Protein 4EGW (pdb70)

Sequence (500 aa):
MITVIAIAKDGSIVEPKLDEISFEDYRLIWIDCYDPKDEELYKLSKKIGISVSDLQIGLDEQEIPRVEEDEDFYLIIYKAPLFEEDITTTSLGIYIKNNLLLTIHSDKIKAIGRLHKLISTKKPRIVFERGIGFLLYHILNEITRSYSRILMNLEDELEELEDKLLAGYYDREVMEKILGLRKTLVYFHKSLIANRDVLVLLKRKYLPITTKEDRENFEDLYYDTLQLIDMSATYREVLTSMMDITLSLENMITVIAIAKDGSIVEPKLDEISFEDYRLIWIDCYDPKDEELYKLSKKIGISVSDLQIGLDEQEIPRVEEDEDFYLIIYKAPLFEEDITTTSLGIYIKNNLLLTIHSDKIKAIGRLHKLISTKKPRIVFERGIGFLLYHILNEITRSYSRILMNLEDELEELEDKLLAGYDREVMEKILGLRKTLVYFHKSLIANRDVLVLLKRKYLPITTKEDRENFEDLYYDTLQQLIDMSATYREVLTSMMMDITLSLEN

Structure (mmCIF, N/CA/C/O backbone):
data_4EGW
#
_entry.id   4EGW
#
_cell.length_a   68.290
_cell.length_b   68.290
_cell.length_c   241.940
_cell.angle_alpha   90.00
_cell.angle_beta   90.00
_cell.angle_gamma   120.00
#
_symmetry.space_group_name_H-M   'P 61'
#
loop_
_entity.id
_entity.type
_entity.pdbx_description
1 polymer 'Magnesium transport protein CorA'
2 non-polymer HEXANE-1,6-DIOL
3 non-polymer 1,4-BUTANEDIOL
4 non-polymer S-1,2-PROPANEDIOL
5 non-polymer 'MAGNESIUM ION'
6 water water
#
loop_
_atom_site.group_PDB
_atom_site.id
_atom_site.type_symbol
_atom_site.label_atom_id
_atom_site.label_alt_id
_atom_site.label_comp_id
_atom_site.label_asym_id
_atom_site.label_entity_id
_atom_site.label_seq_id
_atom_site.pdbx_PDB_ins_code
_atom_site.Cartn_x
_atom_site.Cartn_y
_atom_site.Cartn_z
_atom_site.occupancy
_atom_site.B_iso_or_equiv
_atom_site.auth_seq_id
_atom_site.auth_comp_id
_atom_site.auth_asym_id
_atom_site.auth_atom_id
_atom_site.pdbx_PDB_model_num
ATOM 1 N N . MET A 1 23 ? 1.328 -28.188 -6.129 1.00 74.61 1 MET A N 1
ATOM 2 C CA . MET A 1 23 ? 2.645 -28.179 -5.482 1.00 76.24 1 MET A CA 1
ATOM 3 C C . MET A 1 23 ? 3.377 -29.517 -5.584 1.00 79.01 1 MET A C 1
ATOM 4 O O . MET A 1 23 ? 3.625 -30.195 -4.590 1.00 70.38 1 MET A O 1
ATOM 9 N N . ILE A 1 24 ? 3.754 -29.867 -6.802 1.00 90.15 2 ILE A N 1
ATOM 10 C CA . ILE A 1 24 ? 4.447 -31.113 -7.079 1.00 87.35 2 ILE A CA 1
ATOM 11 C C . ILE A 1 24 ? 5.828 -31.083 -6.401 1.00 78.26 2 ILE A C 1
ATOM 12 O O . ILE A 1 24 ? 6.306 -30.022 -5.992 1.00 76.35 2 ILE A O 1
ATOM 17 N N . THR A 1 25 ? 6.426 -32.252 -6.201 1.00 65.80 3 THR A N 1
ATOM 18 C CA . THR A 1 25 ? 7.867 -32.323 -6.016 1.00 53.53 3 THR A CA 1
ATOM 19 C C . THR A 1 25 ? 8.418 -32.918 -7.312 1.00 46.44 3 THR A C 1
ATOM 20 O O . THR A 1 25 ? 8.170 -34.077 -7.622 1.00 45.83 3 THR A O 1
ATOM 24 N N . VAL A 1 26 ? 9.128 -32.111 -8.093 1.00 45.76 4 VAL A N 1
ATOM 25 C CA . VAL A 1 26 ? 9.428 -32.476 -9.482 1.00 47.15 4 VAL A CA 1
ATOM 26 C C . VAL A 1 26 ? 10.181 -33.819 -9.634 1.00 50.71 4 VAL A C 1
ATOM 27 O O . VAL A 1 26 ? 9.972 -34.554 -10.597 1.00 54.57 4 VAL A O 1
ATOM 31 N N . ILE A 1 27 ? 11.065 -34.126 -8.693 1.00 54.04 5 ILE A N 1
ATOM 32 C CA . ILE A 1 27 ? 11.714 -35.441 -8.623 1.00 58.48 5 ILE A CA 1
ATOM 33 C C . ILE A 1 27 ? 12.166 -36.049 -9.952 1.00 60.58 5 ILE A C 1
ATOM 34 O O . ILE A 1 27 ? 11.592 -37.030 -10.423 1.00 68.38 5 ILE A O 1
ATOM 39 N N . ALA A 1 28 ? 13.199 -35.468 -10.549 1.00 58.55 6 ALA A N 1
ATOM 40 C CA . ALA A 1 28 ? 13.719 -35.966 -11.813 1.00 55.65 6 ALA A CA 1
ATOM 41 C C . ALA A 1 28 ? 15.031 -36.693 -11.587 1.00 55.93 6 ALA A C 1
ATOM 42 O O . ALA A 1 28 ? 16.036 -36.072 -11.267 1.00 62.12 6 ALA A O 1
ATOM 44 N N . ILE A 1 29 ? 15.033 -38.008 -11.768 1.00 56.83 7 ILE A N 1
ATOM 45 C CA . ILE A 1 29 ? 16.273 -38.756 -11.656 1.00 58.65 7 ILE A CA 1
ATOM 46 C C . ILE A 1 29 ? 16.898 -38.890 -13.034 1.00 60.20 7 ILE A C 1
ATOM 47 O O . ILE A 1 29 ? 16.348 -39.549 -13.918 1.00 54.99 7 ILE A O 1
ATOM 52 N N . ALA A 1 30 ? 18.040 -38.239 -13.219 1.00 61.16 8 ALA A N 1
ATOM 53 C CA . ALA A 1 30 ? 18.828 -38.439 -14.418 1.00 61.20 8 ALA A CA 1
ATOM 54 C C . ALA A 1 30 ? 19.974 -39.381 -14.068 1.00 61.02 8 ALA A C 1
ATOM 55 O O . ALA A 1 30 ? 20.617 -39.231 -13.032 1.00 59.42 8 ALA A O 1
ATOM 57 N N . LYS A 1 31 ? 20.209 -40.360 -14.935 1.00 62.11 9 LYS A N 1
ATOM 58 C CA . LYS A 1 31 ? 21.186 -41.417 -14.692 1.00 64.95 9 LYS A CA 1
ATOM 59 C C . LYS A 1 31 ? 22.148 -41.542 -15.860 1.00 68.69 9 LYS A C 1
ATOM 60 O O . LYS A 1 31 ? 21.755 -41.968 -16.943 1.00 75.14 9 LYS A O 1
ATOM 66 N N . ASP A 1 32 ? 23.414 -41.211 -15.642 1.00 63.20 10 ASP A N 1
ATOM 67 C CA . ASP A 1 32 ? 24.387 -41.201 -16.734 1.00 65.24 10 ASP A CA 1
ATOM 68 C C . ASP A 1 32 ? 25.636 -41.983 -16.362 1.00 63.17 10 ASP A C 1
ATOM 69 O O . ASP A 1 32 ? 26.140 -41.844 -15.253 1.00 66.69 10 ASP A O 1
ATOM 74 N N . GLY A 1 33 ? 26.156 -42.783 -17.288 1.00 61.11 11 GLY A N 1
ATOM 75 C CA . GLY A 1 33 ? 27.383 -43.515 -17.023 1.00 55.81 11 GLY A CA 1
ATOM 76 C C . GLY A 1 33 ? 28.160 -43.794 -18.283 1.00 57.08 11 GLY A C 1
ATOM 77 O O . GLY A 1 33 ? 27.583 -43.840 -19.367 1.00 58.06 11 GLY A O 1
ATOM 78 N N . SER A 1 34 ? 29.471 -43.983 -18.144 1.00 64.21 12 SER A N 1
ATOM 79 C CA . SER A 1 34 ? 30.336 -44.275 -19.292 1.00 73.31 12 SER A CA 1
ATOM 80 C C . SER A 1 34 ? 30.358 -45.781 -19.572 1.00 79.43 12 SER A C 1
ATOM 81 O O . SER A 1 34 ? 30.718 -46.574 -18.702 1.00 79.25 12 SER A O 1
ATOM 84 N N . ILE A 1 35 ? 30.000 -46.167 -20.794 1.00 83.95 13 ILE A N 1
ATOM 85 C CA . ILE A 1 35 ? 29.871 -45.213 -21.883 1.00 84.66 13 ILE A CA 1
ATOM 86 C C . ILE A 1 35 ? 28.410 -44.824 -22.138 1.00 84.11 13 ILE A C 1
ATOM 87 O O . ILE A 1 35 ? 27.626 -45.596 -22.678 1.00 85.26 13 ILE A O 1
ATOM 92 N N . VAL A 1 36 ? 28.068 -43.605 -21.735 1.00 83.89 14 VAL A N 1
ATOM 93 C CA . VAL A 1 36 ? 26.861 -42.891 -22.170 1.00 76.48 14 VAL A CA 1
ATOM 94 C C . VAL A 1 36 ? 25.498 -43.618 -22.323 1.00 112.94 14 VAL A C 1
ATOM 95 O O . VAL A 1 36 ? 25.060 -43.814 -23.453 1.00 111.91 14 VAL A O 1
ATOM 99 N N . GLU A 1 37 ? 24.849 -44.029 -21.223 1.00 113.72 15 GLU A N 1
ATOM 100 C CA . GLU A 1 37 ? 23.377 -44.234 -21.232 1.00 113.90 15 GLU A CA 1
ATOM 101 C C . GLU A 1 37 ? 22.665 -44.369 -19.840 1.00 90.46 15 GLU A C 1
ATOM 102 O O . GLU A 1 37 ? 23.323 -44.432 -18.804 1.00 89.50 15 GLU A O 1
ATOM 108 N N . PRO A 1 38 ? 21.312 -44.430 -19.848 1.00 92.42 16 PRO A N 1
ATOM 109 C CA . PRO A 1 38 ? 20.205 -44.507 -18.869 1.00 88.65 16 PRO A CA 1
ATOM 110 C C . PRO A 1 38 ? 19.927 -45.783 -18.054 1.00 87.60 16 PRO A C 1
ATOM 111 O O . PRO A 1 38 ? 20.758 -46.685 -17.930 1.00 85.67 16 PRO A O 1
ATOM 115 N N . LYS A 1 39 ? 18.716 -45.777 -17.481 1.00 90.36 17 LYS A N 1
ATOM 116 C CA . LYS A 1 39 ? 18.115 -46.805 -16.597 1.00 92.89 17 LYS A CA 1
ATOM 117 C C . LYS A 1 39 ? 18.680 -47.126 -15.221 1.00 95.06 17 LYS A C 1
ATOM 118 O O . LYS A 1 39 ? 19.277 -48.182 -15.011 1.00 98.63 17 LYS A O 1
ATOM 124 N N . LEU A 1 40 ? 18.472 -46.210 -14.280 1.00 92.80 18 LEU A N 1
ATOM 125 C CA . LEU A 1 40 ? 18.709 -46.540 -12.885 1.00 93.70 18 LEU A CA 1
ATOM 126 C C . LEU A 1 40 ? 17.605 -47.472 -12.373 1.00 102.12 18 LEU A C 1
ATOM 127 O O . LEU A 1 40 ? 16.615 -47.739 -13.051 1.00 108.98 18 LEU A O 1
ATOM 132 N N . ASP A 1 41 ? 17.815 -47.936 -11.151 1.00 101.39 19 ASP A N 1
ATOM 133 C CA . ASP A 1 41 ? 17.029 -48.939 -10.430 1.00 102.64 19 ASP A CA 1
ATOM 134 C C . ASP A 1 41 ? 16.910 -50.275 -11.162 1.00 102.34 19 ASP A C 1
ATOM 135 O O . ASP A 1 41 ? 16.133 -51.138 -10.760 1.00 103.02 19 ASP A O 1
ATOM 140 N N . GLU A 1 42 ? 17.707 -50.467 -12.210 1.00 103.75 20 GLU A N 1
ATOM 141 C CA . GLU A 1 42 ? 18.515 -51.653 -12.423 1.00 109.09 20 GLU A CA 1
ATOM 142 C C . GLU A 1 42 ? 19.795 -51.120 -13.049 1.00 103.28 20 GLU A C 1
ATOM 143 O O . GLU A 1 42 ? 19.767 -50.639 -14.184 1.00 98.10 20 GLU A O 1
ATOM 149 N N . ILE A 1 43 ? 20.917 -51.220 -12.354 1.00 101.46 21 ILE A N 1
ATOM 150 C CA . ILE A 1 43 ? 22.205 -51.011 -12.999 1.00 96.18 21 ILE A CA 1
ATOM 151 C C . ILE A 1 43 ? 23.281 -51.747 -12.235 1.00 90.41 21 ILE A C 1
ATOM 152 O O . ILE A 1 43 ? 23.249 -51.811 -11.006 1.00 87.57 21 ILE A O 1
ATOM 157 N N . SER A 1 44 ? 24.267 -52.245 -12.963 1.00 87.11 22 SER A N 1
ATOM 158 C CA . SER A 1 44 ? 25.367 -52.952 -12.347 1.00 86.75 22 SER A CA 1
ATOM 159 C C . SER A 1 44 ? 26.587 -52.058 -12.382 1.00 82.68 22 SER A C 1
ATOM 160 O O . SER A 1 44 ? 27.097 -51.741 -13.450 1.00 77.19 22 SER A O 1
ATOM 163 N N . PHE A 1 45 ? 27.089 -51.681 -11.216 1.00 87.42 23 PHE A N 1
ATOM 164 C CA . PHE A 1 45 ? 28.226 -50.796 -11.203 1.00 88.87 23 PHE A CA 1
ATOM 165 C C . PHE A 1 45 ? 29.369 -51.634 -11.719 1.00 93.67 23 PHE A C 1
ATOM 166 O O . PHE A 1 45 ? 29.202 -52.815 -12.022 1.00 97.67 23 PHE A O 1
ATOM 174 N N . GLU A 1 46 ? 30.525 -51.004 -11.850 1.00 95.24 24 GLU A N 1
ATOM 175 C CA . GLU A 1 46 ? 31.716 -51.649 -12.376 1.00 99.52 24 GLU A CA 1
ATOM 176 C C . GLU A 1 46 ? 31.404 -52.223 -13.745 1.00 95.19 24 GLU A C 1
ATOM 177 O O . GLU A 1 46 ? 32.120 -53.096 -14.230 1.00 97.67 24 GLU A O 1
ATOM 183 N N . ASP A 1 47 ? 30.344 -51.729 -14.375 1.00 90.40 25 ASP A N 1
ATOM 184 C CA . ASP A 1 47 ? 30.134 -51.970 -15.793 1.00 92.15 25 ASP A CA 1
ATOM 185 C C . ASP A 1 47 ? 30.629 -50.719 -16.493 1.00 93.00 25 ASP A C 1
ATOM 186 O O . ASP A 1 47 ? 30.693 -50.654 -17.726 1.00 97.68 25 ASP A O 1
ATOM 191 N N . TYR A 1 48 ? 31.023 -49.740 -15.682 1.00 85.02 26 TYR A N 1
ATOM 192 C CA . TYR A 1 48 ? 31.370 -48.423 -16.195 1.00 83.14 26 TYR A CA 1
ATOM 193 C C . TYR A 1 48 ? 32.481 -47.730 -15.411 1.00 80.91 26 TYR A C 1
ATOM 194 O O . TYR A 1 48 ? 32.645 -47.939 -14.202 1.00 73.45 26 TYR A O 1
ATOM 203 N N . ARG A 1 49 ? 33.235 -46.893 -16.121 1.00 86.14 27 ARG A N 1
ATOM 204 C CA . ARG A 1 49 ? 34.232 -46.034 -15.501 1.00 89.34 27 ARG A CA 1
ATOM 205 C C . ARG A 1 49 ? 33.556 -45.265 -14.374 1.00 84.15 27 ARG A C 1
ATOM 206 O O . ARG A 1 49 ? 33.898 -45.427 -13.203 1.00 84.52 27 ARG A O 1
ATOM 214 N N . LEU A 1 50 ? 32.595 -44.421 -14.742 1.00 77.31 28 LEU A N 1
ATOM 215 C CA . LEU A 1 50 ? 31.831 -43.667 -13.761 1.00 74.43 28 LEU A CA 1
ATOM 216 C C . LEU A 1 50 ? 30.345 -43.661 -14.090 1.00 65.35 28 LEU A C 1
ATOM 217 O O . LEU A 1 50 ? 29.934 -44.110 -15.156 1.00 61.44 28 LEU A O 1
ATOM 222 N N . ILE A 1 51 ? 29.555 -43.094 -13.184 1.00 62.51 29 ILE A N 1
ATOM 223 C CA . ILE A 1 51 ? 28.129 -42.886 -13.400 1.00 57.29 29 ILE A CA 1
ATOM 224 C C . ILE A 1 51 ? 27.765 -41.558 -12.767 1.00 55.67 29 ILE A C 1
ATOM 225 O O . ILE A 1 51 ? 28.187 -41.254 -11.651 1.00 55.04 29 ILE A O 1
ATOM 230 N N . TRP A 1 52 ? 26.990 -40.757 -13.484 1.00 63.18 30 TRP A N 1
ATOM 231 C CA . TRP A 1 52 ? 26.525 -39.496 -12.934 1.00 70.45 30 TRP A CA 1
ATOM 232 C C . TRP A 1 52 ? 25.029 -39.571 -12.688 1.00 73.52 30 TRP A C 1
ATOM 233 O O . TRP A 1 52 ? 24.238 -39.625 -13.631 1.00 78.17 30 TRP A O 1
ATOM 244 N N . ILE A 1 53 ? 24.648 -39.583 -11.416 1.00 70.50 31 ILE A N 1
ATOM 245 C CA . ILE A 1 53 ? 23.243 -39.507 -11.051 1.00 68.48 31 ILE A CA 1
ATOM 246 C C . ILE A 1 53 ? 22.932 -38.105 -10.551 1.00 66.36 31 ILE A C 1
ATOM 247 O O . ILE A 1 53 ? 23.523 -37.629 -9.582 1.00 61.40 31 ILE A O 1
ATOM 252 N N . ASP A 1 54 ? 22.024 -37.429 -11.240 1.00 70.20 32 ASP A N 1
ATOM 253 C CA . ASP A 1 54 ? 21.538 -36.146 -10.766 1.00 68.00 32 ASP A CA 1
ATOM 254 C C . ASP A 1 54 ? 20.131 -36.338 -10.255 1.00 61.45 32 ASP A C 1
ATOM 255 O O . ASP A 1 54 ? 19.249 -36.814 -10.972 1.00 62.33 32 ASP A O 1
ATOM 260 N N . CYS A 1 55 ? 19.928 -35.986 -8.998 1.00 59.38 33 CYS A N 1
ATOM 261 C CA . CYS A 1 55 ? 18.620 -36.141 -8.403 1.00 57.42 33 CYS A CA 1
ATOM 262 C C . CYS A 1 55 ? 18.022 -34.783 -8.071 1.00 52.63 33 CYS A C 1
ATOM 263 O O . CYS A 1 55 ? 18.450 -34.106 -7.128 1.00 39.15 33 CYS A O 1
ATOM 266 N N . TYR A 1 56 ? 17.003 -34.402 -8.832 1.00 53.11 34 TYR A N 1
ATOM 267 C CA . TYR A 1 56 ? 16.399 -33.098 -8.651 1.00 50.36 34 TYR A CA 1
ATOM 268 C C . TYR A 1 56 ? 15.096 -33.207 -7.869 1.00 48.95 34 TYR A C 1
ATOM 269 O O . TYR A 1 56 ? 14.103 -33.717 -8.385 1.00 48.26 34 TYR A O 1
ATOM 278 N N . ASP A 1 57 ? 15.111 -32.728 -6.626 1.00 47.45 35 ASP A N 1
ATOM 279 C CA . ASP A 1 57 ? 13.885 -32.498 -5.863 1.00 52.80 35 ASP A CA 1
ATOM 280 C C . ASP A 1 57 ? 13.006 -33.743 -5.720 1.00 61.56 35 ASP A C 1
ATOM 281 O O . ASP A 1 57 ? 11.828 -33.713 -6.078 1.00 64.83 35 ASP A O 1
ATOM 286 N N . PRO A 1 58 ? 13.573 -34.839 -5.193 1.00 66.91 36 PRO A N 1
ATOM 287 C CA . PRO A 1 58 ? 12.929 -36.161 -5.154 1.00 68.51 36 PRO A CA 1
ATOM 288 C C . PRO A 1 58 ? 11.793 -36.341 -4.143 1.00 67.96 36 PRO A C 1
ATOM 289 O O . PRO A 1 58 ? 11.927 -35.884 -3.013 1.00 71.37 36 PRO A O 1
ATOM 293 N N . LYS A 1 59 ? 10.720 -37.037 -4.527 1.00 64.25 37 LYS A N 1
ATOM 294 C CA . LYS A 1 59 ? 9.715 -37.471 -3.555 1.00 56.15 37 LYS A CA 1
ATOM 295 C C . LYS A 1 59 ? 10.336 -38.637 -2.797 1.00 54.50 37 LYS A C 1
ATOM 296 O O . LYS A 1 59 ? 10.943 -39.520 -3.400 1.00 59.30 37 LYS A O 1
ATOM 302 N N . ASP A 1 60 ? 10.221 -38.634 -1.477 1.00 53.65 38 ASP A N 1
ATOM 303 C CA . ASP A 1 60 ? 11.130 -39.456 -0.690 1.00 52.07 38 ASP A CA 1
ATOM 304 C C . ASP A 1 60 ? 10.915 -40.932 -0.946 1.00 51.91 38 ASP A C 1
ATOM 305 O O . ASP A 1 60 ? 11.684 -41.775 -0.487 1.00 48.17 38 ASP A O 1
ATOM 310 N N . GLU A 1 61 ? 9.860 -41.233 -1.690 1.00 63.84 39 GLU A N 1
ATOM 311 C CA . GLU A 1 61 ? 9.705 -42.557 -2.269 1.00 72.49 39 GLU A CA 1
ATOM 312 C C . GLU A 1 61 ? 10.921 -42.803 -3.174 1.00 67.63 39 GLU A C 1
ATOM 313 O O . GLU A 1 61 ? 11.654 -43.783 -3.001 1.00 55.62 39 GLU A O 1
ATOM 319 N N . GLU A 1 62 ? 11.125 -41.879 -4.118 1.00 73.03 40 GLU A N 1
ATOM 320 C CA . GLU A 1 62 ? 12.215 -41.929 -5.093 1.00 73.60 40 GLU A CA 1
ATOM 321 C C . GLU A 1 62 ? 13.586 -41.771 -4.442 1.00 71.62 40 GLU A C 1
ATOM 322 O O . GLU A 1 62 ? 14.587 -42.304 -4.930 1.00 72.64 40 GLU A O 1
ATOM 328 N N . LEU A 1 63 ? 13.634 -41.031 -3.342 1.00 66.05 41 LEU A N 1
ATOM 329 C CA . LEU A 1 63 ? 14.888 -40.815 -2.637 1.00 60.02 41 LEU A CA 1
ATOM 330 C C . LEU A 1 63 ? 15.342 -42.075 -1.887 1.00 64.78 41 LEU A C 1
ATOM 331 O O . LEU A 1 63 ? 16.484 -42.509 -2.024 1.00 67.46 41 LEU A O 1
ATOM 336 N N . TYR A 1 64 ? 14.445 -42.670 -1.108 1.00 66.51 42 TYR A N 1
ATOM 337 C CA . TYR A 1 64 ? 14.781 -43.879 -0.362 1.00 66.99 42 TYR A CA 1
ATOM 338 C C . TYR A 1 64 ? 15.326 -44.967 -1.280 1.00 56.18 42 TYR A C 1
ATOM 339 O O . TYR A 1 64 ? 16.304 -45.648 -0.952 1.00 48.15 42 TYR A O 1
ATOM 348 N N . LYS A 1 65 ? 14.676 -45.129 -2.427 1.00 56.11 43 LYS A N 1
ATOM 349 C CA . LYS A 1 65 ? 15.135 -46.050 -3.463 1.00 63.55 43 LYS A CA 1
ATOM 350 C C . LYS A 1 65 ? 16.590 -45.742 -3.811 1.00 65.44 43 LYS A C 1
ATOM 351 O O . LYS A 1 65 ? 17.413 -46.644 -3.999 1.00 66.41 43 LYS A O 1
ATOM 357 N N . LEU A 1 66 ? 16.895 -44.450 -3.879 1.00 64.16 44 LEU A N 1
ATOM 358 C CA . LEU A 1 66 ? 18.209 -43.981 -4.288 1.00 56.28 44 LEU A CA 1
ATOM 359 C C . LEU A 1 66 ? 19.280 -44.323 -3.260 1.00 52.08 44 LEU A C 1
ATOM 360 O O . LEU A 1 66 ? 20.349 -44.842 -3.605 1.00 47.49 44 LEU A O 1
ATOM 365 N N . SER A 1 67 ? 18.995 -44.015 -1.998 1.00 46.44 45 SER A N 1
ATOM 366 C CA . SER A 1 67 ? 19.906 -44.376 -0.926 1.00 48.06 45 SER A CA 1
ATOM 367 C C . SER A 1 67 ? 20.158 -45.863 -1.005 1.00 54.72 45 SER A C 1
ATOM 368 O O . SER A 1 67 ? 21.299 -46.310 -0.980 1.00 56.44 45 SER A O 1
ATOM 371 N N . LYS A 1 68 ? 19.069 -46.620 -1.117 1.00 61.54 46 LYS A N 1
ATOM 372 C CA . LYS A 1 68 ? 19.135 -48.068 -1.126 1.00 64.24 46 LYS A CA 1
ATOM 373 C C . LYS A 1 68 ? 20.142 -48.489 -2.165 1.00 57.08 46 LYS A C 1
ATOM 374 O O . LYS A 1 68 ? 21.117 -49.165 -1.857 1.00 60.57 46 LYS A O 1
ATOM 380 N N . LYS A 1 69 ? 19.920 -48.041 -3.392 1.00 52.74 47 LYS A N 1
ATOM 381 C CA . LYS A 1 69 ? 20.764 -48.424 -4.515 1.00 56.14 47 LYS A CA 1
ATOM 382 C C . LYS A 1 69 ? 22.214 -47.978 -4.341 1.00 58.37 47 LYS A C 1
ATOM 383 O O . LYS A 1 69 ? 23.142 -48.737 -4.625 1.00 58.91 47 LYS A O 1
ATOM 389 N N . ILE A 1 70 ? 22.408 -46.739 -3.898 1.00 56.48 48 ILE A N 1
ATOM 390 C CA . ILE A 1 70 ? 23.752 -46.211 -3.697 1.00 51.93 48 ILE A CA 1
ATOM 391 C C . ILE A 1 70 ? 24.279 -46.422 -2.288 1.00 48.48 48 ILE A C 1
ATOM 392 O O . ILE A 1 70 ? 25.442 -46.164 -2.012 1.00 58.61 48 ILE A O 1
ATOM 397 N N . GLY A 1 71 ? 23.424 -46.877 -1.392 1.00 46.55 49 GLY A N 1
ATOM 398 C CA . GLY A 1 71 ? 23.885 -47.276 -0.080 1.00 61.17 49 GLY A CA 1
ATOM 399 C C . GLY A 1 71 ? 24.492 -46.140 0.711 1.00 69.01 49 GLY A C 1
ATOM 400 O O . GLY A 1 71 ? 25.465 -46.321 1.448 1.00 74.69 49 GLY A O 1
ATOM 401 N N . ILE A 1 72 ? 23.921 -44.956 0.550 1.00 68.65 50 ILE A N 1
ATOM 402 C CA . ILE A 1 72 ? 24.237 -43.851 1.436 1.00 66.45 50 ILE A CA 1
ATOM 403 C C . ILE A 1 72 ? 23.056 -43.686 2.393 1.00 65.96 50 ILE A C 1
ATOM 404 O O . ILE A 1 72 ? 21.902 -43.806 1.978 1.00 60.52 50 ILE A O 1
ATOM 409 N N . SER A 1 73 ? 23.337 -43.444 3.672 1.00 69.38 51 SER A N 1
ATOM 410 C CA . SER A 1 73 ? 22.268 -43.335 4.663 1.00 75.79 51 SER A CA 1
ATOM 411 C C . SER A 1 73 ? 21.253 -42.274 4.237 1.00 82.57 51 SER A C 1
ATOM 412 O O . SER A 1 73 ? 21.616 -41.126 3.969 1.00 85.78 51 SER A O 1
ATOM 415 N N . VAL A 1 74 ? 19.978 -42.657 4.205 1.00 83.16 52 VAL A N 1
ATOM 416 C CA . VAL A 1 74 ? 18.919 -41.790 3.686 1.00 77.74 52 VAL A CA 1
ATOM 417 C C . VAL A 1 74 ? 19.005 -40.402 4.316 1.00 70.93 52 VAL A C 1
ATOM 418 O O . VAL A 1 74 ? 18.649 -39.401 3.694 1.00 64.13 52 VAL A O 1
ATOM 422 N N . SER A 1 75 ? 19.471 -40.363 5.562 1.00 72.00 53 SER A N 1
ATOM 423 C CA . SER A 1 75 ? 19.798 -39.115 6.248 1.00 68.72 53 SER A CA 1
ATOM 424 C C . SER A 1 75 ? 20.911 -38.353 5.531 1.00 67.63 53 SER A C 1
ATOM 425 O O . SER A 1 75 ? 20.764 -37.165 5.230 1.00 65.55 53 SER A O 1
ATOM 428 N N . ASP A 1 76 ? 22.021 -39.038 5.255 1.00 70.10 54 ASP A N 1
ATOM 429 C CA . ASP A 1 76 ? 23.187 -38.400 4.638 1.00 66.20 54 ASP A CA 1
ATOM 430 C C . ASP A 1 76 ? 22.878 -37.757 3.289 1.00 58.48 54 ASP A C 1
ATOM 431 O O . ASP A 1 76 ? 23.561 -36.830 2.875 1.00 62.03 54 ASP A O 1
ATOM 436 N N . LEU A 1 77 ? 21.873 -38.265 2.589 1.00 54.31 55 LEU A N 1
ATOM 437 C CA . LEU A 1 77 ? 21.511 -37.696 1.292 1.00 53.51 55 LEU A CA 1
ATOM 438 C C . LEU A 1 77 ? 20.683 -36.428 1.484 1.00 49.74 55 LEU A C 1
ATOM 439 O O . LEU A 1 77 ? 20.656 -35.527 0.626 1.00 41.69 55 LEU A O 1
ATOM 444 N N . GLN A 1 78 ? 20.012 -36.368 2.628 1.00 49.67 56 GLN A N 1
ATOM 445 C CA . GLN A 1 78 ? 19.176 -35.229 2.964 1.00 50.19 56 GLN A CA 1
ATOM 446 C C . GLN A 1 78 ? 20.010 -33.958 3.153 1.00 59.43 56 GLN A C 1
ATOM 447 O O . GLN A 1 78 ? 19.502 -32.839 3.020 1.00 58.61 56 GLN A O 1
ATOM 453 N N . ILE A 1 79 ? 21.295 -34.132 3.447 1.00 64.47 57 ILE A N 1
ATOM 454 C CA . ILE A 1 79 ? 22.209 -33.004 3.434 1.00 64.48 57 ILE A CA 1
ATOM 455 C C . ILE A 1 79 ? 22.073 -32.332 2.076 1.00 60.64 57 ILE A C 1
ATOM 456 O O . ILE A 1 79 ? 21.851 -31.124 1.993 1.00 62.69 57 ILE A O 1
ATOM 461 N N . GLY A 1 80 ? 22.190 -33.133 1.019 1.00 55.52 58 GLY A N 1
ATOM 462 C CA . GLY A 1 80 ? 22.186 -32.631 -0.345 1.00 54.69 58 GLY A CA 1
ATOM 463 C C . GLY A 1 80 ? 20.975 -31.801 -0.735 1.00 55.47 58 GLY A C 1
ATOM 464 O O . GLY A 1 80 ? 21.089 -30.829 -1.474 1.00 54.59 58 GLY A O 1
ATOM 465 N N . LEU A 1 81 ? 19.809 -32.177 -0.228 1.00 60.34 59 LEU A N 1
ATOM 466 C CA . LEU A 1 81 ? 18.567 -31.505 -0.594 1.00 56.64 59 LEU A CA 1
ATOM 467 C C . LEU A 1 81 ? 18.291 -30.269 0.247 1.00 59.90 59 LEU A C 1
ATOM 468 O O . LEU A 1 81 ? 17.235 -29.652 0.107 1.00 60.65 59 LEU A O 1
ATOM 473 N N . ASP A 1 82 ? 19.210 -29.925 1.145 1.00 61.07 60 ASP A N 1
ATOM 474 C CA . ASP A 1 82 ? 19.053 -28.703 1.928 1.00 58.38 60 ASP A CA 1
ATOM 475 C C . ASP A 1 82 ? 19.729 -27.584 1.153 1.00 54.75 60 ASP A C 1
ATOM 476 O O . ASP A 1 82 ? 20.937 -27.606 0.926 1.00 58.04 60 ASP A O 1
ATOM 481 N N . GLU A 1 83 ? 18.931 -26.620 0.716 1.00 54.94 61 GLU A N 1
ATOM 482 C CA . GLU A 1 83 ? 19.438 -25.571 -0.148 1.00 58.99 61 GLU A CA 1
ATOM 483 C C . GLU A 1 83 ? 19.946 -24.386 0.662 1.00 59.52 61 GLU A C 1
ATOM 484 O O . GLU A 1 83 ? 20.476 -23.425 0.100 1.00 62.28 61 GLU A O 1
ATOM 490 N N . GLN A 1 84 ? 19.784 -24.460 1.983 1.00 53.66 62 GLN A N 1
ATOM 491 C CA . GLN A 1 84 ? 20.399 -23.480 2.871 1.00 50.13 62 GLN A CA 1
ATOM 492 C C . GLN A 1 84 ? 21.826 -23.884 3.253 1.00 42.24 62 GLN A C 1
ATOM 493 O O . GLN A 1 84 ? 22.591 -23.059 3.746 1.00 37.94 62 GLN A O 1
ATOM 499 N N . GLU A 1 85 ? 22.190 -25.139 2.982 1.00 41.32 63 GLU A N 1
ATOM 500 C CA . GLU A 1 85 ? 23.494 -25.680 3.376 1.00 40.13 63 GLU A CA 1
ATOM 501 C C . GLU A 1 85 ? 24.666 -24.827 2.909 1.00 52.37 63 GLU A C 1
ATOM 502 O O . GLU A 1 85 ? 24.729 -24.420 1.749 1.00 59.79 63 GLU A O 1
ATOM 508 N N . ILE A 1 86 ? 25.606 -24.576 3.813 1.00 57.21 64 ILE A N 1
ATOM 509 C CA . ILE A 1 86 ? 26.815 -23.851 3.458 1.00 56.95 64 ILE A CA 1
ATOM 510 C C . ILE A 1 86 ? 27.738 -24.747 2.660 1.00 54.86 64 ILE A C 1
ATOM 511 O O . ILE A 1 86 ? 28.069 -25.844 3.103 1.00 52.13 64 ILE A O 1
ATOM 516 N N . PRO A 1 87 ? 28.158 -24.285 1.474 1.00 61.68 65 PRO A N 1
ATOM 517 C CA . PRO A 1 87 ? 29.102 -25.110 0.724 1.00 62.93 65 PRO A CA 1
ATOM 518 C C . PRO A 1 87 ? 30.255 -25.505 1.619 1.00 59.43 65 PRO A C 1
ATOM 519 O O . PRO A 1 87 ? 30.657 -24.737 2.493 1.00 56.64 65 PRO A O 1
ATOM 523 N N . ARG A 1 88 ? 30.735 -26.726 1.432 1.00 53.63 66 ARG A N 1
ATOM 524 C CA . ARG A 1 88 ? 31.911 -27.187 2.128 1.00 50.52 66 ARG A CA 1
ATOM 525 C C . ARG A 1 88 ? 32.316 -28.508 1.520 1.00 50.70 66 ARG A C 1
ATOM 526 O O . ARG A 1 88 ? 31.648 -29.027 0.633 1.00 50.53 66 ARG A O 1
ATOM 534 N N . VAL A 1 89 ? 33.400 -29.067 2.028 1.00 52.28 67 VAL A N 1
ATOM 535 C CA . VAL A 1 89 ? 33.751 -30.430 1.710 1.00 51.66 67 VAL A CA 1
ATOM 536 C C . VAL A 1 89 ? 33.762 -31.196 3.019 1.00 64.54 67 VAL A C 1
ATOM 537 O O . VAL A 1 89 ? 34.401 -30.776 3.988 1.00 70.96 67 VAL A O 1
ATOM 541 N N . GLU A 1 90 ? 33.036 -32.307 3.054 1.00 66.45 68 GLU A N 1
ATOM 542 C CA . GLU A 1 90 ? 33.013 -33.156 4.235 1.00 73.37 68 GLU A CA 1
ATOM 543 C C . GLU A 1 90 ? 33.623 -34.511 3.903 1.00 80.38 68 GLU A C 1
ATOM 544 O O . GLU A 1 90 ? 33.516 -34.984 2.770 1.00 76.83 68 GLU A O 1
ATOM 550 N N . GLU A 1 91 ? 34.275 -35.133 4.882 1.00 89.40 69 GLU A N 1
ATOM 551 C CA . GLU A 1 91 ? 34.981 -36.378 4.609 1.00 93.14 69 GLU A CA 1
ATOM 552 C C . GLU A 1 91 ? 34.159 -37.641 4.828 1.00 95.72 69 GLU A C 1
ATOM 553 O O . GLU A 1 91 ? 33.019 -37.604 5.292 1.00 96.35 69 GLU A O 1
ATOM 559 N N . ASP A 1 92 ? 34.786 -38.767 4.522 1.00 99.53 70 ASP A N 1
ATOM 560 C CA . ASP A 1 92 ? 34.079 -40.022 4.353 1.00 99.08 70 ASP A CA 1
ATOM 561 C C . ASP A 1 92 ? 33.261 -40.456 5.553 1.00 94.18 70 ASP A C 1
ATOM 562 O O . ASP A 1 92 ? 33.775 -40.595 6.662 1.00 97.40 70 ASP A O 1
ATOM 567 N N . GLU A 1 93 ? 31.978 -40.672 5.327 1.00 90.05 71 GLU A N 1
ATOM 568 C CA . GLU A 1 93 ? 31.384 -41.855 5.882 1.00 99.56 71 GLU A CA 1
ATOM 569 C C . GLU A 1 93 ? 31.011 -42.574 4.600 1.00 104.32 71 GLU A C 1
ATOM 570 O O . GLU A 1 93 ? 29.987 -42.266 4.003 1.00 111.07 71 GLU A O 1
ATOM 576 N N . ASP A 1 94 ? 31.806 -43.565 4.205 1.00 101.51 72 ASP A N 1
ATOM 577 C CA . ASP A 1 94 ? 31.560 -44.342 2.982 1.00 95.77 72 ASP A CA 1
ATOM 578 C C . ASP A 1 94 ? 31.411 -43.525 1.663 1.00 75.00 72 ASP A C 1
ATOM 579 O O . ASP A 1 94 ? 30.871 -44.033 0.683 1.00 81.26 72 ASP A O 1
ATOM 584 N N . PHE A 1 95 ? 31.924 -42.298 1.609 1.00 66.56 73 PHE A N 1
ATOM 585 C CA . PHE A 1 95 ? 31.689 -41.430 0.446 1.00 60.14 73 PHE A CA 1
ATOM 586 C C . PHE A 1 95 ? 32.274 -40.034 0.620 1.00 60.00 73 PHE A C 1
ATOM 587 O O . PHE A 1 95 ? 32.702 -39.662 1.715 1.00 61.49 73 PHE A O 1
ATOM 595 N N . TYR A 1 96 ? 32.265 -39.256 -0.463 1.00 60.48 74 TYR A N 1
ATOM 596 C CA . TYR A 1 96 ? 32.654 -37.841 -0.414 1.00 64.00 74 TYR A CA 1
ATOM 597 C C . TYR A 1 96 ? 31.460 -36.918 -0.621 1.00 67.47 74 TYR A C 1
ATOM 598 O O . TYR A 1 96 ? 30.520 -37.258 -1.346 1.00 71.08 74 TYR A O 1
ATOM 607 N N . LEU A 1 97 ? 31.493 -35.755 0.024 1.00 62.74 75 LEU A N 1
ATOM 608 C CA . LEU A 1 97 ? 30.388 -34.806 -0.087 1.00 58.29 75 LEU A CA 1
ATOM 609 C C . LEU A 1 97 ? 30.855 -33.387 -0.334 1.00 54.93 75 LEU A C 1
ATOM 610 O O . LEU A 1 97 ? 31.635 -32.835 0.442 1.00 54.39 75 LEU A O 1
ATOM 615 N N . ILE A 1 98 ? 30.365 -32.800 -1.422 1.00 54.51 76 ILE A N 1
ATOM 616 C CA . ILE A 1 98 ? 30.549 -31.379 -1.667 1.00 48.64 76 ILE A CA 1
ATOM 617 C C . ILE A 1 98 ? 29.201 -30.685 -1.699 1.00 46.18 76 ILE A C 1
ATOM 618 O O . ILE A 1 98 ? 28.297 -31.065 -2.446 1.00 50.37 76 ILE A O 1
ATOM 623 N N . ILE A 1 99 ? 29.073 -29.682 -0.849 1.00 45.48 77 ILE A N 1
ATOM 624 C CA . ILE A 1 99 ? 27.961 -28.762 -0.899 1.00 51.27 77 ILE A CA 1
ATOM 625 C C . ILE A 1 99 ? 28.462 -27.590 -1.723 1.00 52.88 77 ILE A C 1
ATOM 626 O O . ILE A 1 99 ? 29.615 -27.171 -1.590 1.00 56.90 77 ILE A O 1
ATOM 631 N N . TYR A 1 100 ? 27.618 -27.061 -2.591 1.00 45.72 78 TYR A N 1
ATOM 632 C CA . TYR A 1 100 ? 28.060 -25.958 -3.410 1.00 36.88 78 TYR A CA 1
ATOM 633 C C . TYR A 1 100 ? 26.898 -25.031 -3.678 1.00 44.03 78 TYR A C 1
ATOM 634 O O . TYR A 1 100 ? 25.755 -25.476 -3.759 1.00 46.08 78 TYR A O 1
ATOM 643 N N . LYS A 1 101 ? 27.187 -23.737 -3.790 1.00 48.16 79 LYS A N 1
ATOM 644 C CA . LYS A 1 101 ? 26.154 -22.747 -4.078 1.00 44.80 79 LYS A CA 1
ATOM 645 C C . LYS A 1 101 ? 26.106 -22.404 -5.558 1.00 42.80 79 LYS A C 1
ATOM 646 O O . LYS A 1 101 ? 27.079 -21.915 -6.134 1.00 39.90 79 LYS A O 1
ATOM 652 N N . ALA A 1 102 ? 24.951 -22.646 -6.158 1.00 40.88 80 ALA A N 1
ATOM 653 C CA . ALA A 1 102 ? 24.744 -22.351 -7.552 1.00 40.58 80 ALA A CA 1
ATOM 654 C C . ALA A 1 102 ? 23.658 -21.290 -7.670 1.00 41.58 80 ALA A C 1
ATOM 655 O O . ALA A 1 102 ? 22.753 -21.223 -6.834 1.00 40.25 80 ALA A O 1
ATOM 657 N N . PRO A 1 103 ? 23.748 -20.448 -8.706 1.00 37.64 81 PRO A N 1
ATOM 658 C CA . PRO A 1 103 ? 22.721 -19.433 -8.949 1.00 37.79 81 PRO A CA 1
ATOM 659 C C . PRO A 1 103 ? 21.319 -20.057 -9.035 1.00 37.67 81 PRO A C 1
ATOM 660 O O . PRO A 1 103 ? 21.154 -21.171 -9.521 1.00 47.23 81 PRO A O 1
ATOM 664 N N . LEU A 1 104 ? 20.321 -19.332 -8.549 1.00 34.77 82 LEU A N 1
ATOM 665 C CA . LEU A 1 104 ? 18.940 -19.793 -8.540 1.00 32.37 82 LEU A CA 1
ATOM 666 C C . LEU A 1 104 ? 18.108 -18.697 -9.170 1.00 41.94 82 LEU A C 1
ATOM 667 O O . LEU A 1 104 ? 18.246 -17.521 -8.831 1.00 47.81 82 LEU A O 1
ATOM 672 N N . PHE A 1 105 ? 17.237 -19.068 -10.089 1.00 50.86 83 PHE A N 1
ATOM 673 C CA . PHE A 1 105 ? 16.543 -18.064 -10.876 1.00 58.86 83 PHE A CA 1
ATOM 674 C C . PHE A 1 105 ? 15.069 -17.990 -10.503 1.00 59.38 83 PHE A C 1
ATOM 675 O O . PHE A 1 105 ? 14.434 -19.002 -10.204 1.00 51.72 83 PHE A O 1
ATOM 683 N N . GLU A 1 106 ? 14.555 -16.767 -10.482 1.00 66.63 84 GLU A N 1
ATOM 684 C CA . GLU A 1 106 ? 13.183 -16.480 -10.096 1.00 78.68 84 GLU A CA 1
ATOM 685 C C . GLU A 1 106 ? 12.860 -15.139 -10.726 1.00 82.86 84 GLU A C 1
ATOM 686 O O . GLU A 1 106 ? 13.620 -14.648 -11.562 1.00 79.47 84 GLU A O 1
ATOM 692 N N . GLU A 1 107 ? 11.743 -14.538 -10.332 1.00 92.85 85 GLU A N 1
ATOM 693 C CA . GLU A 1 107 ? 11.531 -13.136 -10.650 1.00 102.85 85 GLU A CA 1
ATOM 694 C C . GLU A 1 107 ? 12.820 -12.409 -10.275 1.00 101.14 85 GLU A C 1
ATOM 695 O O . GLU A 1 107 ? 13.328 -11.590 -11.041 1.00 104.19 85 GLU A O 1
ATOM 701 N N . ASP A 1 108 ? 13.352 -12.729 -9.096 1.00 95.57 86 ASP A N 1
ATOM 702 C CA . ASP A 1 108 ? 14.646 -12.207 -8.656 1.00 89.54 86 ASP A CA 1
ATOM 703 C C . ASP A 1 108 ? 15.623 -13.357 -8.414 1.00 80.42 86 ASP A C 1
ATOM 704 O O . ASP A 1 108 ? 15.218 -14.460 -8.057 1.00 79.26 86 ASP A O 1
ATOM 709 N N . ILE A 1 109 ? 16.913 -13.100 -8.605 1.00 70.60 87 ILE A N 1
ATOM 710 C CA . ILE A 1 109 ? 17.913 -14.162 -8.525 1.00 53.72 87 ILE A CA 1
ATOM 711 C C . ILE A 1 109 ? 18.567 -14.266 -7.151 1.00 52.71 87 ILE A C 1
ATOM 712 O O . ILE A 1 109 ? 18.824 -13.258 -6.490 1.00 56.28 87 ILE A O 1
ATOM 717 N N . THR A 1 110 ? 18.833 -15.496 -6.729 1.00 48.78 88 THR A N 1
ATOM 718 C CA . THR A 1 110 ? 19.602 -15.770 -5.514 1.00 46.06 88 THR A CA 1
ATOM 719 C C . THR A 1 110 ? 20.419 -17.037 -5.772 1.00 47.32 88 THR A C 1
ATOM 720 O O . THR A 1 110 ? 20.553 -17.453 -6.919 1.00 55.38 88 THR A O 1
ATOM 724 N N . THR A 1 111 ? 21.000 -17.630 -4.734 1.00 42.44 89 THR A N 1
ATOM 725 C CA . THR A 1 111 ? 21.704 -18.891 -4.910 1.00 36.12 89 THR A CA 1
ATOM 726 C C . THR A 1 111 ? 21.098 -19.970 -4.041 1.00 37.94 89 THR A C 1
ATOM 727 O O . THR A 1 111 ? 20.330 -19.684 -3.126 1.00 43.70 89 THR A O 1
ATOM 731 N N . THR A 1 112 ? 21.439 -21.213 -4.358 1.00 37.38 90 THR A N 1
ATOM 732 C CA . THR A 1 112 ? 20.813 -22.376 -3.764 1.00 39.50 90 THR A CA 1
ATOM 733 C C . THR A 1 112 ? 21.847 -23.498 -3.700 1.00 41.97 90 THR A C 1
ATOM 734 O O . THR A 1 112 ? 22.677 -23.644 -4.595 1.00 35.79 90 THR A O 1
ATOM 738 N N . SER A 1 113 ? 21.797 -24.294 -2.640 1.00 47.27 91 SER A N 1
ATOM 739 C CA . SER A 1 113 ? 22.798 -25.331 -2.436 1.00 41.55 91 SER A CA 1
ATOM 740 C C . SER A 1 113 ? 22.453 -26.663 -3.081 1.00 44.89 91 SER A C 1
ATOM 741 O O . SER A 1 113 ? 21.289 -27.090 -3.144 1.00 41.09 91 SER A O 1
ATOM 744 N N . LEU A 1 114 ? 23.488 -27.316 -3.583 1.00 47.02 92 LEU A N 1
ATOM 745 C CA . LEU A 1 114 ? 23.359 -28.690 -4.010 1.00 40.43 92 LEU A CA 1
ATOM 746 C C . LEU A 1 114 ? 24.427 -29.507 -3.330 1.00 31.08 92 LEU A C 1
ATOM 747 O O . LEU A 1 114 ? 25.537 -29.027 -3.104 1.00 28.52 92 LEU A O 1
ATOM 752 N N . GLY A 1 115 ? 24.058 -30.713 -2.924 1.00 33.45 93 GLY A N 1
ATOM 753 C CA . GLY A 1 115 ? 25.032 -31.684 -2.490 1.00 42.00 93 GLY A CA 1
ATOM 754 C C . GLY A 1 115 ? 25.585 -32.458 -3.667 1.00 47.79 93 GLY A C 1
ATOM 755 O O . GLY A 1 115 ? 24.856 -32.827 -4.597 1.00 46.85 93 GLY A O 1
ATOM 756 N N . ILE A 1 116 ? 26.872 -32.756 -3.596 1.00 46.32 94 ILE A N 1
ATOM 757 C CA . ILE A 1 116 ? 27.497 -33.610 -4.578 1.00 50.43 94 ILE A CA 1
ATOM 758 C C . ILE A 1 116 ? 28.220 -34.711 -3.830 1.00 56.05 94 ILE A C 1
ATOM 759 O O . ILE A 1 116 ? 29.215 -34.454 -3.152 1.00 63.23 94 ILE A O 1
ATOM 764 N N . TYR A 1 117 ? 27.748 -35.942 -3.964 1.00 50.17 95 TYR A N 1
ATOM 765 C CA . TYR A 1 117 ? 28.382 -37.042 -3.254 1.00 46.20 95 TYR A CA 1
ATOM 766 C C . TYR A 1 117 ? 29.235 -37.841 -4.224 1.00 50.54 95 TYR A C 1
ATOM 767 O O . TYR A 1 117 ? 28.832 -38.092 -5.359 1.00 56.76 95 TYR A O 1
ATOM 776 N N . ILE A 1 118 ? 30.416 -38.245 -3.790 1.00 53.13 96 ILE A N 1
ATOM 777 C CA . ILE A 1 118 ? 31.238 -39.099 -4.631 1.00 56.78 96 ILE A CA 1
ATOM 778 C C . ILE A 1 118 ? 31.543 -40.421 -3.967 1.00 60.17 96 ILE A C 1
ATOM 779 O O . ILE A 1 118 ? 32.303 -40.482 -3.006 1.00 67.98 96 ILE A O 1
ATOM 784 N N . LYS A 1 119 ? 30.976 -41.486 -4.510 1.00 61.30 97 LYS A N 1
ATOM 785 C CA . LYS A 1 119 ? 31.185 -42.814 -3.956 1.00 60.61 97 LYS A CA 1
ATOM 786 C C . LYS A 1 119 ? 31.832 -43.694 -5.015 1.00 64.36 97 LYS A C 1
ATOM 787 O O . LYS A 1 119 ? 31.214 -44.021 -6.034 1.00 60.89 97 LYS A O 1
ATOM 793 N N . ASN A 1 120 ? 33.085 -44.068 -4.772 1.00 69.65 98 ASN A N 1
ATOM 794 C CA . ASN A 1 120 ? 33.837 -44.833 -5.752 1.00 66.91 98 ASN A CA 1
ATOM 795 C C . ASN A 1 120 ? 33.759 -44.122 -7.081 1.00 68.67 98 ASN A C 1
ATOM 796 O O . ASN A 1 120 ? 34.226 -42.990 -7.223 1.00 72.23 98 ASN A O 1
ATOM 801 N N . ASN A 1 121 ? 33.163 -44.791 -8.056 1.00 65.50 99 ASN A N 1
ATOM 802 C CA . ASN A 1 121 ? 33.034 -44.214 -9.382 1.00 64.54 99 ASN A CA 1
ATOM 803 C C . ASN A 1 121 ? 31.737 -43.425 -9.589 1.00 59.24 99 ASN A C 1
ATOM 804 O O . ASN A 1 121 ? 31.485 -42.936 -10.696 1.00 61.49 99 ASN A O 1
ATOM 809 N N . LEU A 1 122 ? 30.923 -43.293 -8.537 1.00 44.28 100 LEU A N 1
ATOM 810 C CA . LEU A 1 122 ? 29.653 -42.579 -8.661 1.00 42.39 100 LEU A CA 1
ATOM 811 C C . LEU A 1 122 ? 29.657 -41.125 -8.194 1.00 46.68 100 LEU A C 1
ATOM 812 O O . LEU A 1 122 ? 29.783 -40.849 -7.001 1.00 51.79 100 LEU A O 1
ATOM 817 N N . LEU A 1 123 ? 29.482 -40.203 -9.138 1.00 47.00 101 LEU A N 1
ATOM 818 C CA . LEU A 1 123 ? 29.267 -38.794 -8.820 1.00 39.68 101 LEU A CA 1
ATOM 819 C C . LEU A 1 123 ? 27.762 -38.553 -8.813 1.00 48.18 101 LEU A C 1
ATOM 820 O O . LEU A 1 123 ? 27.121 -38.577 -9.864 1.00 53.37 101 LEU A O 1
ATOM 825 N N . LEU A 1 124 ? 27.203 -38.308 -7.632 1.00 46.51 102 LEU A N 1
ATOM 826 C CA . LEU A 1 124 ? 25.798 -37.972 -7.505 1.00 46.70 102 LEU A CA 1
ATOM 827 C C . LEU A 1 124 ? 25.668 -36.492 -7.194 1.00 45.48 102 LEU A C 1
ATOM 828 O O . LEU A 1 124 ? 26.273 -36.001 -6.243 1.00 44.56 102 LEU A O 1
ATOM 833 N N . THR A 1 125 ? 24.893 -35.789 -8.014 1.00 47.93 103 THR A N 1
ATOM 834 C CA . THR A 1 125 ? 24.565 -34.390 -7.773 1.00 46.87 103 THR A CA 1
ATOM 835 C C . THR A 1 125 ? 23.135 -34.326 -7.320 1.00 50.1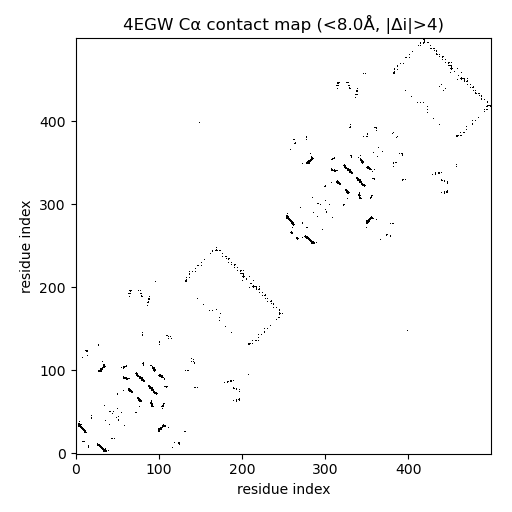9 103 THR A C 1
ATOM 836 O O . THR A 1 125 ? 22.227 -34.682 -8.064 1.00 56.07 103 THR A O 1
ATOM 840 N N . ILE A 1 126 ? 22.927 -33.860 -6.101 1.00 53.12 104 ILE A N 1
ATOM 841 C CA . ILE A 1 126 ? 21.588 -33.819 -5.555 1.00 54.10 104 ILE A CA 1
ATOM 842 C C . ILE A 1 126 ? 21.172 -32.385 -5.210 1.00 57.58 104 ILE A C 1
ATOM 843 O O . ILE A 1 126 ? 21.883 -31.661 -4.496 1.00 53.25 104 ILE A O 1
ATOM 848 N N . HIS A 1 127 ? 20.028 -31.972 -5.748 1.00 55.03 105 HIS A N 1
ATOM 849 C CA . HIS A 1 127 ? 19.539 -30.627 -5.516 1.00 47.18 105 HIS A CA 1
ATOM 850 C C . HIS A 1 127 ? 18.029 -30.568 -5.398 1.00 52.84 105 HIS A C 1
ATOM 851 O O . HIS A 1 127 ? 17.316 -31.247 -6.133 1.00 61.02 105 HIS A O 1
ATOM 858 N N . SER A 1 128 ? 17.552 -29.770 -4.448 1.00 48.03 106 SER A N 1
ATOM 859 C CA . SER A 1 128 ? 16.130 -29.495 -4.302 1.00 55.96 106 SER A CA 1
ATOM 860 C C . SER A 1 128 ? 15.617 -28.422 -5.263 1.00 67.22 106 SER A C 1
ATOM 861 O O . SER A 1 128 ? 14.434 -28.400 -5.608 1.00 77.64 106 SER A O 1
ATOM 864 N N . ASP A 1 129 ? 16.496 -27.514 -5.670 1.00 64.78 107 ASP A N 1
ATOM 865 C CA . ASP A 1 129 ? 16.130 -26.485 -6.641 1.00 63.10 107 ASP A CA 1
ATOM 866 C C . ASP A 1 129 ? 16.782 -26.810 -7.975 1.00 60.09 107 ASP A C 1
ATOM 867 O O . ASP A 1 129 ? 17.854 -27.411 -8.018 1.00 62.51 107 ASP A O 1
ATOM 872 N N . LYS A 1 130 ? 16.139 -26.434 -9.070 1.00 54.14 108 LYS A N 1
ATOM 873 C CA . LYS A 1 130 ? 16.773 -26.631 -10.355 1.00 49.79 108 LYS A CA 1
ATOM 874 C C . LYS A 1 130 ? 18.117 -25.936 -10.291 1.00 56.13 108 LYS A C 1
ATOM 875 O O . LYS A 1 130 ? 18.276 -24.917 -9.616 1.00 61.15 108 LYS A O 1
ATOM 881 N N . ILE A 1 131 ? 19.096 -26.509 -10.972 1.00 58.93 109 ILE A N 1
ATOM 882 C CA . ILE A 1 131 ? 20.396 -25.883 -11.095 1.00 57.34 109 ILE A CA 1
ATOM 883 C C . ILE A 1 131 ? 20.766 -25.785 -12.570 1.00 54.86 109 ILE A C 1
ATOM 884 O O . ILE A 1 131 ? 20.955 -26.789 -13.260 1.00 58.59 109 ILE A O 1
ATOM 889 N N . LYS A 1 132 ? 20.855 -24.555 -13.043 1.00 58.39 110 LYS A N 1
ATOM 890 C CA . LYS A 1 132 ? 20.960 -24.296 -14.460 1.00 58.12 110 LYS A CA 1
ATOM 891 C C . LYS A 1 132 ? 22.084 -25.110 -15.071 1.00 56.74 110 LYS A C 1
ATOM 892 O O . LYS A 1 132 ? 21.999 -25.547 -16.215 1.00 58.37 110 LYS A O 1
ATOM 898 N N . ALA A 1 133 ? 23.140 -25.314 -14.296 1.00 52.15 111 ALA A N 1
ATOM 899 C CA . ALA A 1 133 ? 24.362 -25.878 -14.838 1.00 53.25 111 ALA A CA 1
ATOM 900 C C . ALA A 1 133 ? 24.213 -27.348 -15.175 1.00 56.14 111 ALA A C 1
ATOM 901 O O . ALA A 1 133 ? 24.824 -27.833 -16.127 1.00 62.56 111 ALA A O 1
ATOM 903 N N . ILE A 1 134 ? 23.397 -28.054 -14.398 1.00 55.04 112 ILE A N 1
ATOM 904 C CA . ILE A 1 134 ? 23.294 -29.505 -14.509 1.00 53.98 112 ILE A CA 1
ATOM 905 C C . ILE A 1 134 ? 22.434 -29.890 -15.691 1.00 59.05 112 ILE A C 1
ATOM 906 O O . ILE A 1 134 ? 22.660 -30.917 -16.339 1.00 60.72 112 ILE A O 1
ATOM 911 N N . GLY A 1 135 ? 21.441 -29.060 -15.973 1.00 60.20 113 GLY A N 1
ATOM 912 C CA . GLY A 1 135 ? 20.728 -29.184 -17.222 1.00 61.26 113 GLY A CA 1
ATOM 913 C C . GLY A 1 135 ? 21.748 -29.120 -18.341 1.00 66.70 113 GLY A C 1
ATOM 914 O O . GLY A 1 135 ? 21.800 -30.009 -19.187 1.00 72.33 113 GLY A O 1
ATOM 915 N N . ARG A 1 136 ? 22.584 -28.080 -18.314 1.00 66.37 114 ARG A N 1
ATOM 916 C CA . ARG A 1 136 ? 23.546 -27.806 -19.385 1.00 60.47 114 ARG A CA 1
ATOM 917 C C . ARG A 1 136 ? 24.543 -28.929 -19.644 1.00 63.01 114 ARG A C 1
ATOM 918 O O . ARG A 1 136 ? 25.100 -29.014 -20.735 1.00 72.26 114 ARG A O 1
ATOM 926 N N . LEU A 1 137 ? 24.817 -29.754 -18.639 1.00 63.07 115 LEU A N 1
ATOM 927 C CA . LEU A 1 137 ? 25.537 -31.006 -18.879 1.00 63.30 115 LEU A CA 1
ATOM 928 C C . LEU A 1 137 ? 24.632 -32.125 -19.370 1.00 61.68 115 LEU A C 1
ATOM 929 O O . LEU A 1 137 ? 24.999 -32.864 -20.273 1.00 71.68 115 LEU A O 1
ATOM 934 N N . HIS A 1 138 ? 23.450 -32.251 -18.778 1.00 59.68 116 HIS A N 1
ATOM 935 C CA . HIS A 1 138 ? 22.503 -33.278 -19.212 1.00 61.93 116 HIS A CA 1
ATOM 936 C C . HIS A 1 138 ? 22.117 -33.059 -20.668 1.00 66.22 116 HIS A C 1
ATOM 937 O O . HIS A 1 138 ? 21.905 -34.008 -21.425 1.00 78.98 116 HIS A O 1
ATOM 944 N N . LYS A 1 139 ? 22.029 -31.796 -21.056 1.00 59.03 117 LYS A N 1
ATOM 945 C CA . LYS A 1 139 ? 21.699 -31.436 -22.418 1.00 58.21 117 LYS A CA 1
ATOM 946 C C . LYS A 1 139 ? 22.925 -31.630 -23.300 1.00 74.28 117 LYS A C 1
ATOM 947 O O . LYS A 1 139 ? 22.838 -32.201 -24.385 1.00 85.63 117 LYS A O 1
ATOM 953 N N . LEU A 1 140 ? 24.072 -31.161 -22.824 1.00 78.79 118 LEU A N 1
ATOM 954 C CA . LEU A 1 140 ? 25.323 -31.331 -23.550 1.00 84.90 118 LEU A CA 1
ATOM 955 C C . LEU A 1 140 ? 25.546 -32.805 -23.823 1.00 93.39 118 LEU A C 1
ATOM 956 O O . LEU A 1 140 ? 25.749 -33.210 -24.967 1.00 101.95 118 LEU A O 1
ATOM 961 N N . ILE A 1 141 ? 25.511 -33.599 -22.759 1.00 92.87 119 ILE A N 1
ATOM 962 C CA . ILE A 1 141 ? 25.707 -35.037 -22.860 1.00 100.57 119 ILE A CA 1
ATOM 963 C C . ILE A 1 141 ? 24.791 -35.645 -23.909 1.00 104.71 119 ILE A C 1
ATOM 964 O O . ILE A 1 141 ? 25.222 -36.450 -24.740 1.00 107.22 119 ILE A O 1
ATOM 969 N N . SER A 1 142 ? 23.521 -35.256 -23.864 1.00 103.80 120 SER A N 1
ATOM 970 C CA . SER A 1 142 ? 22.556 -35.732 -24.841 1.00 107.91 120 SER A CA 1
ATOM 971 C C . SER A 1 142 ? 23.106 -35.517 -26.248 1.00 112.92 120 SER A C 1
ATOM 972 O O . SER A 1 142 ? 23.172 -36.454 -27.042 1.00 120.78 120 SER A O 1
ATOM 975 N N . THR A 1 143 ? 23.522 -34.291 -26.551 1.00 109.67 121 THR A N 1
ATOM 976 C CA . THR A 1 143 ? 24.085 -33.992 -27.864 1.00 110.32 121 THR A CA 1
ATOM 977 C C . THR A 1 143 ? 25.533 -34.473 -27.985 1.00 112.31 121 THR A C 1
ATOM 978 O O . THR A 1 143 ? 25.958 -34.894 -29.060 1.00 117.90 121 THR A O 1
ATOM 982 N N . LYS A 1 144 ? 26.283 -34.417 -26.885 1.00 106.94 122 LYS A N 1
ATOM 983 C CA . LYS A 1 144 ? 27.688 -34.823 -26.905 1.00 107.55 122 LYS A CA 1
ATOM 984 C C . LYS A 1 144 ? 27.858 -36.273 -27.324 1.00 112.94 122 LYS A C 1
ATOM 985 O O . LYS A 1 144 ? 27.017 -37.121 -27.025 1.00 108.70 122 LYS A O 1
ATOM 991 N N . LYS A 1 145 ? 28.967 -36.550 -28.004 1.00 125.00 123 LYS A N 1
ATOM 992 C CA . LYS A 1 145 ? 29.225 -37.876 -28.552 1.00 135.32 123 LYS A CA 1
ATOM 993 C C . LYS A 1 145 ? 29.483 -38.904 -27.445 1.00 135.59 123 LYS A C 1
ATOM 994 O O . LYS A 1 145 ? 29.507 -38.555 -26.262 1.00 128.82 123 LYS A O 1
ATOM 1000 N N . PRO A 1 146 ? 29.668 -40.181 -27.830 1.00 141.48 124 PRO A N 1
ATOM 1001 C CA . PRO A 1 146 ? 29.924 -41.251 -26.863 1.00 140.44 124 PRO A CA 1
ATOM 1002 C C . PRO A 1 146 ? 31.404 -41.539 -26.599 1.00 140.95 124 PRO A C 1
ATOM 1003 O O . PRO A 1 146 ? 32.296 -40.877 -27.128 1.00 143.40 124 PRO A O 1
ATOM 1007 N N . ARG A 1 147 ? 31.630 -42.531 -25.745 1.00 138.54 125 ARG A N 1
ATOM 1008 C CA . ARG A 1 147 ? 32.932 -43.175 -25.537 1.00 136.92 125 ARG A CA 1
ATOM 1009 C C . ARG A 1 147 ? 34.171 -42.299 -25.372 1.00 137.36 125 ARG A C 1
ATOM 1010 O O . ARG A 1 147 ? 34.204 -41.376 -24.555 1.00 134.33 125 ARG A O 1
ATOM 1018 N N . ILE A 1 148 ? 35.183 -42.618 -26.169 1.00 140.52 126 ILE A N 1
ATOM 1019 C CA . ILE A 1 148 ? 36.552 -42.191 -25.927 1.00 138.60 126 ILE A CA 1
ATOM 1020 C C . ILE A 1 148 ? 36.807 -40.714 -26.234 1.00 135.06 126 ILE A C 1
ATOM 1021 O O . ILE A 1 148 ? 36.533 -40.242 -27.335 1.00 137.50 126 ILE A O 1
ATOM 1026 N N . VAL A 1 149 ? 37.309 -39.982 -25.241 1.00 131.22 127 VAL A N 1
ATOM 1027 C CA . VAL A 1 149 ? 37.479 -40.518 -23.892 1.00 126.37 127 VAL A CA 1
ATOM 1028 C C . VAL A 1 149 ? 36.907 -39.574 -22.836 1.00 116.74 127 VAL A C 1
ATOM 1029 O O . VAL A 1 149 ? 37.305 -38.413 -22.736 1.00 114.38 127 VAL A O 1
ATOM 1033 N N . PHE A 1 150 ? 35.955 -40.071 -22.060 1.00 112.88 128 PHE A N 1
ATOM 1034 C CA . PHE A 1 150 ? 35.546 -39.373 -20.849 1.00 108.36 128 PHE A CA 1
ATOM 1035 C C . PHE A 1 150 ? 36.373 -39.942 -19.715 1.00 109.64 128 PHE A C 1
ATOM 1036 O O . PHE A 1 150 ? 36.163 -39.627 -18.546 1.00 102.88 128 PHE A O 1
ATOM 1044 N N . GLU A 1 151 ? 37.317 -40.795 -20.096 1.00 119.14 129 GLU A N 1
ATOM 1045 C CA . GLU A 1 151 ? 38.132 -41.564 -19.170 1.00 122.40 129 GLU A CA 1
ATOM 1046 C C . GLU A 1 151 ? 38.908 -40.656 -18.221 1.00 122.40 129 GLU A C 1
ATOM 1047 O O . GLU A 1 151 ? 39.483 -41.126 -17.242 1.00 123.71 129 GLU A O 1
ATOM 1053 N N . ARG A 1 152 ? 38.934 -39.361 -18.526 1.00 120.62 130 ARG A N 1
ATOM 1054 C CA . ARG A 1 152 ? 39.462 -38.355 -17.601 1.00 115.94 130 ARG A CA 1
ATOM 1055 C C . ARG A 1 152 ? 38.557 -38.238 -16.367 1.00 110.19 130 ARG A C 1
ATOM 1056 O O . ARG A 1 152 ? 38.883 -37.557 -15.392 1.00 109.37 130 ARG A O 1
ATOM 1064 N N . GLY A 1 153 ? 37.426 -38.932 -16.419 1.00 107.88 131 GLY A N 1
ATOM 1065 C CA . GLY A 1 153 ? 36.306 -38.693 -15.527 1.00 103.62 131 GLY A CA 1
ATOM 1066 C C . GLY A 1 153 ? 36.482 -38.644 -14.019 1.00 98.30 131 GLY A C 1
ATOM 1067 O O . GLY A 1 153 ? 37.340 -39.295 -13.428 1.00 97.42 131 GLY A O 1
ATOM 1068 N N . ILE A 1 154 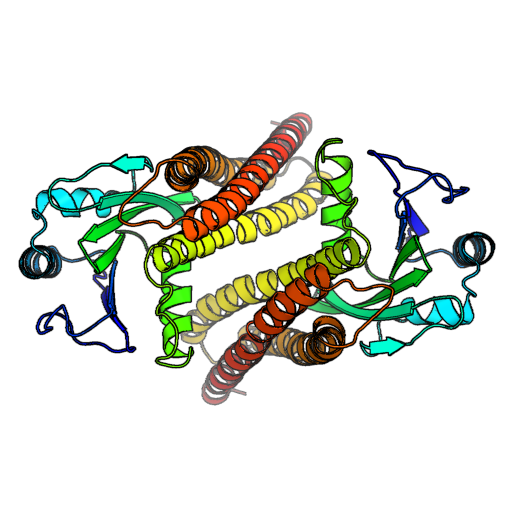? 35.650 -37.797 -13.426 1.00 97.01 132 ILE A N 1
ATOM 1069 C CA . ILE A 1 154 ? 35.363 -37.708 -11.989 1.00 96.33 132 ILE A CA 1
ATOM 1070 C C . ILE A 1 154 ? 36.491 -37.404 -11.018 1.00 97.52 132 ILE A C 1
ATOM 1071 O O . ILE A 1 154 ? 36.361 -37.685 -9.828 1.00 101.50 132 ILE A O 1
ATOM 1076 N N . GLY A 1 155 ? 37.597 -36.841 -11.481 1.00 94.23 133 GLY A N 1
ATOM 1077 C CA . GLY A 1 155 ? 38.142 -35.728 -10.741 1.00 90.84 133 GLY A CA 1
ATOM 1078 C C . GLY A 1 155 ? 37.712 -34.593 -11.634 1.00 88.70 133 GLY A C 1
ATOM 1079 O O . GLY A 1 155 ? 37.603 -33.430 -11.250 1.00 86.90 133 GLY A O 1
ATOM 1080 N N . PHE A 1 156 ? 37.443 -34.992 -12.869 1.00 66.91 134 PHE A N 1
ATOM 1081 C CA . PHE A 1 156 ? 37.141 -34.073 -13.939 1.00 64.98 134 PHE A CA 1
ATOM 1082 C C . PHE A 1 156 ? 35.686 -33.694 -13.938 1.00 66.00 134 PHE A C 1
ATOM 1083 O O . PHE A 1 156 ? 35.333 -32.521 -14.079 1.00 68.41 134 PHE A O 1
ATOM 1091 N N . LEU A 1 157 ? 34.851 -34.714 -13.756 1.00 63.85 135 LEU A N 1
ATOM 1092 C CA . LEU A 1 157 ? 33.409 -34.566 -13.848 1.00 58.19 135 LEU A CA 1
ATOM 1093 C C . LEU A 1 157 ? 32.976 -33.544 -12.820 1.00 53.10 135 LEU A C 1
ATOM 1094 O O . LEU A 1 157 ? 32.142 -32.674 -13.080 1.00 53.42 135 LEU A O 1
ATOM 1099 N N . LEU A 1 158 ? 33.579 -33.649 -11.647 1.00 47.59 136 LEU A N 1
ATOM 1100 C CA . LEU A 1 158 ? 33.277 -32.740 -10.562 1.00 46.83 136 LEU A CA 1
ATOM 1101 C C . LEU A 1 158 ? 33.508 -31.288 -10.953 1.00 50.32 136 LEU A C 1
ATOM 1102 O O . LEU A 1 158 ? 32.605 -30.449 -10.891 1.00 50.02 136 LEU A O 1
ATOM 1107 N N . TYR A 1 159 ? 34.737 -31.009 -11.358 1.00 50.32 137 TYR A N 1
ATOM 1108 C CA . TYR A 1 159 ? 35.124 -29.683 -11.777 1.00 49.42 137 TYR A CA 1
ATOM 1109 C C . TYR A 1 159 ? 34.165 -29.087 -12.798 1.00 46.04 137 TYR A C 1
ATOM 1110 O O . TYR A 1 159 ? 33.818 -27.908 -12.725 1.00 49.00 137 TYR A O 1
ATOM 1119 N N . HIS A 1 160 ? 33.746 -29.892 -13.762 1.00 40.50 138 HIS A N 1
ATOM 1120 C CA . HIS A 1 160 ? 32.898 -29.361 -14.819 1.00 47.61 138 HIS A CA 1
ATOM 1121 C C . HIS A 1 160 ? 31.594 -28.818 -14.298 1.00 50.01 138 HIS A C 1
ATOM 1122 O O . HIS A 1 160 ? 31.207 -27.693 -14.605 1.00 52.15 138 HIS A O 1
ATOM 1129 N N . ILE A 1 161 ? 30.911 -29.626 -13.508 1.00 51.99 139 ILE A N 1
ATOM 1130 C CA . ILE A 1 161 ? 29.722 -29.146 -12.857 1.00 51.99 139 ILE A CA 1
ATOM 1131 C C . ILE A 1 161 ? 30.107 -27.862 -12.132 1.00 43.70 139 ILE A C 1
ATOM 1132 O O . ILE A 1 161 ? 29.501 -26.812 -12.346 1.00 42.73 139 ILE A O 1
ATOM 1137 N N . LEU A 1 162 ? 31.135 -27.940 -11.297 1.00 37.89 140 LEU A N 1
ATOM 1138 C CA . LEU A 1 162 ? 31.567 -26.765 -10.544 1.00 42.84 140 LEU A CA 1
ATOM 1139 C C . LEU A 1 162 ? 31.821 -25.616 -11.507 1.00 46.02 140 LEU A C 1
ATOM 1140 O O . LEU A 1 162 ? 31.437 -24.466 -11.260 1.00 49.86 140 LEU A O 1
ATOM 1145 N N . ASN A 1 163 ? 32.457 -25.942 -12.622 1.00 39.74 141 ASN A N 1
ATOM 1146 C CA . ASN A 1 163 ? 32.718 -24.948 -13.634 1.00 43.90 141 ASN A CA 1
ATOM 1147 C C . ASN A 1 163 ? 31.432 -24.380 -14.201 1.00 52.94 141 ASN A C 1
ATOM 1148 O O . ASN A 1 163 ? 31.235 -23.166 -14.204 1.00 64.80 141 ASN A O 1
ATOM 1153 N N . GLU A 1 164 ? 30.562 -25.252 -14.699 1.00 45.24 142 GLU A N 1
ATOM 1154 C CA . GLU A 1 164 ? 29.307 -24.784 -15.259 1.00 40.60 142 GLU A CA 1
ATOM 1155 C C . GLU A 1 164 ? 28.580 -23.928 -14.257 1.00 42.05 142 GLU A C 1
ATOM 1156 O O . GLU A 1 164 ? 28.010 -22.903 -14.618 1.00 53.76 142 GLU A O 1
ATOM 1162 N N . ILE A 1 165 ? 28.605 -24.324 -12.993 1.00 43.89 143 ILE A N 1
ATOM 1163 C CA . ILE A 1 165 ? 27.966 -23.500 -11.986 1.00 44.55 143 ILE A CA 1
ATOM 1164 C C . ILE A 1 165 ? 28.643 -22.154 -12.039 1.00 46.91 143 ILE A C 1
ATOM 1165 O O . ILE A 1 165 ? 28.011 -21.140 -12.333 1.00 45.67 143 ILE A O 1
ATOM 1170 N N . THR A 1 166 ? 29.954 -22.158 -11.821 1.00 47.50 144 THR A N 1
ATOM 1171 C CA . THR A 1 166 ? 30.706 -20.910 -11.769 1.00 45.40 144 THR A CA 1
ATOM 1172 C C . THR A 1 166 ? 30.378 -20.032 -12.975 1.00 42.19 144 THR A C 1
ATOM 1173 O O . THR A 1 166 ? 30.256 -18.806 -12.859 1.00 44.31 144 THR A O 1
ATOM 1177 N N . ARG A 1 167 ? 30.215 -20.677 -14.124 1.00 37.97 145 ARG A N 1
ATOM 1178 C CA . ARG A 1 167 ? 29.827 -19.999 -15.353 1.00 33.56 145 ARG A CA 1
ATOM 1179 C C . ARG A 1 167 ? 28.411 -19.442 -15.292 1.00 40.65 145 ARG A C 1
ATOM 1180 O O . ARG A 1 167 ? 28.106 -18.434 -15.937 1.00 33.12 145 ARG A O 1
ATOM 1188 N N . SER A 1 168 ? 27.545 -20.102 -14.524 1.00 49.76 146 SER A N 1
ATOM 1189 C CA . SER A 1 168 ? 26.221 -19.551 -14.243 1.00 51.62 146 SER A CA 1
ATOM 1190 C C . SER A 1 168 ? 26.431 -18.180 -13.622 1.00 51.09 146 SER A C 1
ATOM 1191 O O . SER A 1 168 ? 25.919 -17.178 -14.102 1.00 50.68 146 SER A O 1
ATOM 1194 N N . TYR A 1 169 ? 27.210 -18.144 -12.551 1.00 46.90 147 TYR A N 1
ATOM 1195 C CA . TYR A 1 169 ? 27.459 -16.902 -11.846 1.00 43.38 147 TYR A CA 1
ATOM 1196 C C . TYR A 1 169 ? 28.018 -15.842 -12.777 1.00 43.17 147 TYR A C 1
ATOM 1197 O O . TYR A 1 169 ? 27.542 -14.694 -12.795 1.00 36.45 147 TYR A O 1
ATOM 1206 N N . SER A 1 170 ? 29.040 -16.231 -13.535 1.00 43.70 148 SER A N 1
ATOM 1207 C CA . SER A 1 170 ? 29.775 -15.292 -14.379 1.00 38.98 148 SER A CA 1
ATOM 1208 C C . SER A 1 170 ? 28.879 -14.729 -15.461 1.00 42.85 148 SER A C 1
ATOM 1209 O O . SER A 1 170 ? 29.027 -13.583 -15.883 1.00 48.85 148 SER A O 1
ATOM 1212 N N . ARG A 1 171 ? 27.940 -15.544 -15.909 1.00 38.90 149 ARG A N 1
ATOM 1213 C CA . ARG A 1 171 ? 27.005 -15.101 -16.920 1.00 35.55 149 ARG A CA 1
ATOM 1214 C C . ARG A 1 171 ? 26.139 -13.976 -16.370 1.00 42.64 149 ARG A C 1
ATOM 1215 O O . ARG A 1 171 ? 25.900 -12.970 -17.031 1.00 52.72 149 ARG A O 1
ATOM 1223 N N . ILE A 1 172 ? 25.676 -14.155 -15.143 1.00 41.72 150 ILE A N 1
ATOM 1224 C CA . ILE A 1 172 ? 24.707 -13.254 -14.553 1.00 44.57 150 ILE A CA 1
ATOM 1225 C C . ILE A 1 172 ? 25.343 -11.954 -14.071 1.00 43.41 150 ILE A C 1
ATOM 1226 O O . ILE A 1 172 ? 24.731 -10.890 -14.142 1.00 45.78 150 ILE A O 1
ATOM 1231 N N . LEU A 1 173 ? 26.570 -12.035 -13.582 1.00 41.99 151 LEU A N 1
ATOM 1232 C CA . LEU A 1 173 ? 27.301 -10.826 -13.235 1.00 44.16 151 LEU A CA 1
ATOM 1233 C C . LEU A 1 173 ? 27.450 -9.926 -14.462 1.00 50.11 151 LEU A C 1
ATOM 1234 O O . LEU A 1 173 ? 27.050 -8.757 -14.455 1.00 49.13 151 LEU A O 1
ATOM 1239 N N . MET A 1 174 ? 28.022 -10.462 -15.530 1.00 52.72 152 MET A N 1
ATOM 1240 C CA . MET A 1 174 ? 28.239 -9.624 -16.692 1.00 53.99 152 MET A CA 1
ATOM 1241 C C . MET A 1 174 ? 26.879 -9.075 -17.118 1.00 54.94 152 MET A C 1
ATOM 1242 O O . MET A 1 174 ? 26.762 -7.929 -17.547 1.00 60.89 152 MET A O 1
ATOM 1247 N N . ASN A 1 175 ? 25.845 -9.892 -16.946 1.00 52.92 153 ASN A N 1
ATOM 1248 C CA . ASN A 1 175 ? 24.468 -9.471 -17.186 1.00 45.87 153 ASN A CA 1
ATOM 1249 C C . ASN A 1 175 ? 23.998 -8.407 -16.204 1.00 51.33 153 ASN A C 1
ATOM 1250 O O . ASN A 1 175 ? 23.539 -7.336 -16.594 1.00 52.76 153 ASN A O 1
ATOM 1255 N N . LEU A 1 176 ? 24.101 -8.707 -14.919 1.00 54.36 154 LEU A N 1
ATOM 1256 C CA . LEU A 1 176 ? 23.718 -7.733 -13.918 1.00 57.16 154 LEU A CA 1
ATOM 1257 C C . LEU A 1 176 ? 24.423 -6.423 -14.205 1.00 62.18 154 LEU A C 1
ATOM 1258 O O . LEU A 1 176 ? 23.856 -5.352 -13.993 1.00 66.84 154 LEU A O 1
ATOM 1263 N N . GLU A 1 177 ? 25.658 -6.515 -14.698 1.00 61.12 155 GLU A N 1
ATOM 1264 C CA . GLU A 1 177 ? 26.446 -5.332 -15.008 1.00 59.89 155 GLU A CA 1
ATOM 1265 C C . GLU A 1 177 ? 25.710 -4.455 -15.999 1.00 60.69 155 GLU A C 1
ATOM 1266 O O . GLU A 1 177 ? 25.786 -3.232 -15.932 1.00 63.14 155 GLU A O 1
ATOM 1272 N N . ASP A 1 178 ? 24.995 -5.090 -16.921 1.00 64.94 156 ASP A N 1
ATOM 1273 C CA . ASP A 1 178 ? 24.203 -4.364 -17.908 1.00 72.48 156 ASP A CA 1
ATOM 1274 C C . ASP A 1 178 ? 23.174 -3.509 -17.198 1.00 69.18 156 ASP A C 1
ATOM 1275 O O . ASP A 1 178 ? 23.069 -2.308 -17.436 1.00 72.50 156 ASP A O 1
ATOM 1280 N N . GLU A 1 179 ? 22.409 -4.150 -16.322 1.00 65.91 157 GLU A N 1
ATOM 1281 C CA . GLU A 1 179 ? 21.341 -3.481 -15.607 1.00 64.55 157 GLU A CA 1
ATOM 1282 C C . GLU A 1 179 ? 21.886 -2.258 -14.891 1.00 68.88 157 GLU A C 1
ATOM 1283 O O . GLU A 1 179 ? 21.166 -1.281 -14.681 1.00 78.13 157 GLU A O 1
ATOM 1289 N N . LEU A 1 180 ? 23.163 -2.308 -14.530 1.00 62.88 158 LEU A N 1
ATOM 1290 C CA . LEU A 1 180 ? 23.795 -1.182 -13.863 1.00 64.93 158 LEU A CA 1
ATOM 1291 C C . LEU A 1 180 ? 23.941 -0.007 -14.820 1.00 74.17 158 LEU A C 1
ATOM 1292 O O . LEU A 1 180 ? 23.500 1.110 -14.520 1.00 76.76 158 LEU A O 1
ATOM 1297 N N . GLU A 1 181 ? 24.551 -0.263 -15.975 1.00 76.71 159 GLU A N 1
ATOM 1298 C CA . GLU A 1 181 ? 24.678 0.769 -16.994 1.00 86.26 159 GLU A CA 1
ATOM 1299 C C . GLU A 1 181 ? 23.296 1.340 -17.339 1.00 92.74 159 GLU A C 1
ATOM 1300 O O . GLU A 1 181 ? 23.126 2.562 -17.433 1.00 93.19 159 GLU A O 1
ATOM 1306 N N . GLU A 1 182 ? 22.312 0.455 -17.505 1.00 97.53 160 GLU A N 1
ATOM 1307 C CA . GLU A 1 182 ? 20.939 0.873 -17.814 1.00 104.47 160 GLU A CA 1
ATOM 1308 C C . GLU A 1 182 ? 20.325 1.637 -16.647 1.00 100.60 160 GLU A C 1
ATOM 1309 O O . GLU A 1 182 ? 19.417 2.448 -16.833 1.00 102.40 160 GLU A O 1
ATOM 1315 N N . LEU A 1 183 ? 20.830 1.372 -15.446 1.00 96.06 161 LEU A N 1
ATOM 1316 C CA . LEU A 1 183 ? 20.326 2.024 -14.247 1.00 89.09 161 LEU A CA 1
ATOM 1317 C C . LEU A 1 183 ? 20.860 3.445 -14.117 1.00 87.39 161 LEU A C 1
ATOM 1318 O O . LEU A 1 183 ? 20.158 4.328 -13.636 1.00 91.00 161 LEU A O 1
ATOM 1323 N N . GLU A 1 184 ? 22.095 3.663 -14.559 1.00 87.08 162 GLU A N 1
ATOM 1324 C CA . GLU A 1 184 ? 22.707 4.991 -14.492 1.00 90.59 162 GLU A CA 1
ATOM 1325 C C . GLU A 1 184 ? 21.864 6.076 -15.171 1.00 97.55 162 GLU A C 1
ATOM 1326 O O . GLU A 1 184 ? 21.792 7.216 -14.692 1.00 99.97 162 GLU A O 1
ATOM 1332 N N . ASP A 1 185 ? 21.221 5.719 -16.279 1.00 96.37 163 ASP A N 1
ATOM 1333 C CA . ASP A 1 185 ? 20.351 6.656 -16.978 1.00 97.63 163 ASP A CA 1
ATOM 1334 C C . ASP A 1 185 ? 19.072 6.918 -16.193 1.00 100.63 163 ASP A C 1
ATOM 1335 O O . ASP A 1 185 ? 18.661 8.068 -16.029 1.00 101.33 163 ASP A O 1
ATOM 1340 N N . LYS A 1 186 ? 18.468 5.855 -15.670 1.00 100.16 164 LYS A N 1
ATOM 1341 C CA . LYS A 1 186 ? 17.160 5.959 -15.030 1.00 103.58 164 LYS A CA 1
ATOM 1342 C C . LYS A 1 186 ? 17.210 7.031 -13.930 1.00 102.60 164 LYS A C 1
ATOM 1343 O O . LYS A 1 186 ? 16.178 7.550 -13.489 1.00 105.06 164 LYS A O 1
ATOM 1349 N N . LEU A 1 187 ? 18.423 7.365 -13.504 1.00 95.12 165 LEU A N 1
ATOM 1350 C CA . LEU A 1 187 ? 18.622 8.392 -12.492 1.00 90.98 165 LEU A CA 1
ATOM 1351 C C . LEU A 1 187 ? 18.625 9.803 -13.096 1.00 94.40 165 LEU A C 1
ATOM 1352 O O . LEU A 1 187 ? 18.503 10.802 -12.376 1.00 89.54 165 LEU A O 1
ATOM 1357 N N . LEU A 1 188 ? 18.752 9.879 -14.419 1.00 96.50 166 LEU A N 1
ATOM 1358 C CA . LEU A 1 188 ? 18.542 11.141 -15.122 1.00 92.77 166 LEU A CA 1
ATOM 1359 C C . LEU A 1 188 ? 17.073 11.489 -14.951 1.00 93.38 166 LEU A C 1
ATOM 1360 O O . LEU A 1 188 ? 16.700 12.659 -14.874 1.00 94.85 166 LEU A O 1
ATOM 1365 N N . ALA A 1 189 ? 16.247 10.444 -14.905 1.00 91.27 167 ALA A N 1
ATOM 1366 C CA . ALA A 1 189 ? 14.830 10.562 -14.586 1.00 91.77 167 ALA A CA 1
ATOM 1367 C C . ALA A 1 189 ? 14.648 10.831 -13.095 1.00 94.31 167 ALA A C 1
ATOM 1368 O O . ALA A 1 189 ? 13.527 11.025 -12.617 1.00 94.28 167 ALA A O 1
ATOM 1370 N N . GLY A 1 190 ? 15.758 10.800 -12.361 1.00 95.88 168 GLY A N 1
ATOM 1371 C CA . GLY A 1 190 ? 15.763 11.145 -10.949 1.00 96.30 168 GLY A CA 1
ATOM 1372 C C . GLY A 1 190 ? 15.080 10.108 -10.082 1.00 95.24 168 GLY A C 1
ATOM 1373 O O . GLY A 1 190 ? 14.988 8.933 -10.460 1.00 97.48 168 GLY A O 1
ATOM 1374 N N . TYR A 1 191 ? 14.613 10.539 -8.911 1.00 88.16 169 TYR A N 1
ATOM 1375 C CA A TYR A 1 191 ? 14.191 9.647 -7.846 0.50 84.39 169 TYR A CA 1
ATOM 1376 C CA B TYR A 1 191 ? 13.677 9.785 -8.086 0.50 85.13 169 TYR A CA 1
ATOM 1377 C C . TYR A 1 191 ? 13.676 8.244 -8.246 1.00 87.92 169 TYR A C 1
ATOM 1378 O O . TYR A 1 191 ? 14.538 7.395 -7.991 1.00 87.15 169 TYR A O 1
ATOM 1395 N N . ASP A 1 192 ? 12.507 7.929 -8.786 1.00 89.79 170 ASP A N 1
ATOM 1396 C CA . ASP A 1 192 ? 12.227 6.575 -9.203 1.00 84.68 170 ASP A CA 1
ATOM 1397 C C . ASP A 1 192 ? 12.356 5.585 -8.060 1.00 85.02 170 ASP A C 1
ATOM 1398 O O . ASP A 1 192 ? 13.331 4.839 -7.974 1.00 80.17 170 ASP A O 1
ATOM 1403 N N . ARG A 1 193 ? 11.381 5.622 -7.158 1.00 93.41 171 ARG A N 1
ATOM 1404 C CA . ARG A 1 193 ? 11.291 4.644 -6.087 1.00 98.28 171 ARG A CA 1
ATOM 1405 C C . ARG A 1 193 ? 11.411 3.280 -6.746 1.00 97.93 171 ARG A C 1
ATOM 1406 O O . ARG A 1 193 ? 11.848 2.309 -6.133 1.00 99.34 171 ARG A O 1
ATOM 1414 N N . GLU A 1 194 ? 11.016 3.226 -8.012 1.00 96.51 172 GLU A N 1
ATOM 1415 C CA . GLU A 1 194 ? 11.243 2.060 -8.848 1.00 93.27 172 GLU A CA 1
ATOM 1416 C C . GLU A 1 194 ? 12.737 1.723 -8.890 1.00 82.47 172 GLU A C 1
ATOM 1417 O O . GLU A 1 194 ? 13.138 0.613 -8.536 1.00 81.26 172 GLU A O 1
ATOM 1423 N N . VAL A 1 195 ? 13.555 2.690 -9.302 1.00 74.42 173 VAL A N 1
ATOM 1424 C CA . VAL A 1 195 ? 15.006 2.509 -9.342 1.00 67.14 173 VAL A CA 1
ATOM 1425 C C . VAL A 1 195 ? 15.542 2.007 -8.014 1.00 68.75 173 VAL A C 1
ATOM 1426 O O . VAL A 1 195 ? 16.251 1.007 -7.959 1.00 75.37 173 VAL A O 1
ATOM 1430 N N . MET A 1 196 ? 15.199 2.718 -6.947 1.00 65.12 174 MET A N 1
ATOM 1431 C CA . MET A 1 196 ? 15.587 2.334 -5.597 1.00 64.12 174 MET A CA 1
ATOM 1432 C C . MET A 1 196 ? 15.292 0.867 -5.280 1.00 63.73 174 MET A C 1
ATOM 1433 O O . MET A 1 196 ? 16.126 0.171 -4.706 1.00 62.57 174 MET A O 1
ATOM 1438 N N . GLU A 1 197 ? 14.106 0.395 -5.643 1.00 65.57 175 GLU A N 1
ATOM 1439 C CA . GLU A 1 197 ? 13.765 -0.998 -5.390 1.00 71.62 175 GLU A CA 1
ATOM 1440 C C . GLU A 1 197 ? 14.561 -1.913 -6.311 1.00 69.13 175 GLU A C 1
ATOM 1441 O O . GLU A 1 197 ? 15.088 -2.944 -5.876 1.00 68.81 175 GLU A O 1
ATOM 1447 N N . LYS A 1 198 ? 14.660 -1.532 -7.582 1.00 60.91 176 LYS A N 1
ATOM 1448 C CA . LYS A 1 198 ? 15.500 -2.271 -8.509 1.00 61.44 176 LYS A CA 1
ATOM 1449 C C . LYS A 1 198 ? 16.913 -2.329 -7.960 1.00 60.82 176 LYS A C 1
ATOM 1450 O O . LYS A 1 198 ? 17.610 -3.327 -8.129 1.00 60.04 176 LYS A O 1
ATOM 1456 N N . ILE A 1 199 ? 17.329 -1.248 -7.303 1.00 61.79 177 ILE A N 1
ATOM 1457 C CA . ILE A 1 199 ? 18.645 -1.195 -6.674 1.00 57.24 177 ILE A CA 1
ATOM 1458 C C . ILE A 1 199 ? 18.714 -2.201 -5.537 1.00 54.38 177 ILE A C 1
ATOM 1459 O O . ILE A 1 199 ? 19.619 -3.037 -5.480 1.00 49.36 177 ILE A O 1
ATOM 1464 N N . LEU A 1 200 ? 17.751 -2.115 -4.627 1.00 56.29 178 LEU A N 1
ATOM 1465 C CA . LEU A 1 200 ? 17.699 -3.053 -3.518 1.00 56.87 178 LEU A CA 1
ATOM 1466 C C . LEU A 1 200 ? 17.553 -4.473 -4.044 1.00 57.11 178 LEU A C 1
ATOM 1467 O O . LEU A 1 200 ? 17.976 -5.426 -3.389 1.00 53.03 178 LEU A O 1
ATOM 1472 N N . GLY A 1 201 ? 16.957 -4.608 -5.230 1.00 57.00 179 GLY A N 1
ATOM 1473 C CA . GLY A 1 201 ? 16.789 -5.910 -5.853 1.00 57.10 179 GLY A CA 1
ATOM 1474 C C . GLY A 1 201 ? 18.102 -6.521 -6.306 1.00 60.86 179 GLY A C 1
ATOM 1475 O O . GLY A 1 201 ? 18.395 -7.680 -6.001 1.00 59.73 179 GLY A O 1
ATOM 1476 N N . LEU A 1 202 ? 18.895 -5.733 -7.032 1.00 60.34 180 LEU A N 1
ATOM 1477 C CA . LEU A 1 202 ? 20.200 -6.171 -7.510 1.00 50.45 180 LEU A CA 1
ATOM 1478 C C . LEU A 1 202 ? 21.213 -6.220 -6.386 1.00 49.10 180 LEU A C 1
ATOM 1479 O O . LEU A 1 202 ? 22.301 -6.756 -6.555 1.00 51.94 180 LEU A O 1
ATOM 1484 N N . ARG A 1 203 ? 20.872 -5.629 -5.249 1.00 53.83 181 ARG A N 1
ATOM 1485 C CA . ARG A 1 203 ? 21.699 -5.781 -4.054 1.00 58.79 181 ARG A CA 1
ATOM 1486 C C . ARG A 1 203 ? 21.439 -7.159 -3.482 1.00 57.34 181 ARG A C 1
ATOM 1487 O O . ARG A 1 203 ? 22.365 -7.903 -3.163 1.00 54.53 181 ARG A O 1
ATOM 1495 N N . LYS A 1 204 ? 20.155 -7.485 -3.381 1.00 56.17 182 LYS A N 1
ATOM 1496 C CA . LYS A 1 204 ? 19.695 -8.770 -2.887 1.00 55.03 182 LYS A CA 1
ATOM 1497 C C . LYS A 1 204 ? 20.375 -9.870 -3.672 1.00 44.32 182 LYS A C 1
ATOM 1498 O O . LYS A 1 204 ? 20.956 -10.790 -3.098 1.00 39.25 182 LYS A O 1
ATOM 1504 N N . THR A 1 205 ? 20.315 -9.771 -4.994 1.00 42.12 183 THR A N 1
ATOM 1505 C CA . THR A 1 205 ? 20.952 -10.783 -5.822 1.00 43.07 183 THR A CA 1
ATOM 1506 C C . THR A 1 205 ? 22.426 -10.876 -5.447 1.00 46.06 183 THR A C 1
ATOM 1507 O O . THR A 1 205 ? 22.898 -11.934 -5.025 1.00 47.46 183 THR A O 1
ATOM 1511 N N . LEU A 1 206 ? 23.126 -9.747 -5.561 1.00 48.17 184 LEU A N 1
ATOM 1512 C CA . LEU A 1 206 ? 24.567 -9.651 -5.312 1.00 47.64 184 LEU A CA 1
ATOM 1513 C C . LEU A 1 206 ? 24.986 -10.198 -3.949 1.00 55.71 184 LEU A C 1
ATOM 1514 O O . LEU A 1 206 ? 25.946 -10.973 -3.843 1.00 66.24 184 LEU A O 1
ATOM 1519 N N . VAL A 1 207 ? 24.266 -9.794 -2.908 1.00 48.33 185 VAL A N 1
ATOM 1520 C CA . VAL A 1 207 ? 24.539 -10.291 -1.571 1.00 49.78 185 VAL A CA 1
ATOM 1521 C C . VAL A 1 207 ? 24.653 -11.819 -1.539 1.00 48.90 185 VAL A C 1
ATOM 1522 O O . VAL A 1 207 ? 25.560 -12.354 -0.906 1.00 54.74 185 VAL A O 1
ATOM 1526 N N . TYR A 1 208 ? 23.727 -12.507 -2.214 1.00 46.54 186 TYR A N 1
ATOM 1527 C CA . TYR A 1 208 ? 23.683 -13.972 -2.249 1.00 46.32 186 TYR A CA 1
ATOM 1528 C C . TYR A 1 208 ? 24.879 -14.510 -3.018 1.00 42.03 186 TYR A C 1
ATOM 1529 O O . TYR A 1 208 ? 25.533 -15.471 -2.596 1.00 37.63 186 TYR A O 1
ATOM 1538 N N . PHE A 1 209 ? 25.156 -13.887 -4.159 1.00 38.71 187 PHE A N 1
ATOM 1539 C CA . PHE A 1 209 ? 26.309 -14.266 -4.951 1.00 38.12 187 PHE A CA 1
ATOM 1540 C C . PHE A 1 209 ? 27.582 -14.108 -4.164 1.00 39.18 187 PHE A C 1
ATOM 1541 O O . PHE A 1 209 ? 28.460 -14.955 -4.210 1.00 46.10 187 PHE A O 1
ATOM 1549 N N . HIS A 1 210 ? 27.700 -13.008 -3.445 1.00 38.98 188 HIS A N 1
ATOM 1550 C CA . HIS A 1 210 ? 28.980 -12.725 -2.841 1.00 45.42 188 HIS A CA 1
ATOM 1551 C C . HIS A 1 210 ? 29.254 -13.715 -1.721 1.00 45.47 188 HIS A C 1
ATOM 1552 O O . HIS A 1 210 ? 30.321 -14.336 -1.653 1.00 38.53 188 HIS A O 1
ATOM 1559 N N . LYS A 1 211 ? 28.268 -13.862 -0.848 1.00 51.92 189 LYS A N 1
ATOM 1560 C CA . LYS A 1 211 ? 28.291 -14.895 0.173 1.00 57.24 189 LYS A CA 1
ATOM 1561 C C . LYS A 1 211 ? 28.606 -16.243 -0.479 1.00 49.91 189 LYS A C 1
ATOM 1562 O O . LYS A 1 211 ? 29.509 -16.961 -0.040 1.00 46.37 189 LYS A O 1
ATOM 1568 N N . SER A 1 212 ? 27.864 -16.565 -1.539 1.00 45.72 190 SER A N 1
ATOM 1569 C CA . SER A 1 212 ? 27.955 -17.873 -2.189 1.00 49.38 190 SER A CA 1
ATOM 1570 C C . SER A 1 212 ? 29.329 -18.107 -2.777 1.00 46.04 190 SER A C 1
ATOM 1571 O O . SER A 1 212 ? 29.951 -19.136 -2.530 1.00 52.93 190 SER A O 1
ATOM 1574 N N . LEU A 1 213 ? 29.790 -17.143 -3.565 1.00 37.85 191 LEU A N 1
ATOM 1575 C CA . LEU A 1 213 ? 31.084 -17.227 -4.211 1.00 34.24 191 LEU A CA 1
ATOM 1576 C C . LEU A 1 213 ? 32.172 -17.310 -3.167 1.00 41.52 191 LEU A C 1
ATOM 1577 O O . LEU A 1 213 ? 33.206 -17.934 -3.384 1.00 48.97 191 LEU A O 1
ATOM 1582 N N . ILE A 1 214 ? 31.942 -16.683 -2.022 1.00 46.26 192 ILE A N 1
ATOM 1583 C CA . ILE A 1 214 ? 32.873 -16.829 -0.925 1.00 49.32 192 ILE A CA 1
ATOM 1584 C C . ILE A 1 214 ? 32.914 -18.304 -0.528 1.00 57.78 192 ILE A C 1
ATOM 1585 O O . ILE A 1 214 ? 33.969 -18.942 -0.568 1.00 61.41 192 ILE A O 1
ATOM 1590 N N . ALA A 1 215 ? 31.748 -18.848 -0.191 1.00 57.33 193 ALA A N 1
ATOM 1591 C CA . ALA A 1 215 ? 31.636 -20.217 0.306 1.00 54.25 193 ALA A CA 1
ATOM 1592 C C . ALA A 1 215 ? 32.064 -21.269 -0.727 1.00 60.32 193 ALA A C 1
ATOM 1593 O O . ALA A 1 215 ? 32.660 -22.293 -0.373 1.00 66.41 193 ALA A O 1
ATOM 1595 N N . ASN A 1 216 ? 31.743 -21.019 -1.996 1.00 53.07 194 ASN A N 1
ATOM 1596 C CA . ASN A 1 216 ? 32.237 -21.840 -3.092 1.00 43.89 194 ASN A CA 1
ATOM 1597 C C . ASN A 1 216 ? 33.747 -21.768 -3.134 1.00 47.44 194 ASN A C 1
ATOM 1598 O O . ASN A 1 216 ? 34.429 -22.785 -3.247 1.00 50.22 194 ASN A O 1
ATOM 1603 N N . ARG A 1 217 ? 34.252 -20.540 -3.040 1.00 46.71 195 ARG A N 1
ATOM 1604 C CA . ARG A 1 217 ? 35.670 -20.246 -3.185 1.00 44.61 195 ARG A CA 1
ATOM 1605 C C . ARG A 1 217 ? 36.513 -21.154 -2.324 1.00 51.14 195 ARG A C 1
ATOM 1606 O O . ARG A 1 217 ? 37.474 -21.765 -2.789 1.00 56.33 195 ARG A O 1
ATOM 1614 N N . ASP A 1 218 ? 36.145 -21.230 -1.054 1.00 53.68 196 ASP A N 1
ATOM 1615 C CA . ASP A 1 218 ? 36.875 -22.043 -0.099 1.00 57.17 196 ASP A CA 1
ATOM 1616 C C . ASP A 1 218 ? 36.790 -23.515 -0.482 1.00 57.09 196 ASP A C 1
ATOM 1617 O O . ASP A 1 218 ? 37.802 -24.205 -0.507 1.00 60.93 196 ASP A O 1
ATOM 1622 N N . VAL A 1 219 ? 35.592 -23.983 -0.822 1.00 51.61 197 VAL A N 1
ATOM 1623 C CA . VAL A 1 219 ? 35.434 -25.344 -1.306 1.00 49.56 197 VAL A CA 1
ATOM 1624 C C . VAL A 1 219 ? 36.494 -25.616 -2.370 1.00 50.25 197 VAL A C 1
ATOM 1625 O O . VAL A 1 219 ? 37.222 -26.604 -2.295 1.00 43.27 197 VAL A O 1
ATOM 1629 N N . LEU A 1 220 ? 36.606 -24.705 -3.333 1.00 53.65 198 LEU A N 1
ATOM 1630 C CA . LEU A 1 220 ? 37.583 -24.831 -4.410 1.00 52.34 198 LEU A CA 1
ATOM 1631 C C . LEU A 1 220 ? 39.026 -24.707 -3.919 1.00 59.86 198 LEU A C 1
ATOM 1632 O O . LEU A 1 220 ? 39.926 -25.358 -4.454 1.00 62.19 198 LEU A O 1
ATOM 1637 N N . VAL A 1 221 ? 39.260 -23.877 -2.907 1.00 57.27 199 VAL A N 1
ATOM 1638 C CA . VAL A 1 221 ? 40.598 -23.822 -2.331 1.00 53.90 199 VAL A CA 1
ATOM 1639 C C . VAL A 1 221 ? 40.969 -25.181 -1.732 1.00 59.76 199 VAL A C 1
ATOM 1640 O O . VAL A 1 221 ? 42.123 -25.612 -1.817 1.00 61.47 199 VAL A O 1
ATOM 1644 N N . LEU A 1 222 ? 39.984 -25.853 -1.135 1.00 60.58 200 LEU A N 1
ATOM 1645 C CA . LEU A 1 222 ? 40.176 -27.203 -0.606 1.00 55.49 200 LEU A CA 1
ATOM 1646 C C . LEU A 1 222 ? 40.517 -28.156 -1.721 1.00 55.67 200 LEU A C 1
ATOM 1647 O O . LEU A 1 222 ? 41.548 -28.811 -1.697 1.00 63.81 200 LEU A O 1
ATOM 1652 N N . LEU A 1 223 ? 39.642 -28.227 -2.709 1.00 52.30 201 LEU A N 1
ATOM 1653 C CA . LEU A 1 223 ? 39.851 -29.141 -3.814 1.00 46.22 201 LEU A CA 1
ATOM 1654 C C . LEU A 1 223 ? 41.108 -28.764 -4.580 1.00 45.41 201 LEU A C 1
ATOM 1655 O O . LEU A 1 223 ? 41.766 -29.619 -5.159 1.00 39.06 201 LEU A O 1
ATOM 1660 N N . LYS A 1 224 ? 41.444 -27.478 -4.575 1.00 54.51 202 LYS A N 1
ATOM 1661 C CA . LYS A 1 224 ? 42.583 -27.000 -5.351 1.00 58.69 202 LYS A CA 1
ATOM 1662 C C . LYS A 1 224 ? 43.904 -27.356 -4.679 1.00 67.98 202 LYS A C 1
ATOM 1663 O O . LYS A 1 224 ? 44.968 -27.257 -5.294 1.00 72.00 202 LYS A O 1
ATOM 1669 N N . ARG A 1 225 ? 43.830 -27.778 -3.421 1.00 68.17 203 ARG A N 1
ATOM 1670 C CA . ARG A 1 225 ? 45.024 -27.950 -2.597 1.00 67.75 203 ARG A CA 1
ATOM 1671 C C . ARG A 1 225 ? 45.159 -29.366 -2.065 1.00 60.91 203 ARG A C 1
ATOM 1672 O O . ARG A 1 225 ? 46.150 -30.055 -2.332 1.00 61.99 203 ARG A O 1
ATOM 1680 N N . LYS A 1 226 ? 44.182 -29.765 -1.259 1.00 52.55 204 LYS A N 1
ATOM 1681 C CA . LYS A 1 226 ? 44.184 -31.062 -0.610 1.00 55.10 204 LYS A CA 1
ATOM 1682 C C . LYS A 1 226 ? 44.264 -32.213 -1.608 1.00 60.52 204 LYS A C 1
ATOM 1683 O O . LYS A 1 226 ? 43.453 -32.303 -2.533 1.00 65.86 204 LYS A O 1
ATOM 1689 N N . TYR A 1 227 ? 45.244 -33.092 -1.405 1.00 58.87 205 TYR A N 1
ATOM 1690 C CA . TYR A 1 227 ? 45.342 -34.342 -2.150 1.00 57.19 205 TYR A CA 1
ATOM 1691 C C . TYR A 1 227 ? 44.133 -35.207 -1.797 1.00 57.31 205 TYR A C 1
ATOM 1692 O O . TYR A 1 227 ? 43.853 -35.416 -0.629 1.00 54.04 205 TYR A O 1
ATOM 1701 N N . LEU A 1 228 ? 43.419 -35.714 -2.795 1.00 66.05 206 LEU A N 1
ATOM 1702 C CA . LEU A 1 228 ? 42.196 -36.473 -2.534 1.00 70.57 206 LEU A CA 1
ATOM 1703 C C . LEU A 1 228 ? 42.060 -37.637 -3.495 1.00 72.84 206 LEU A C 1
ATOM 1704 O O . LEU A 1 228 ? 42.476 -37.540 -4.650 1.00 74.15 206 LEU A O 1
ATOM 1709 N N . PRO A 1 229 ? 41.460 -38.740 -3.020 1.00 74.66 207 PRO A N 1
ATOM 1710 C CA . PRO A 1 229 ? 41.275 -39.933 -3.850 1.00 76.76 207 PRO A CA 1
ATOM 1711 C C . PRO A 1 229 ? 40.418 -39.605 -5.061 1.00 80.44 207 PRO A C 1
ATOM 1712 O O . PRO A 1 229 ? 40.623 -40.157 -6.147 1.00 87.40 207 PRO A O 1
ATOM 1716 N N . ILE A 1 230 ? 39.474 -38.691 -4.873 1.00 73.85 208 ILE A N 1
ATOM 1717 C CA . ILE A 1 230 ? 38.559 -38.335 -5.942 1.00 71.38 208 ILE A CA 1
ATOM 1718 C C . ILE A 1 230 ? 39.201 -37.398 -6.971 1.00 71.07 208 ILE A C 1
ATOM 1719 O O . ILE A 1 230 ? 38.845 -37.425 -8.147 1.00 76.35 208 ILE A O 1
ATOM 1724 N N . THR A 1 231 ? 40.167 -36.594 -6.541 1.00 66.33 209 THR A N 1
ATOM 1725 C CA . THR A 1 231 ? 40.815 -35.660 -7.456 1.00 62.60 209 THR A CA 1
ATOM 1726 C C . THR A 1 231 ? 42.233 -36.093 -7.801 1.00 61.05 209 THR A C 1
ATOM 1727 O O . THR A 1 231 ? 42.937 -36.665 -6.968 1.00 68.23 209 THR A O 1
ATOM 1731 N N . THR A 1 232 ? 42.652 -35.804 -9.030 1.00 49.49 210 THR A N 1
ATOM 1732 C CA . THR A 1 232 ? 44.035 -36.010 -9.437 1.00 46.75 210 THR A CA 1
ATOM 1733 C C . THR A 1 232 ? 44.800 -34.695 -9.479 1.00 47.61 210 THR A C 1
ATOM 1734 O O . THR A 1 232 ? 44.245 -33.640 -9.206 1.00 50.83 210 THR A O 1
ATOM 1738 N N . LYS A 1 233 ? 46.080 -34.765 -9.832 1.00 56.88 211 LYS A N 1
ATOM 1739 C CA . LYS A 1 233 ? 46.918 -33.572 -9.930 1.00 63.53 211 LYS A CA 1
ATOM 1740 C C . LYS A 1 233 ? 46.288 -32.554 -10.883 1.00 64.81 211 LYS A C 1
ATOM 1741 O O . LYS A 1 233 ? 46.329 -31.349 -10.637 1.00 62.95 211 LYS A O 1
ATOM 1747 N N . GLU A 1 234 ? 45.698 -33.057 -11.965 1.00 62.70 212 GLU A N 1
ATOM 1748 C CA . GLU A 1 234 ? 45.187 -32.216 -13.037 1.00 57.99 212 GLU A CA 1
ATOM 1749 C C . GLU A 1 234 ? 43.853 -31.632 -12.648 1.00 52.29 212 GLU A C 1
ATOM 1750 O O . GLU A 1 234 ? 43.493 -30.547 -13.082 1.00 49.14 212 GLU A O 1
ATOM 1756 N N . ASP A 1 235 ? 43.107 -32.366 -11.839 1.00 53.70 213 ASP A N 1
ATOM 1757 C CA . ASP A 1 235 ? 41.855 -31.845 -11.324 1.00 51.08 213 ASP A CA 1
ATOM 1758 C C . ASP A 1 235 ? 42.140 -30.585 -10.526 1.00 56.29 213 ASP A C 1
ATOM 1759 O O . ASP A 1 235 ? 41.457 -29.569 -10.681 1.00 60.07 213 ASP A O 1
ATOM 1764 N N . ARG A 1 236 ? 43.167 -30.659 -9.684 1.00 54.83 214 ARG A N 1
ATOM 1765 C CA . ARG A 1 236 ? 43.483 -29.585 -8.749 1.00 56.64 214 ARG A CA 1
ATOM 1766 C C . ARG A 1 236 ? 43.954 -28.317 -9.454 1.00 54.86 214 ARG A C 1
ATOM 1767 O O . ARG A 1 236 ? 43.598 -27.217 -9.042 1.00 54.25 214 ARG A O 1
ATOM 1775 N N . GLU A 1 237 ? 44.735 -28.466 -10.522 1.00 55.29 215 GLU A N 1
ATOM 1776 C CA . GLU A 1 237 ? 45.089 -27.324 -11.364 1.00 53.87 215 GLU A CA 1
ATOM 1777 C C . GLU A 1 237 ? 43.807 -26.744 -11.961 1.00 50.54 215 GLU A C 1
ATOM 1778 O O . GLU A 1 237 ? 43.616 -25.528 -11.992 1.00 46.15 215 GLU A O 1
ATOM 1784 N N . ASN A 1 238 ? 42.931 -27.640 -12.420 1.00 54.19 216 ASN A N 1
ATOM 1785 C CA . ASN A 1 238 ? 41.617 -27.284 -12.959 1.00 52.68 216 ASN A CA 1
ATOM 1786 C C . ASN A 1 238 ? 40.722 -26.579 -11.948 1.00 46.07 216 ASN A C 1
ATOM 1787 O O . ASN A 1 238 ? 39.909 -25.731 -12.311 1.00 45.65 216 ASN A O 1
ATOM 1792 N N . PHE A 1 239 ? 40.864 -26.928 -10.678 1.00 46.54 217 PHE A N 1
ATOM 1793 C CA . PHE A 1 239 ? 40.095 -26.237 -9.651 1.00 48.58 217 PHE A CA 1
ATOM 1794 C C . PHE A 1 239 ? 40.735 -24.900 -9.322 1.00 44.38 217 PHE A C 1
ATOM 1795 O O . PHE A 1 239 ? 40.081 -24.008 -8.793 1.00 42.51 217 PHE A O 1
ATOM 1803 N N . GLU A 1 240 ? 42.012 -24.764 -9.670 1.00 51.30 218 GLU A N 1
ATOM 1804 C CA . GLU A 1 240 ? 42.774 -23.546 -9.409 1.00 59.26 218 GLU A CA 1
ATOM 1805 C C . GLU A 1 240 ? 42.312 -22.451 -10.365 1.00 57.56 218 GLU A C 1
ATOM 1806 O O . GLU A 1 240 ? 42.070 -21.309 -9.964 1.00 52.63 218 GLU A O 1
ATOM 1812 N N . ASP A 1 241 ? 42.189 -22.817 -11.636 1.00 54.64 219 ASP A N 1
ATOM 1813 C CA . ASP A 1 241 ? 41.567 -21.948 -12.616 1.00 58.82 219 ASP A CA 1
ATOM 1814 C C . ASP A 1 241 ? 40.217 -21.517 -12.083 1.00 61.35 219 ASP A C 1
ATOM 1815 O O . ASP A 1 241 ? 39.901 -20.328 -12.006 1.00 66.15 219 ASP A O 1
ATOM 1820 N N . LEU A 1 242 ? 39.425 -22.512 -11.709 1.00 57.24 220 LEU A N 1
ATOM 1821 C CA . LEU A 1 242 ? 38.083 -22.290 -11.216 1.00 54.34 220 LEU A CA 1
ATOM 1822 C C . LEU A 1 242 ? 38.128 -21.394 -9.974 1.00 56.08 220 LEU A C 1
ATOM 1823 O O . LEU A 1 242 ? 37.287 -20.510 -9.793 1.00 61.60 220 LEU A O 1
ATOM 1828 N N . TYR A 1 243 ? 39.122 -21.621 -9.125 1.00 47.50 221 TYR A N 1
ATOM 1829 C CA . TYR A 1 243 ? 39.354 -20.760 -7.982 1.00 52.13 221 TYR A CA 1
ATOM 1830 C C . TYR A 1 243 ? 39.553 -19.301 -8.428 1.00 59.77 221 TYR A C 1
ATOM 1831 O O . TYR A 1 243 ? 38.956 -18.375 -7.853 1.00 57.24 221 TYR A O 1
ATOM 1840 N N . TYR A 1 244 ? 40.376 -19.108 -9.461 1.00 60.31 222 TYR A N 1
ATOM 1841 C CA . TYR A 1 244 ? 40.706 -17.774 -9.981 1.00 60.26 222 TYR A CA 1
ATOM 1842 C C . TYR A 1 244 ? 39.498 -16.959 -10.435 1.00 58.19 222 TYR A C 1
ATOM 1843 O O . TYR A 1 244 ? 39.359 -15.772 -10.110 1.00 57.60 222 TYR A O 1
ATOM 1852 N N . ASP A 1 245 ? 38.635 -17.595 -11.212 1.00 55.85 223 ASP A N 1
ATOM 1853 C CA . ASP A 1 245 ? 37.482 -16.903 -11.752 1.00 60.77 223 ASP A CA 1
ATOM 1854 C C . ASP A 1 245 ? 36.476 -16.626 -10.656 1.00 60.08 223 ASP A C 1
ATOM 1855 O O . ASP A 1 245 ? 35.829 -15.575 -10.650 1.00 63.66 223 ASP A O 1
ATOM 1860 N N . THR A 1 246 ? 36.365 -17.572 -9.725 1.00 53.64 224 THR A N 1
ATOM 1861 C CA . THR A 1 246 ? 35.545 -17.393 -8.534 1.00 51.06 224 THR A CA 1
ATOM 1862 C C . THR A 1 246 ? 35.938 -16.103 -7.829 1.00 51.51 224 THR A C 1
ATOM 1863 O O . THR A 1 246 ? 35.083 -15.294 -7.461 1.00 53.49 224 THR A O 1
ATOM 1867 N N . LEU A 1 247 ? 37.242 -15.925 -7.643 1.00 49.57 225 LEU A N 1
ATOM 1868 C CA . LEU A 1 247 ? 37.776 -14.692 -7.089 1.00 48.32 225 LEU A CA 1
ATOM 1869 C C . LEU A 1 247 ? 37.454 -13.482 -7.972 1.00 46.83 225 LEU A C 1
ATOM 1870 O O . LEU A 1 247 ? 37.098 -12.414 -7.449 1.00 43.78 225 LEU A O 1
ATOM 1875 N N . GLN A 1 248 ? 37.564 -13.637 -9.294 1.00 39.81 226 GLN A N 1
ATOM 1876 C CA . GLN A 1 248 ? 37.110 -12.570 -10.186 1.00 41.20 226 GLN A CA 1
ATOM 1877 C C . GLN A 1 248 ? 35.665 -12.211 -9.843 1.00 43.05 226 GLN A C 1
ATOM 1878 O O . GLN A 1 248 ? 35.339 -11.039 -9.617 1.00 40.98 226 GLN A O 1
ATOM 1884 N N . LEU A 1 249 ? 34.808 -13.234 -9.813 1.00 35.35 227 LEU A N 1
ATOM 1885 C CA . LEU A 1 249 ? 33.372 -13.038 -9.656 1.00 34.92 227 LEU A CA 1
ATOM 1886 C C . LEU A 1 249 ? 33.090 -12.341 -8.351 1.00 35.09 227 LEU A C 1
ATOM 1887 O O . LEU A 1 249 ? 32.295 -11.404 -8.275 1.00 36.95 227 LEU A O 1
ATOM 1892 N N . ILE A 1 250 ? 33.748 -12.809 -7.308 1.00 36.95 228 ILE A N 1
ATOM 1893 C CA . ILE A 1 250 ? 33.656 -12.125 -6.041 1.00 38.82 228 ILE A CA 1
ATOM 1894 C C . ILE A 1 250 ? 34.058 -10.658 -6.217 1.00 41.25 228 ILE A C 1
ATOM 1895 O O . ILE A 1 250 ? 33.372 -9.758 -5.718 1.00 44.83 228 ILE A O 1
ATOM 1900 N N . ASP A 1 251 ? 35.143 -10.420 -6.952 1.00 31.28 229 ASP A N 1
ATOM 1901 C CA . ASP A 1 251 ? 35.611 -9.064 -7.227 1.00 30.71 229 ASP A CA 1
ATOM 1902 C C . ASP A 1 251 ? 34.545 -8.248 -7.935 1.00 32.45 229 ASP A C 1
ATOM 1903 O O . ASP A 1 251 ? 34.222 -7.133 -7.508 1.00 32.28 229 ASP A O 1
ATOM 1908 N N . MET A 1 252 ? 34.016 -8.801 -9.025 1.00 28.17 230 MET A N 1
ATOM 1909 C CA . MET A 1 252 ? 32.952 -8.143 -9.762 1.00 37.61 230 MET A CA 1
ATOM 1910 C C . MET A 1 252 ? 31.790 -7.910 -8.807 1.00 41.57 230 MET A C 1
ATOM 1911 O O . MET A 1 252 ? 31.314 -6.782 -8.644 1.00 42.84 230 MET A O 1
ATOM 1916 N N . SER A 1 253 ? 31.336 -8.982 -8.164 1.00 39.75 231 SER A N 1
ATOM 1917 C CA . SER A 1 253 ? 30.301 -8.846 -7.152 1.00 43.03 231 SER A CA 1
ATOM 1918 C C . SER A 1 253 ? 30.690 -7.723 -6.199 1.00 40.26 231 SER A C 1
ATOM 1919 O O . SER A 1 253 ? 29.903 -6.837 -5.919 1.00 38.88 231 SER A O 1
ATOM 1922 N N . ALA A 1 254 ? 31.921 -7.746 -5.717 1.00 42.40 232 ALA A N 1
ATOM 1923 C CA . ALA A 1 254 ? 32.380 -6.655 -4.880 1.00 46.87 232 ALA A CA 1
ATOM 1924 C C . ALA A 1 254 ? 32.234 -5.331 -5.630 1.00 50.09 232 ALA A C 1
ATOM 1925 O O . ALA A 1 254 ? 31.555 -4.405 -5.180 1.00 49.25 232 ALA A O 1
ATOM 1927 N N . THR A 1 255 ? 32.867 -5.250 -6.790 1.00 53.82 233 THR A N 1
ATOM 1928 C CA . THR A 1 255 ? 32.817 -4.038 -7.588 1.00 51.63 233 THR A CA 1
ATOM 1929 C C . THR A 1 255 ? 31.375 -3.546 -7.759 1.00 49.92 233 THR A C 1
ATOM 1930 O O . THR A 1 255 ? 31.100 -2.344 -7.684 1.00 51.41 233 THR A O 1
ATOM 1934 N N . TYR A 1 256 ? 30.457 -4.484 -7.965 1.00 46.39 234 TYR A N 1
ATOM 1935 C CA . TYR A 1 256 ? 29.081 -4.144 -8.306 1.00 49.27 234 TYR A CA 1
ATOM 1936 C C . TYR A 1 256 ? 28.266 -3.640 -7.124 1.00 45.21 234 TYR A C 1
ATOM 1937 O O . TYR A 1 256 ? 27.495 -2.682 -7.252 1.00 43.02 234 TYR A O 1
ATOM 1946 N N . ARG A 1 257 ? 28.408 -4.287 -5.973 1.00 45.88 235 ARG A N 1
ATOM 1947 C CA . ARG A 1 257 ? 27.764 -3.759 -4.783 1.00 46.82 235 ARG A CA 1
ATOM 1948 C C . ARG A 1 257 ? 28.247 -2.336 -4.582 1.00 47.62 235 ARG A C 1
ATOM 1949 O O . ARG A 1 257 ? 27.451 -1.449 -4.288 1.00 47.38 235 ARG A O 1
ATOM 1957 N N . GLU A 1 258 ? 29.550 -2.121 -4.760 1.00 55.08 236 GLU A N 1
ATOM 1958 C CA . GLU A 1 258 ? 30.116 -0.781 -4.661 1.00 63.44 236 GLU A CA 1
ATOM 1959 C C . GLU A 1 258 ? 29.196 0.131 -5.457 1.00 59.01 236 GLU A C 1
ATOM 1960 O O . GLU A 1 258 ? 28.516 0.990 -4.899 1.00 61.21 236 GLU A O 1
ATOM 1966 N N . VAL A 1 259 ? 29.155 -0.095 -6.767 1.00 48.38 237 VAL A N 1
ATOM 1967 C CA . VAL A 1 259 ? 28.366 0.726 -7.674 1.00 40.83 237 VAL A CA 1
ATOM 1968 C C . VAL A 1 259 ? 26.913 0.912 -7.236 1.00 41.98 237 VAL A C 1
ATOM 1969 O O . VAL A 1 259 ? 26.333 1.969 -7.459 1.00 43.80 237 VAL A O 1
ATOM 1973 N N . LEU A 1 260 ? 26.320 -0.112 -6.632 1.00 40.22 238 LEU A N 1
ATOM 1974 C CA . LEU A 1 260 ? 24.947 -0.006 -6.153 1.00 45.26 238 LEU A CA 1
ATOM 1975 C C . LEU A 1 260 ? 24.836 0.762 -4.829 1.00 61.69 238 LEU A C 1
ATOM 1976 O O . LEU A 1 260 ? 23.773 1.289 -4.500 1.00 69.38 238 LEU A O 1
ATOM 1981 N N . THR A 1 261 ? 25.925 0.830 -4.069 1.00 63.25 239 THR A N 1
ATOM 1982 C CA . THR A 1 261 ? 25.935 1.660 -2.869 1.00 59.73 239 THR A CA 1
ATOM 1983 C C . THR A 1 261 ? 25.879 3.121 -3.297 1.00 58.61 239 THR A C 1
ATOM 1984 O O . THR A 1 261 ? 25.224 3.945 -2.658 1.00 66.31 239 THR A O 1
ATOM 1988 N N . SER A 1 262 ? 26.570 3.438 -4.387 1.00 51.42 240 SER A N 1
ATOM 1989 C CA . SER A 1 262 ? 26.623 4.809 -4.879 1.00 53.79 240 SER A CA 1
ATOM 1990 C C . SER A 1 262 ? 25.276 5.208 -5.436 1.00 59.29 240 SER A C 1
ATOM 1991 O O . SER A 1 262 ? 24.707 6.228 -5.053 1.00 66.98 240 SER A O 1
ATOM 1994 N N . MET A 1 263 ? 24.762 4.382 -6.336 1.00 54.31 241 MET A N 1
ATOM 1995 C CA . MET A 1 263 ? 23.522 4.694 -7.014 1.00 50.11 241 MET A CA 1
ATOM 1996 C C . MET A 1 263 ? 22.444 4.888 -5.969 1.00 48.14 241 MET A C 1
ATOM 1997 O O . MET A 1 263 ? 21.625 5.806 -6.079 1.00 48.02 241 MET A O 1
ATOM 2002 N N . MET A 1 264 ? 22.469 4.054 -4.932 1.00 42.80 242 MET A N 1
ATOM 2003 C CA . MET A 1 264 ? 21.482 4.190 -3.871 1.00 41.93 242 MET A CA 1
ATOM 2004 C C . MET A 1 264 ? 21.632 5.544 -3.258 1.00 43.03 242 MET A C 1
ATOM 2005 O O . MET A 1 264 ? 20.676 6.313 -3.208 1.00 44.26 242 MET A O 1
ATOM 2010 N N . ASP A 1 265 ? 22.846 5.835 -2.802 1.00 48.76 243 ASP A N 1
ATOM 2011 C CA . ASP A 1 265 ? 23.130 7.119 -2.179 1.00 53.69 243 ASP A CA 1
ATOM 2012 C C . ASP A 1 265 ? 22.529 8.184 -3.089 1.00 58.77 243 ASP A C 1
ATOM 2013 O O . ASP A 1 265 ? 21.908 9.143 -2.626 1.00 60.18 243 ASP A O 1
ATOM 2018 N N . ILE A 1 266 ? 22.685 7.979 -4.393 1.00 59.70 244 ILE A N 1
ATOM 2019 C CA . ILE A 1 266 ? 22.162 8.906 -5.380 1.00 61.41 244 ILE A CA 1
ATOM 2020 C C . ILE A 1 266 ? 20.645 8.951 -5.341 1.00 62.93 244 ILE A C 1
ATOM 2021 O O . ILE A 1 266 ? 20.062 10.020 -5.198 1.00 64.90 244 ILE A O 1
ATOM 2026 N N . THR A 1 267 ? 20.008 7.788 -5.445 1.00 57.42 245 THR A N 1
ATOM 2027 C CA . THR A 1 267 ? 18.558 7.735 -5.468 1.00 53.94 245 THR A CA 1
ATOM 2028 C C . THR A 1 267 ? 18.063 8.531 -4.276 1.00 62.38 245 THR A C 1
ATOM 2029 O O . THR A 1 267 ? 17.000 9.153 -4.323 1.00 66.30 245 THR A O 1
ATOM 2033 N N . LEU A 1 268 ? 18.869 8.520 -3.218 1.00 64.35 246 LEU A N 1
ATOM 2034 C CA . LEU A 1 268 ? 18.538 9.165 -1.950 1.00 66.20 246 LEU A CA 1
ATOM 2035 C C . LEU A 1 268 ? 18.751 10.684 -1.949 1.00 75.85 246 LEU A C 1
ATOM 2036 O O . LEU A 1 268 ? 18.005 11.423 -1.306 1.00 81.64 246 LEU A O 1
ATOM 2041 N N . SER A 1 269 ? 19.772 11.150 -2.659 1.00 76.43 247 SER A N 1
ATOM 2042 C CA . SER A 1 269 ? 19.985 12.583 -2.813 1.00 77.46 247 SER A CA 1
ATOM 2043 C C . SER A 1 269 ? 19.003 13.216 -3.815 1.00 86.58 247 SER A C 1
ATOM 2044 O O . SER A 1 269 ? 18.954 14.436 -3.967 1.00 94.21 247 SER A O 1
ATOM 2047 N N . LEU A 1 270 ? 18.219 12.385 -4.493 1.00 86.88 248 LEU A N 1
ATOM 2048 C CA . LEU A 1 270 ? 17.120 12.891 -5.298 1.00 89.39 248 LEU A CA 1
ATOM 2049 C C . LEU A 1 270 ? 16.013 13.316 -4.351 1.00 99.48 248 LEU A C 1
ATOM 2050 O O . LEU A 1 270 ? 15.718 14.506 -4.216 1.00 104.18 248 LEU A O 1
ATOM 2055 N N . GLU A 1 271 ? 15.419 12.332 -3.682 1.00 102.66 249 GLU A N 1
ATOM 2056 C CA . GLU A 1 271 ? 14.370 12.590 -2.705 1.00 108.57 249 GLU A CA 1
ATOM 2057 C C . GLU A 1 271 ? 14.141 11.363 -1.820 1.00 112.78 249 GLU A C 1
ATOM 2058 O O . GLU A 1 271 ? 14.762 10.323 -2.032 1.00 111.90 249 GLU A O 1
ATOM 2064 N N . ASN A 1 272 ? 13.236 11.501 -0.847 1.00 118.10 250 ASN A N 1
ATOM 2065 C CA . ASN A 1 272 ? 12.842 10.434 0.090 1.00 118.29 250 ASN A CA 1
ATOM 2066 C C . ASN A 1 272 ? 12.485 10.985 1.475 1.00 118.82 250 ASN A C 1
ATOM 2067 O O . ASN A 1 272 ? 13.198 10.761 2.457 1.00 115.83 250 ASN A O 1
ATOM 2072 N N . MET B 1 23 ? 26.002 13.071 -33.340 1.00 110.56 1 MET B N 1
ATOM 2073 C CA . MET B 1 23 ? 26.662 11.778 -33.456 1.00 106.88 1 MET B CA 1
ATOM 2074 C C . MET B 1 23 ? 27.963 11.746 -32.677 1.00 109.26 1 MET B C 1
ATOM 2075 O O . MET B 1 23 ? 29.037 11.920 -33.258 1.00 106.90 1 MET B O 1
ATOM 2080 N N . ILE B 1 24 ? 27.876 11.503 -31.372 1.00 110.60 2 ILE B N 1
ATOM 2081 C CA . ILE B 1 24 ? 29.082 11.406 -30.572 1.00 107.00 2 ILE B CA 1
ATOM 2082 C C . ILE B 1 24 ? 29.964 10.357 -31.224 1.00 112.04 2 ILE B C 1
ATOM 2083 O O . ILE B 1 24 ? 29.538 9.217 -31.430 1.00 113.60 2 ILE B O 1
ATOM 2088 N N . THR B 1 25 ? 31.195 10.737 -31.546 1.00 109.80 3 THR B N 1
ATOM 2089 C CA . THR B 1 25 ? 32.193 9.766 -31.981 1.00 97.57 3 THR B CA 1
ATOM 2090 C C . THR B 1 25 ? 33.373 9.873 -31.034 1.00 105.70 3 THR B C 1
ATOM 2091 O O . THR B 1 25 ? 34.026 10.917 -30.945 1.00 111.71 3 THR B O 1
ATOM 2095 N N . VAL B 1 26 ? 33.627 8.782 -30.322 1.00 105.53 4 VAL B N 1
ATOM 2096 C CA . VAL B 1 26 ? 34.483 8.809 -29.145 1.00 105.34 4 VAL B CA 1
ATOM 2097 C C . VAL B 1 26 ? 35.970 8.981 -29.447 1.00 105.97 4 VAL B C 1
ATOM 2098 O O . VAL B 1 26 ? 36.650 9.775 -28.790 1.00 113.89 4 VAL B O 1
ATOM 2102 N N . ILE B 1 27 ? 36.476 8.249 -30.433 1.00 94.84 5 ILE B N 1
ATOM 2103 C CA . ILE B 1 27 ? 37.878 8.378 -30.801 1.00 87.25 5 ILE B CA 1
ATOM 2104 C C . ILE B 1 27 ? 38.751 7.977 -29.617 1.00 82.17 5 ILE B C 1
ATOM 2105 O O . ILE B 1 27 ? 39.866 8.473 -29.459 1.00 85.39 5 ILE B O 1
ATOM 2110 N N . ALA B 1 28 ? 38.226 7.089 -28.777 1.00 73.46 6 ALA B N 1
ATOM 2111 C CA . ALA B 1 28 ? 38.948 6.629 -27.598 1.00 68.48 6 ALA B CA 1
ATOM 2112 C C . ALA B 1 28 ? 40.077 5.697 -28.013 1.00 68.76 6 ALA B C 1
ATOM 2113 O O . ALA B 1 28 ? 39.921 4.902 -28.932 1.00 69.14 6 ALA B O 1
ATOM 2115 N N . ILE B 1 29 ? 41.222 5.817 -27.351 1.00 73.21 7 ILE B N 1
ATOM 2116 C CA . ILE B 1 29 ? 42.351 4.923 -27.594 1.00 77.61 7 ILE B CA 1
ATOM 2117 C C . ILE B 1 29 ? 42.925 4.450 -26.250 1.00 76.97 7 ILE B C 1
ATOM 2118 O O . ILE B 1 29 ? 43.228 5.271 -25.384 1.00 80.46 7 ILE B O 1
ATOM 2123 N N . ALA B 1 30 ? 43.057 3.136 -26.063 1.00 68.77 8 ALA B N 1
ATOM 2124 C CA . ALA B 1 30 ? 43.549 2.594 -24.789 1.00 60.88 8 ALA B CA 1
ATOM 2125 C C . ALA B 1 30 ? 44.844 1.776 -24.939 1.00 63.62 8 ALA B C 1
ATOM 2126 O O . ALA B 1 30 ? 44.851 0.724 -25.589 1.00 66.73 8 ALA B O 1
ATOM 2128 N N . LYS B 1 31 ? 45.916 2.252 -24.299 1.00 58.48 9 LYS B N 1
ATOM 2129 C CA . LYS B 1 31 ? 47.278 1.731 -24.492 1.00 57.58 9 LYS B CA 1
ATOM 2130 C C . LYS B 1 31 ? 47.836 0.982 -23.267 1.00 65.61 9 LYS B C 1
ATOM 2131 O O . LYS B 1 31 ? 47.438 1.249 -22.130 1.00 63.42 9 LYS B O 1
ATOM 2137 N N . ASP B 1 32 ? 48.757 0.046 -23.510 1.00 67.35 10 ASP B N 1
ATOM 2138 C CA . ASP B 1 32 ? 49.364 -0.751 -22.439 1.00 65.27 10 ASP B CA 1
ATOM 2139 C C . ASP B 1 32 ? 50.847 -1.084 -22.688 1.00 73.89 10 ASP B C 1
ATOM 2140 O O . ASP B 1 32 ? 51.435 -0.594 -23.656 1.00 80.34 10 ASP B O 1
ATOM 2145 N N . GLY B 1 33 ? 51.449 -1.916 -21.832 1.00 70.12 11 GLY B N 1
ATOM 2146 C CA . GLY B 1 33 ? 52.874 -2.211 -21.949 1.00 70.39 11 GLY B CA 1
ATOM 2147 C C . GLY B 1 33 ? 53.527 -3.214 -20.997 1.00 72.34 11 GLY B C 1
ATOM 2148 O O . GLY B 1 33 ? 52.853 -4.045 -20.387 1.00 70.93 11 GLY B O 1
ATOM 2149 N N . SER B 1 34 ? 54.854 -3.100 -20.871 1.00 75.89 12 SER B N 1
ATOM 2150 C CA . SER B 1 34 ? 55.733 -4.060 -20.181 1.00 80.12 12 SER B CA 1
ATOM 2151 C C . SER B 1 34 ? 55.631 -4.035 -18.654 1.00 86.91 12 SER B C 1
ATOM 2152 O O . SER B 1 34 ? 54.776 -3.356 -18.092 1.00 89.70 12 SER B O 1
ATOM 2155 N N . ILE B 1 35 ? 56.506 -4.784 -17.983 1.00 86.63 13 ILE B N 1
ATOM 2156 C CA . ILE B 1 35 ? 56.295 -5.073 -16.570 1.00 80.11 13 ILE B CA 1
ATOM 2157 C C . ILE B 1 35 ? 56.486 -3.870 -15.646 1.00 88.87 13 ILE B C 1
ATOM 2158 O O . ILE B 1 35 ? 57.574 -3.292 -15.559 1.00 96.31 13 ILE B O 1
ATOM 2163 N N . VAL B 1 36 ? 55.418 -3.508 -14.939 1.00 87.15 14 VAL B N 1
ATOM 2164 C CA . VAL B 1 36 ? 54.057 -3.869 -15.354 1.00 80.88 14 VAL B CA 1
ATOM 2165 C C . VAL B 1 36 ? 53.136 -2.649 -15.224 1.00 78.85 14 VAL B C 1
ATOM 2166 O O . VAL B 1 36 ? 53.567 -1.596 -14.761 1.00 89.27 14 VAL B O 1
ATOM 2170 N N . GLU B 1 37 ? 51.873 -2.804 -15.615 1.00 66.76 15 GLU B N 1
ATOM 2171 C CA . GLU B 1 37 ? 50.810 -1.799 -15.406 1.00 67.31 15 GLU B CA 1
ATOM 2172 C C . GLU B 1 37 ? 51.003 -0.345 -15.913 1.00 91.57 15 GLU B C 1
ATOM 2173 O O . GLU B 1 37 ? 50.757 0.600 -15.161 1.00 93.37 15 GLU B O 1
ATOM 2179 N N . PRO B 1 38 ? 51.435 -0.167 -17.181 1.00 93.39 16 PRO B N 1
ATOM 2180 C CA . PRO B 1 38 ? 51.597 1.087 -17.947 1.00 91.05 16 PRO B CA 1
ATOM 2181 C C . PRO B 1 38 ? 50.327 1.656 -18.597 1.00 85.71 16 PRO B C 1
ATOM 2182 O O . PRO B 1 38 ? 49.381 0.904 -18.815 1.00 86.90 16 PRO B O 1
ATOM 2186 N N . LYS B 1 39 ? 50.321 2.957 -18.898 1.00 81.06 17 LYS B N 1
ATOM 2187 C CA . LYS B 1 39 ? 49.372 3.569 -19.849 1.00 71.83 17 LYS B CA 1
ATOM 2188 C C . LYS B 1 39 ? 50.001 4.813 -20.489 1.00 77.49 17 LYS B C 1
ATOM 2189 O O . LYS B 1 39 ? 50.801 5.498 -19.850 1.00 88.50 17 LYS B O 1
ATOM 2195 N N . LEU B 1 40 ? 49.654 5.110 -21.741 1.00 73.90 18 LEU B N 1
ATOM 2196 C CA . LEU B 1 40 ? 50.373 6.144 -22.488 1.00 81.37 18 LEU B CA 1
ATOM 2197 C C . LEU B 1 40 ? 49.666 6.523 -23.800 1.00 86.38 18 LEU B C 1
ATOM 2198 O O . LEU B 1 40 ? 48.628 5.952 -24.103 1.00 86.55 18 LEU B O 1
ATOM 2203 N N . ASP B 1 41 ? 50.190 7.495 -24.561 1.00 90.04 19 ASP B N 1
ATOM 2204 C CA . ASP B 1 41 ? 49.748 7.680 -25.967 1.00 90.70 19 ASP B CA 1
ATOM 2205 C C . ASP B 1 41 ? 50.837 7.845 -27.041 1.00 87.81 19 ASP B C 1
ATOM 2206 O O . ASP B 1 41 ? 50.991 6.993 -27.917 1.00 83.56 19 ASP B O 1
ATOM 2211 N N . GLU B 1 42 ? 51.572 8.951 -26.994 1.00 90.91 20 GLU B N 1
ATOM 2212 C CA . GLU B 1 42 ? 52.614 9.162 -27.982 1.00 92.93 20 GLU B CA 1
ATOM 2213 C C . GLU B 1 42 ? 53.864 8.580 -27.350 1.00 97.70 20 GLU B C 1
ATOM 2214 O O . GLU B 1 42 ? 54.423 9.132 -26.398 1.00 95.96 20 GLU B O 1
ATOM 2220 N N . ILE B 1 43 ? 54.309 7.467 -27.925 1.00 100.26 21 ILE B N 1
ATOM 2221 C CA . ILE B 1 43 ? 55.091 6.476 -27.195 1.00 95.17 21 ILE B CA 1
ATOM 2222 C C . ILE B 1 43 ? 56.191 5.803 -28.006 1.00 92.96 21 ILE B C 1
ATOM 2223 O O . ILE B 1 43 ? 56.215 5.868 -29.238 1.00 93.83 21 ILE B O 1
ATOM 2228 N N . SER B 1 44 ? 57.097 5.152 -27.283 1.00 87.75 22 SER B N 1
ATOM 2229 C CA . SER B 1 44 ? 58.217 4.422 -27.864 1.00 85.32 22 SER B CA 1
ATOM 2230 C C . SER B 1 44 ? 57.811 2.993 -28.192 1.00 79.03 22 SER B C 1
ATOM 2231 O O . SER B 1 44 ? 57.892 2.550 -29.334 1.00 86.24 22 SER B O 1
ATOM 2234 N N . PHE B 1 45 ? 57.424 2.273 -27.152 1.00 67.84 23 PHE B N 1
ATOM 2235 C CA . PHE B 1 45 ? 57.085 0.852 -27.212 1.00 63.89 23 PHE B CA 1
ATOM 2236 C C . PHE B 1 45 ? 58.221 -0.067 -27.654 1.00 64.26 23 PHE B C 1
ATOM 2237 O O . PHE B 1 45 ? 58.012 -1.199 -28.078 1.00 59.60 23 PHE B O 1
ATOM 2245 N N . GLU B 1 46 ? 59.439 0.431 -27.494 1.00 76.04 24 GLU B N 1
ATOM 2246 C CA . GLU B 1 46 ? 60.609 -0.428 -27.434 1.00 85.27 24 GLU B CA 1
ATOM 2247 C C . GLU B 1 46 ? 60.954 -0.640 -25.966 1.00 87.91 24 GLU B C 1
ATOM 2248 O O . GLU B 1 46 ? 61.868 -1.392 -25.625 1.00 84.78 24 GLU B O 1
ATOM 2254 N N . ASP B 1 47 ? 60.200 0.030 -25.100 1.00 95.48 25 ASP B N 1
ATOM 2255 C CA . ASP 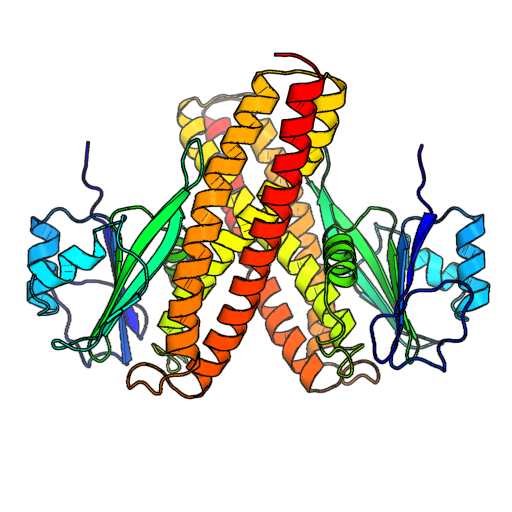B 1 47 ? 60.408 -0.057 -23.659 1.00 103.81 25 ASP B CA 1
ATOM 2256 C C . ASP B 1 47 ? 59.492 -1.127 -23.090 1.00 108.41 25 ASP B C 1
ATOM 2257 O O . ASP B 1 47 ? 59.453 -1.352 -21.876 1.00 108.22 25 ASP B O 1
ATOM 2262 N N . TYR B 1 48 ? 58.745 -1.777 -23.976 1.00 112.07 26 TYR B N 1
ATOM 2263 C CA . TYR B 1 48 ? 57.664 -2.645 -23.546 1.00 115.39 26 TYR B CA 1
ATOM 2264 C C . TYR B 1 48 ? 57.766 -4.050 -24.109 1.00 111.20 26 TYR B C 1
ATOM 2265 O O . TYR B 1 48 ? 58.240 -4.257 -25.230 1.00 108.79 26 TYR B O 1
ATOM 2274 N N . ARG B 1 49 ? 57.310 -5.007 -23.307 1.00 110.16 27 ARG B N 1
ATOM 2275 C CA . ARG B 1 49 ? 57.258 -6.408 -23.697 1.00 110.55 27 ARG B CA 1
ATOM 2276 C C . ARG B 1 49 ? 56.268 -6.596 -24.849 1.00 108.05 27 ARG B C 1
ATOM 2277 O O . ARG B 1 49 ? 56.617 -7.128 -25.908 1.00 107.93 27 ARG B O 1
ATOM 2285 N N . LEU B 1 50 ? 55.033 -6.148 -24.640 1.00 102.24 28 LEU B N 1
ATOM 2286 C CA . LEU B 1 50 ? 54.057 -6.087 -25.716 1.00 97.38 28 LEU B CA 1
ATOM 2287 C C . LEU B 1 50 ? 53.337 -4.748 -25.628 1.00 90.77 28 LEU B C 1
ATOM 2288 O O . LEU B 1 50 ? 53.572 -3.982 -24.698 1.00 92.35 28 LEU B O 1
ATOM 2293 N N . ILE B 1 51 ? 52.455 -4.467 -26.581 1.00 84.95 29 ILE B N 1
ATOM 2294 C CA . ILE B 1 51 ? 51.589 -3.293 -26.487 1.00 78.54 29 ILE B CA 1
ATOM 2295 C C . ILE B 1 51 ? 50.193 -3.593 -27.014 1.00 70.12 29 ILE B C 1
ATOM 2296 O O . ILE B 1 51 ? 50.024 -4.129 -28.111 1.00 63.25 29 ILE B O 1
ATOM 2301 N N . TRP B 1 52 ? 49.195 -3.230 -26.224 1.00 68.36 30 TRP B N 1
ATOM 2302 C CA . TRP B 1 52 ? 47.819 -3.268 -26.675 1.00 56.10 30 TRP B CA 1
ATOM 2303 C C . TRP B 1 52 ? 47.315 -1.835 -26.801 1.00 52.64 30 TRP B C 1
ATOM 2304 O O . TRP B 1 52 ? 47.152 -1.132 -25.808 1.00 51.54 30 TRP B O 1
ATOM 2315 N N . ILE B 1 53 ? 47.084 -1.396 -28.028 1.00 51.64 31 ILE B N 1
ATOM 2316 C CA . ILE B 1 53 ? 46.415 -0.128 -28.240 1.00 46.04 31 ILE B CA 1
ATOM 2317 C C . ILE B 1 53 ? 45.008 -0.438 -28.665 1.00 40.06 31 ILE B C 1
ATOM 2318 O O . ILE B 1 53 ? 44.790 -1.004 -29.731 1.00 44.17 31 ILE B O 1
ATOM 2323 N N . ASP B 1 54 ? 44.042 -0.105 -27.823 1.00 42.29 32 ASP B N 1
ATOM 2324 C CA . ASP B 1 54 ? 42.659 -0.281 -28.233 1.00 44.60 32 ASP B CA 1
ATOM 2325 C C . ASP B 1 54 ? 42.157 1.020 -28.804 1.00 51.65 32 ASP B C 1
ATOM 2326 O O . ASP B 1 54 ? 41.946 2.003 -28.082 1.00 58.18 32 ASP B O 1
ATOM 2331 N N . CYS B 1 55 ? 41.942 1.013 -30.108 1.00 46.19 33 CYS B N 1
ATOM 2332 C CA . CYS B 1 55 ? 41.556 2.221 -30.794 1.00 47.38 33 CYS B CA 1
ATOM 2333 C C . CYS B 1 55 ? 40.100 2.122 -31.166 1.00 48.49 33 CYS B C 1
ATOM 2334 O O . CYS B 1 55 ? 39.730 1.369 -32.065 1.00 47.81 33 CYS B O 1
ATOM 2337 N N . TYR B 1 56 ? 39.284 2.920 -30.494 1.00 48.03 34 TYR B N 1
ATOM 2338 C CA . TYR B 1 56 ? 37.851 2.822 -30.637 1.00 50.30 34 TYR B CA 1
ATOM 2339 C C . TYR B 1 56 ? 37.317 3.918 -31.550 1.00 56.07 34 TYR B C 1
ATOM 2340 O O . TYR B 1 56 ? 37.370 5.102 -31.210 1.00 63.57 34 TYR B O 1
ATOM 2349 N N . ASP B 1 57 ? 36.832 3.518 -32.722 1.00 50.31 35 ASP B N 1
ATOM 2350 C CA . ASP B 1 57 ? 36.005 4.394 -33.542 1.00 47.76 35 ASP B CA 1
ATOM 2351 C C . ASP B 1 57 ? 36.533 5.830 -33.597 1.00 47.77 35 ASP B C 1
ATOM 2352 O O . ASP B 1 57 ? 35.872 6.756 -33.118 1.00 43.34 35 ASP B O 1
ATOM 2357 N N . PRO B 1 58 ? 37.725 6.010 -34.194 1.00 50.27 36 PRO B N 1
ATOM 2358 C CA . PRO B 1 58 ? 38.518 7.242 -34.243 1.00 53.39 36 PRO B CA 1
ATOM 2359 C C . PRO B 1 58 ? 37.976 8.320 -35.180 1.00 62.48 36 PRO B C 1
ATOM 2360 O O . PRO B 1 58 ? 37.482 8.009 -36.262 1.00 65.56 36 PRO B O 1
ATOM 2364 N N . LYS B 1 59 ? 38.116 9.579 -34.785 1.00 64.25 37 LYS B N 1
ATOM 2365 C CA . LYS B 1 59 ? 37.828 10.674 -35.690 1.00 72.61 37 LYS B CA 1
ATOM 2366 C C . LYS B 1 59 ? 38.836 10.522 -36.826 1.00 76.88 37 LYS B C 1
ATOM 2367 O O . LYS B 1 59 ? 39.860 9.857 -36.660 1.00 72.36 37 LYS B O 1
ATOM 2373 N N . ASP B 1 60 ? 38.538 11.083 -37.994 1.00 84.17 38 ASP B N 1
ATOM 2374 C CA . ASP B 1 60 ? 39.463 10.953 -39.116 1.00 88.44 38 ASP B CA 1
ATOM 2375 C C . ASP B 1 60 ? 40.834 11.550 -38.787 1.00 90.16 38 ASP B C 1
ATOM 2376 O O . ASP B 1 60 ? 41.842 11.181 -39.394 1.00 92.18 38 ASP B O 1
ATOM 2381 N N . GLU B 1 61 ? 40.871 12.469 -37.824 1.00 90.14 39 GLU B N 1
ATOM 2382 C CA . GLU B 1 61 ? 42.132 13.089 -37.419 1.00 85.60 39 GLU B CA 1
ATOM 2383 C C . GLU B 1 61 ? 42.966 12.173 -36.502 1.00 82.25 39 GLU B C 1
ATOM 2384 O O . GLU B 1 61 ? 44.163 12.009 -36.729 1.00 83.19 39 GLU B O 1
ATOM 2390 N N . GLU B 1 62 ? 42.343 11.559 -35.493 1.00 78.58 40 GLU B N 1
ATOM 2391 C CA . GLU B 1 62 ? 43.087 10.674 -34.581 1.00 78.15 40 GLU B CA 1
ATOM 2392 C C . GLU B 1 62 ? 43.471 9.354 -35.244 1.00 71.67 40 GLU B C 1
ATOM 2393 O O . GLU B 1 62 ? 44.306 8.606 -34.737 1.00 68.95 40 GLU B O 1
ATOM 2399 N N . LEU B 1 63 ? 42.863 9.077 -36.386 1.00 70.65 41 LEU B N 1
ATOM 2400 C CA . LEU B 1 63 ? 43.176 7.866 -37.123 1.00 68.33 41 LEU B CA 1
ATOM 2401 C C . LEU B 1 63 ? 44.583 7.937 -37.701 1.00 73.65 41 LEU B C 1
ATOM 2402 O O . LEU B 1 63 ? 45.392 7.036 -37.497 1.00 76.95 41 LEU B O 1
ATOM 2407 N N . TYR B 1 64 ? 44.878 9.014 -38.417 1.00 77.00 42 TYR B N 1
ATOM 2408 C CA . TYR B 1 64 ? 46.216 9.196 -38.965 1.00 83.55 42 TYR B CA 1
ATOM 2409 C C . TYR B 1 64 ? 47.220 9.304 -37.828 1.00 79.24 42 TYR B C 1
ATOM 2410 O O . TYR B 1 64 ? 48.376 8.892 -37.958 1.00 76.38 42 TYR B O 1
ATOM 2419 N N . LYS B 1 65 ? 46.765 9.857 -36.708 1.00 79.52 43 LYS B N 1
ATOM 2420 C CA . LYS B 1 65 ? 47.605 9.988 -35.530 1.00 77.92 43 LYS B CA 1
ATOM 2421 C C . LYS B 1 65 ? 48.188 8.618 -35.257 1.00 76.22 43 LYS B C 1
ATOM 2422 O O . LYS B 1 65 ? 49.329 8.492 -34.817 1.00 76.64 43 LYS B O 1
ATOM 2428 N N . LEU B 1 66 ? 47.394 7.590 -35.542 1.00 73.10 44 LEU B N 1
ATOM 2429 C CA . LEU B 1 66 ? 47.827 6.219 -35.329 1.00 71.22 44 LEU B CA 1
ATOM 2430 C C . LEU B 1 66 ? 48.782 5.742 -36.418 1.00 70.50 44 LEU B C 1
ATOM 2431 O O . LEU B 1 66 ? 49.828 5.168 -36.123 1.00 69.87 44 LEU B O 1
ATOM 2436 N N . SER B 1 67 ? 48.423 5.985 -37.675 1.00 72.71 45 SER B N 1
ATOM 2437 C CA . SER B 1 67 ? 49.272 5.590 -38.795 1.00 78.57 45 SER B CA 1
ATOM 2438 C C . SER B 1 67 ? 50.689 6.076 -38.578 1.00 86.26 45 SER B C 1
ATOM 2439 O O . SER B 1 67 ? 51.646 5.312 -38.704 1.00 91.21 45 SER B O 1
ATOM 2442 N N . LYS B 1 68 ? 50.814 7.359 -38.257 1.00 87.20 46 LYS B N 1
ATOM 2443 C CA . LYS B 1 68 ? 52.113 7.959 -38.020 1.00 89.04 46 LYS B CA 1
ATOM 2444 C C . LYS B 1 68 ? 52.853 7.095 -37.021 1.00 87.24 46 LYS B C 1
ATOM 2445 O O . LYS B 1 68 ? 54.016 6.757 -37.224 1.00 92.55 46 LYS B O 1
ATOM 2451 N N . LYS B 1 69 ? 52.148 6.724 -35.954 1.00 82.78 47 LYS B N 1
ATOM 2452 C CA . LYS B 1 69 ? 52.724 6.021 -34.804 1.00 78.22 47 LYS B CA 1
ATOM 2453 C C . LYS B 1 69 ? 53.311 4.631 -35.069 1.00 79.03 47 LYS B C 1
ATOM 2454 O O . LYS B 1 69 ? 54.493 4.386 -34.821 1.00 79.63 47 LYS B O 1
ATOM 2460 N N . ILE B 1 70 ? 52.474 3.723 -35.561 1.00 77.29 48 ILE B N 1
ATOM 2461 C CA . ILE B 1 70 ? 52.809 2.302 -35.577 1.00 73.16 48 ILE B CA 1
ATOM 2462 C C . ILE B 1 70 ? 53.378 1.782 -36.889 1.00 78.16 48 ILE B C 1
ATOM 2463 O O . ILE B 1 70 ? 53.747 0.613 -36.987 1.00 84.33 48 ILE B O 1
ATOM 2468 N N . GLY B 1 71 ? 53.465 2.645 -37.891 1.00 77.68 49 GLY B N 1
ATOM 2469 C CA . GLY B 1 71 ? 53.939 2.218 -39.190 1.00 78.13 49 GLY B CA 1
ATOM 2470 C C . GLY B 1 71 ? 52.924 1.314 -39.861 1.00 76.30 49 GLY B C 1
ATOM 2471 O O . GLY B 1 71 ? 53.249 0.581 -40.799 1.00 78.61 49 GLY B O 1
ATOM 2472 N N . ILE B 1 72 ? 51.691 1.351 -39.365 1.00 72.30 50 ILE B N 1
ATOM 2473 C CA . ILE B 1 72 ? 50.581 0.694 -40.046 1.00 68.16 50 ILE B CA 1
ATOM 2474 C C . ILE B 1 72 ? 49.751 1.749 -40.774 1.00 71.74 50 ILE B C 1
ATOM 2475 O O . ILE B 1 72 ? 49.200 2.664 -40.150 1.00 68.17 50 ILE B O 1
ATOM 2480 N N . SER B 1 73 ? 49.685 1.618 -42.100 1.00 71.86 51 SER B N 1
ATOM 2481 C CA . SER B 1 73 ? 49.019 2.599 -42.950 1.00 71.88 51 SER B CA 1
ATOM 2482 C C . SER B 1 73 ? 47.505 2.612 -42.727 1.00 78.01 51 SER B C 1
ATOM 2483 O O . SER B 1 73 ? 46.928 1.651 -42.210 1.00 75.16 51 SER B O 1
ATOM 2486 N N . VAL B 1 74 ? 46.869 3.715 -43.112 1.00 79.90 52 VAL B N 1
ATOM 2487 C CA . VAL B 1 74 ? 45.441 3.893 -42.888 1.00 73.69 52 VAL B CA 1
ATOM 2488 C C . VAL B 1 74 ? 44.605 2.981 -43.790 1.00 79.32 52 VAL B C 1
ATOM 2489 O O . VAL B 1 74 ? 43.596 2.429 -43.349 1.00 78.77 52 VAL B O 1
ATOM 2493 N N . SER B 1 75 ? 45.030 2.803 -45.039 1.00 79.90 53 SER B N 1
ATOM 2494 C CA . SER B 1 75 ? 44.375 1.827 -45.903 1.00 77.80 53 SER B CA 1
ATOM 2495 C C . SER B 1 75 ? 44.424 0.451 -45.242 1.00 81.15 53 SER B C 1
ATOM 2496 O O . SER B 1 75 ? 43.386 -0.174 -45.027 1.00 85.12 53 SER B O 1
ATOM 2499 N N . ASP B 1 76 ? 45.624 -0.012 -44.903 1.00 78.73 54 ASP B N 1
ATOM 2500 C CA . ASP B 1 76 ? 45.769 -1.270 -44.176 1.00 76.05 54 ASP B CA 1
ATOM 2501 C C . ASP B 1 76 ? 44.957 -1.244 -42.883 1.00 74.40 54 ASP B C 1
ATOM 2502 O O . ASP B 1 76 ? 44.423 -2.265 -42.453 1.00 76.41 54 ASP B O 1
ATOM 2507 N N . LEU B 1 77 ? 44.875 -0.074 -42.259 1.00 72.07 55 LEU B N 1
ATOM 2508 C CA . LEU B 1 77 ? 44.118 0.073 -41.021 1.00 69.04 55 LEU B CA 1
ATOM 2509 C C . LEU B 1 77 ? 42.622 0.189 -41.274 1.00 68.30 55 LEU B C 1
ATOM 2510 O O . LEU B 1 77 ? 41.819 -0.390 -40.541 1.00 69.12 55 LEU B O 1
ATOM 2515 N N . GLN B 1 78 ? 42.252 0.942 -42.305 1.00 68.02 56 GLN B N 1
ATOM 2516 C CA . GLN B 1 78 ? 40.846 1.230 -42.569 1.00 74.09 56 GLN B CA 1
ATOM 2517 C C . GLN B 1 78 ? 40.078 -0.073 -42.707 1.00 70.93 56 GLN B C 1
ATOM 2518 O O . GLN B 1 78 ? 38.851 -0.109 -42.558 1.00 67.25 56 GLN B O 1
ATOM 2524 N N . ILE B 1 79 ? 40.817 -1.144 -42.994 1.00 71.69 57 ILE B N 1
ATOM 2525 C CA . ILE B 1 79 ? 40.234 -2.472 -43.126 1.00 68.30 57 ILE B CA 1
ATOM 2526 C C . ILE B 1 79 ? 39.611 -2.928 -41.809 1.00 62.47 57 ILE B C 1
ATOM 2527 O O . ILE B 1 79 ? 38.425 -3.260 -41.755 1.00 63.24 57 ILE B O 1
ATOM 2532 N N . GLY B 1 80 ? 40.413 -2.938 -40.747 1.00 54.79 58 GLY B N 1
ATOM 2533 C CA . GLY B 1 80 ? 39.949 -3.410 -39.458 1.00 47.36 58 GLY B CA 1
ATOM 2534 C C . GLY B 1 80 ? 38.908 -2.474 -38.889 1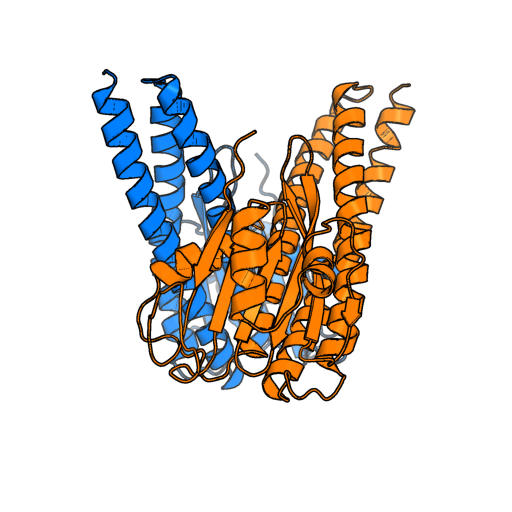.00 50.26 58 GLY B C 1
ATOM 2535 O O . GLY B 1 80 ? 38.352 -2.724 -37.821 1.00 49.09 58 GLY B O 1
ATOM 2536 N N . LEU B 1 81 ? 38.671 -1.370 -39.590 1.00 57.43 59 LEU B N 1
ATOM 2537 C CA . LEU B 1 81 ? 37.621 -0.435 -39.206 1.00 56.91 59 LEU B CA 1
ATOM 2538 C C . LEU B 1 81 ? 36.295 -0.720 -39.883 1.00 55.12 59 LEU B C 1
ATOM 2539 O O . LEU B 1 81 ? 35.280 -0.173 -39.475 1.00 54.37 59 LEU B O 1
ATOM 2544 N N . ASP B 1 82 ? 36.283 -1.606 -40.878 1.00 58.56 60 ASP B N 1
ATOM 2545 C CA . ASP B 1 82 ? 35.030 -1.918 -41.554 1.00 57.56 60 ASP B CA 1
ATOM 2546 C C . ASP B 1 82 ? 34.409 -3.086 -40.826 1.00 55.83 60 ASP B C 1
ATOM 2547 O O . ASP B 1 82 ? 34.881 -4.221 -40.911 1.00 51.71 60 ASP B O 1
ATOM 2552 N N . GLU B 1 83 ? 33.301 -2.797 -40.155 1.00 58.06 61 GLU B N 1
ATOM 2553 C CA . GLU B 1 83 ? 32.727 -3.720 -39.200 1.00 56.83 61 GLU B CA 1
ATOM 2554 C C . GLU B 1 83 ? 31.938 -4.755 -39.977 1.00 58.09 61 GLU B C 1
ATOM 2555 O O . GLU B 1 83 ? 31.368 -5.677 -39.401 1.00 59.65 61 GLU B O 1
ATOM 2561 N N . GLN B 1 84 ? 31.924 -4.585 -41.299 1.00 62.72 62 GLN B N 1
ATOM 2562 C CA . GLN B 1 84 ? 31.376 -5.572 -42.230 1.00 64.89 62 GLN B CA 1
ATOM 2563 C C . GLN B 1 84 ? 32.433 -6.506 -42.837 1.00 64.72 62 GLN B C 1
ATOM 2564 O O . GLN B 1 84 ? 32.104 -7.366 -43.652 1.00 65.04 62 GLN B O 1
ATOM 2570 N N . GLU B 1 85 ? 33.694 -6.334 -42.450 1.00 64.94 63 GLU B N 1
ATOM 2571 C CA . GLU B 1 85 ? 34.783 -7.160 -42.975 1.00 60.21 63 GLU B CA 1
ATOM 2572 C C . GLU B 1 85 ? 34.643 -8.615 -42.547 1.00 58.07 63 GLU B C 1
ATOM 2573 O O . GLU B 1 85 ? 34.365 -8.889 -41.387 1.00 57.25 63 GLU B O 1
ATOM 2579 N N . ILE B 1 86 ? 34.852 -9.547 -43.474 1.00 61.17 64 ILE B N 1
ATOM 2580 C CA . ILE B 1 86 ? 34.768 -10.973 -43.151 1.00 60.20 64 ILE B CA 1
ATOM 2581 C C . ILE B 1 86 ? 35.959 -11.437 -42.317 1.00 56.58 64 ILE B C 1
ATOM 2582 O O . ILE B 1 86 ? 37.114 -11.208 -42.699 1.00 58.82 64 ILE B O 1
ATOM 2587 N N . PRO B 1 87 ? 35.683 -12.103 -41.178 1.00 47.93 65 PRO B N 1
ATOM 2588 C CA . PRO B 1 87 ? 36.769 -12.596 -40.332 1.00 46.88 65 PRO B CA 1
ATOM 2589 C C . PRO B 1 87 ? 37.769 -13.370 -41.158 1.00 50.14 65 PRO B C 1
ATOM 2590 O O . PRO B 1 87 ? 37.414 -14.154 -42.045 1.00 44.09 65 PRO B O 1
ATOM 2594 N N . ARG B 1 88 ? 39.036 -13.102 -40.889 1.00 54.97 66 ARG B N 1
ATOM 2595 C CA . ARG B 1 88 ? 40.093 -13.731 -41.641 1.00 50.79 66 ARG B CA 1
ATOM 2596 C C . ARG B 1 88 ? 41.422 -13.432 -40.998 1.00 48.48 66 ARG B C 1
ATOM 2597 O O . ARG B 1 88 ? 41.497 -12.779 -39.970 1.00 45.78 66 ARG B O 1
ATOM 2605 N N . VAL B 1 89 ? 42.478 -13.922 -41.620 1.00 57.13 67 VAL B N 1
ATOM 2606 C CA . VAL B 1 89 ? 43.815 -13.498 -41.262 1.00 55.44 67 VAL B CA 1
ATOM 2607 C C . VAL B 1 89 ? 44.546 -13.078 -42.530 1.00 53.59 67 VAL B C 1
ATOM 2608 O O . VAL B 1 89 ? 44.592 -13.818 -43.506 1.00 52.94 67 VAL B O 1
ATOM 2612 N N . GLU B 1 90 ? 45.059 -11.858 -42.536 1.00 54.17 68 GLU B N 1
ATOM 2613 C CA . GLU B 1 90 ? 45.941 -11.424 -43.601 1.00 60.88 68 GLU B CA 1
ATOM 2614 C C . GLU B 1 90 ? 47.327 -11.375 -42.972 1.00 61.30 68 GLU B C 1
ATOM 2615 O O . GLU B 1 90 ? 47.473 -11.022 -41.800 1.00 55.28 68 GLU B O 1
ATOM 2621 N N . GLU B 1 91 ? 48.340 -11.742 -43.746 1.00 66.01 69 GLU B N 1
ATOM 2622 C CA . GLU B 1 91 ? 49.656 -11.979 -43.184 1.00 64.98 69 GLU B CA 1
ATOM 2623 C C . GLU B 1 91 ? 50.648 -10.861 -43.458 1.00 73.68 69 GLU B C 1
ATOM 2624 O O . GLU B 1 91 ? 50.338 -9.870 -44.124 1.00 72.62 69 GLU B O 1
ATOM 2630 N N . ASP B 1 92 ? 51.865 -11.058 -42.965 1.00 83.62 70 ASP B N 1
ATOM 2631 C CA . ASP B 1 92 ? 52.792 -9.961 -42.764 1.00 88.57 70 ASP B CA 1
ATOM 2632 C C . ASP B 1 92 ? 53.037 -9.142 -44.018 1.00 91.61 70 ASP B C 1
ATOM 2633 O O . ASP B 1 92 ? 53.405 -9.673 -45.063 1.00 98.29 70 ASP B O 1
ATOM 2638 N N . GLU B 1 93 ? 52.816 -7.839 -43.899 1.00 92.28 71 GLU B N 1
ATOM 2639 C CA . GLU B 1 93 ? 53.542 -6.897 -44.725 1.00 99.93 71 GLU B CA 1
ATOM 2640 C C . GLU B 1 93 ? 54.530 -6.266 -43.750 1.00 96.94 71 GLU B C 1
ATOM 2641 O O . GLU B 1 93 ? 55.704 -6.626 -43.736 1.00 101.97 71 GLU B O 1
ATOM 2647 N N . ASP B 1 94 ? 54.053 -5.345 -42.920 1.00 89.98 72 ASP B N 1
ATOM 2648 C CA . ASP B 1 94 ? 54.743 -4.985 -41.685 1.00 89.42 72 ASP B CA 1
ATOM 2649 C C . ASP B 1 94 ? 54.126 -5.662 -40.448 1.00 82.38 72 ASP B C 1
ATOM 2650 O O . ASP B 1 94 ? 54.633 -5.521 -39.334 1.00 81.19 72 ASP B O 1
ATOM 2655 N N . PHE B 1 95 ? 53.038 -6.403 -40.647 1.00 76.30 73 PHE B N 1
ATOM 2656 C CA . PHE B 1 95 ? 52.187 -6.800 -39.534 1.00 67.45 73 PHE B CA 1
ATOM 2657 C C . PHE B 1 95 ? 51.174 -7.878 -39.905 1.00 71.86 73 PHE B C 1
ATOM 2658 O O . PHE B 1 95 ? 51.036 -8.241 -41.069 1.00 77.55 73 PHE B O 1
ATOM 2666 N N . TYR B 1 96 ? 50.408 -8.321 -38.910 1.00 71.83 74 TYR B N 1
ATOM 2667 C CA . TYR B 1 96 ? 49.363 -9.333 -39.091 1.00 67.40 74 TYR B CA 1
ATOM 2668 C C . TYR B 1 96 ? 47.971 -8.750 -38.871 1.00 60.42 74 TYR B C 1
ATOM 2669 O O . TYR B 1 96 ? 47.765 -7.919 -37.983 1.00 58.83 74 TYR B O 1
ATOM 2678 N N . LEU B 1 97 ? 47.005 -9.193 -39.663 1.00 57.58 75 LEU B N 1
ATOM 2679 C CA . LEU B 1 97 ? 45.637 -8.723 -39.469 1.00 55.94 75 LEU B CA 1
ATOM 2680 C C . LEU B 1 97 ? 44.671 -9.876 -39.205 1.00 58.05 75 LEU B C 1
ATOM 2681 O O . LEU B 1 97 ? 44.625 -10.846 -39.960 1.00 55.88 75 LEU B O 1
ATOM 2686 N N . ILE B 1 98 ? 43.913 -9.771 -38.115 1.00 62.23 76 ILE B N 1
ATOM 2687 C CA . ILE B 1 98 ? 42.850 -10.728 -37.824 1.00 58.49 76 ILE B CA 1
ATOM 2688 C C . ILE B 1 98 ? 41.522 -10.011 -37.775 1.00 57.91 76 ILE B C 1
ATOM 2689 O O . ILE B 1 98 ? 41.279 -9.199 -36.884 1.00 65.26 76 ILE B O 1
ATOM 2694 N N . ILE B 1 99 ? 40.660 -10.307 -38.734 1.00 54.03 77 ILE B N 1
ATOM 2695 C CA . ILE B 1 99 ? 39.304 -9.811 -38.663 1.00 55.67 77 ILE B CA 1
ATOM 2696 C C . ILE B 1 99 ? 38.525 -10.802 -37.808 1.00 54.73 77 ILE B C 1
ATOM 2697 O O . ILE B 1 99 ? 38.496 -12.006 -38.089 1.00 49.93 77 ILE B O 1
ATOM 2702 N N . TYR B 1 100 ? 37.914 -10.307 -36.746 1.00 54.70 78 TYR B N 1
ATOM 2703 C CA . TYR B 1 100 ? 37.133 -11.185 -35.897 1.00 56.06 78 TYR B CA 1
ATOM 2704 C C . TYR B 1 100 ? 35.735 -10.623 -35.728 1.00 53.96 78 TYR B C 1
ATOM 2705 O O . TYR B 1 100 ? 35.528 -9.419 -35.861 1.00 59.37 78 TYR B O 1
ATOM 2714 N N . LYS B 1 101 ? 34.770 -11.499 -35.467 1.00 51.43 79 LYS B N 1
ATOM 2715 C CA . LYS B 1 101 ? 33.394 -11.063 -35.211 1.00 48.17 79 LYS B CA 1
ATOM 2716 C C . LYS B 1 101 ? 33.053 -11.057 -33.719 1.00 41.87 79 LYS B C 1
ATOM 2717 O O . LYS B 1 101 ? 33.286 -12.022 -32.989 1.00 40.38 79 LYS B O 1
ATOM 2723 N N . ALA B 1 102 ? 32.495 -9.948 -33.271 1.00 39.62 80 ALA B N 1
ATOM 2724 C CA . ALA B 1 102 ? 32.059 -9.845 -31.909 1.00 36.70 80 ALA B CA 1
ATOM 2725 C C . ALA B 1 102 ? 30.599 -9.502 -31.990 1.00 42.18 80 ALA B C 1
ATOM 2726 O O . ALA B 1 102 ? 30.143 -8.954 -32.994 1.00 46.73 80 ALA B O 1
ATOM 2728 N N . PRO B 1 103 ? 29.853 -9.849 -30.945 1.00 40.79 81 PRO B N 1
ATOM 2729 C CA . PRO B 1 103 ? 28.449 -9.468 -30.844 1.00 42.88 81 PRO B CA 1
ATOM 2730 C C . PRO B 1 103 ? 28.300 -7.949 -30.891 1.00 52.60 81 PRO B C 1
ATOM 2731 O O . PRO B 1 103 ? 29.230 -7.219 -30.529 1.00 55.75 81 PRO B O 1
ATOM 2735 N N . LEU B 1 104 ? 27.144 -7.485 -31.356 1.00 55.18 82 LEU B N 1
ATOM 2736 C CA . LEU B 1 104 ? 26.819 -6.066 -31.366 1.00 58.45 82 LEU B CA 1
ATOM 2737 C C . LEU B 1 104 ? 25.400 -5.904 -30.837 1.00 68.31 82 LEU B C 1
ATOM 2738 O O . LEU B 1 104 ? 24.438 -6.430 -31.402 1.00 67.89 82 LEU B O 1
ATOM 2743 N N . PHE B 1 105 ? 25.284 -5.163 -29.747 1.00 77.88 83 PHE B N 1
ATOM 2744 C CA . PHE B 1 105 ? 24.083 -5.148 -28.932 1.00 86.86 83 PHE B CA 1
ATOM 2745 C C . PHE B 1 105 ? 23.297 -3.870 -29.166 1.00 83.58 83 PHE B C 1
ATOM 2746 O O . PHE B 1 105 ? 23.788 -2.780 -28.898 1.00 83.40 83 PHE B O 1
ATOM 2754 N N . GLU B 1 106 ? 22.074 -4.017 -29.662 1.00 84.27 84 GLU B N 1
ATOM 2755 C CA . GLU B 1 106 ? 21.266 -2.885 -30.113 1.00 90.21 84 GLU B CA 1
ATOM 2756 C C . GLU B 1 106 ? 19.788 -3.206 -29.933 1.00 91.56 84 GLU B C 1
ATOM 2757 O O . GLU B 1 106 ? 19.450 -4.178 -29.261 1.00 92.24 84 GLU B O 1
ATOM 2763 N N . GLU B 1 107 ? 18.907 -2.395 -30.513 1.00 93.20 85 GLU B N 1
ATOM 2764 C CA . GLU B 1 107 ? 17.479 -2.680 -30.399 1.00 99.08 85 GLU B CA 1
ATOM 2765 C C . GLU B 1 107 ? 17.269 -4.166 -30.702 1.00 99.17 85 GLU B C 1
ATOM 2766 O O . GLU B 1 107 ? 16.465 -4.833 -30.053 1.00 105.24 85 GLU B O 1
ATOM 2772 N N . ASP B 1 108 ? 17.999 -4.686 -31.684 1.00 90.63 86 ASP B N 1
ATOM 2773 C CA . ASP B 1 108 ? 18.204 -6.125 -31.761 1.00 81.15 86 ASP B CA 1
ATOM 2774 C C . ASP B 1 108 ? 19.700 -6.394 -31.739 1.00 66.68 86 ASP B C 1
ATOM 2775 O O . ASP B 1 108 ? 20.493 -5.611 -32.254 1.00 57.43 86 ASP B O 1
ATOM 2780 N N . ILE B 1 109 ? 20.078 -7.498 -31.109 1.00 68.80 87 ILE B N 1
ATOM 2781 C CA . ILE B 1 109 ? 21.473 -7.914 -31.041 1.00 65.19 87 ILE B CA 1
ATOM 2782 C C . ILE B 1 109 ? 21.978 -8.431 -32.382 1.00 68.80 87 ILE B C 1
ATOM 2783 O O . ILE B 1 109 ? 21.240 -9.053 -33.145 1.00 75.43 87 ILE B O 1
ATOM 2788 N N . THR B 1 110 ? 23.258 -8.195 -32.636 1.00 63.76 88 THR B N 1
ATOM 2789 C CA . THR B 1 110 ? 23.875 -8.413 -33.935 1.00 57.33 88 THR B CA 1
ATOM 2790 C C . THR B 1 110 ? 25.319 -8.872 -33.719 1.00 53.60 88 THR B C 1
ATOM 2791 O O . THR B 1 110 ? 25.671 -9.339 -32.633 1.00 52.78 88 THR B O 1
ATOM 2795 N N . THR B 1 111 ? 26.124 -8.846 -34.774 1.00 46.94 89 THR B N 1
ATOM 2796 C CA . THR B 1 111 ? 27.563 -8.975 -34.609 1.00 44.24 89 THR B CA 1
ATOM 2797 C C . THR B 1 111 ? 28.242 -7.825 -35.323 1.00 49.07 89 THR B C 1
ATOM 2798 O O . THR B 1 111 ? 27.601 -7.098 -36.079 1.00 48.84 89 THR B O 1
ATOM 2802 N N . THR B 1 112 ? 29.532 -7.648 -35.043 1.00 50.74 90 THR B N 1
ATOM 2803 C CA . THR B 1 112 ? 30.324 -6.561 -35.609 1.00 48.70 90 THR B CA 1
ATOM 2804 C C . THR B 1 112 ? 31.783 -7.023 -35.684 1.00 53.78 90 THR B C 1
ATOM 2805 O O . THR B 1 112 ? 32.180 -7.916 -34.942 1.00 57.70 90 THR B O 1
ATOM 2809 N N . SER B 1 113 ? 32.571 -6.434 -36.582 1.00 56.92 91 SER B N 1
ATOM 2810 C CA . SER B 1 113 ? 33.936 -6.901 -36.845 1.00 56.42 91 SER B CA 1
ATOM 2811 C C . SER B 1 113 ? 35.014 -6.032 -36.212 1.00 59.57 91 SER B C 1
ATOM 2812 O O . SER B 1 113 ? 35.176 -4.870 -36.587 1.00 66.75 91 SER B O 1
ATOM 2815 N N . LEU B 1 114 ? 35.768 -6.594 -35.273 1.00 53.52 92 LEU B N 1
ATOM 2816 C CA . LEU B 1 114 ? 36.961 -5.910 -34.792 1.00 49.29 92 LEU B CA 1
ATOM 2817 C C . LEU B 1 114 ? 38.161 -6.289 -35.648 1.00 48.89 92 LEU B C 1
ATOM 2818 O O . LEU B 1 114 ? 38.346 -7.454 -35.987 1.00 49.03 92 LEU B O 1
ATOM 2823 N N . GLY B 1 115 ? 38.938 -5.296 -36.059 1.00 50.20 93 GLY B N 1
ATOM 2824 C CA . GLY B 1 115 ? 40.232 -5.586 -36.632 1.00 53.46 93 GLY B CA 1
ATOM 2825 C C . GLY B 1 115 ? 41.241 -5.730 -35.517 1.00 54.87 93 GLY B C 1
ATOM 2826 O O . GLY B 1 115 ? 41.214 -4.971 -34.550 1.00 54.44 93 GLY B O 1
ATOM 2827 N N . ILE B 1 116 ? 42.167 -6.664 -35.677 1.00 56.69 94 ILE B N 1
ATOM 2828 C CA . ILE B 1 116 ? 43.250 -6.817 -34.721 1.00 60.03 94 ILE B CA 1
ATOM 2829 C C . ILE B 1 116 ? 44.564 -6.939 -35.451 1.00 61.84 94 ILE B C 1
ATOM 2830 O O . ILE B 1 116 ? 44.780 -7.893 -36.197 1.00 62.29 94 ILE B O 1
ATOM 2835 N N . TYR B 1 117 ? 45.455 -5.987 -35.225 1.00 58.97 95 TYR B N 1
ATOM 2836 C CA . TYR B 1 117 ? 46.729 -6.007 -35.919 1.00 54.79 95 TYR B CA 1
ATOM 2837 C C . TYR B 1 117 ? 47.840 -6.269 -34.921 1.00 52.81 95 TYR B C 1
ATOM 2838 O O . TYR B 1 117 ? 47.940 -5.602 -33.891 1.00 52.50 95 TYR B O 1
ATOM 2847 N N . ILE B 1 118 ? 48.657 -7.267 -35.227 1.00 54.11 96 ILE B N 1
ATOM 2848 C CA . ILE B 1 118 ? 49.805 -7.600 -34.412 1.00 55.44 96 ILE B CA 1
ATOM 2849 C C . ILE B 1 118 ? 51.043 -7.242 -35.192 1.00 63.40 96 ILE B C 1
ATOM 2850 O O . ILE B 1 118 ? 51.367 -7.896 -36.181 1.00 68.24 96 ILE B O 1
ATOM 2855 N N . LYS B 1 119 ? 51.742 -6.208 -34.758 1.00 64.00 97 LYS B N 1
ATOM 2856 C CA . LYS B 1 119 ? 52.995 -5.868 -35.393 1.00 70.02 97 LYS B CA 1
ATOM 2857 C C . LYS B 1 119 ? 54.094 -6.088 -34.368 1.00 80.41 97 LYS B C 1
ATOM 2858 O O . LYS B 1 119 ? 54.218 -5.322 -33.407 1.00 85.11 97 LYS B O 1
ATOM 2864 N N . ASN B 1 120 ? 54.889 -7.136 -34.566 1.00 82.21 98 ASN B N 1
ATOM 2865 C CA . ASN B 1 120 ? 55.969 -7.412 -33.635 1.00 82.78 98 ASN B CA 1
ATOM 2866 C C . ASN B 1 120 ? 55.412 -7.382 -32.214 1.00 80.08 98 ASN B C 1
ATOM 2867 O O . ASN B 1 120 ? 54.536 -8.173 -31.874 1.00 81.52 98 ASN B O 1
ATOM 2872 N N . ASN B 1 121 ? 55.892 -6.448 -31.403 1.00 75.31 99 ASN B N 1
ATOM 2873 C CA . ASN B 1 121 ? 55.519 -6.394 -29.994 1.00 73.03 99 ASN B CA 1
ATOM 2874 C C . ASN B 1 121 ? 54.253 -5.579 -29.725 1.00 63.85 99 ASN B C 1
ATOM 2875 O O . ASN B 1 121 ? 53.894 -5.344 -28.572 1.00 58.38 99 ASN B O 1
ATOM 2880 N N . LEU B 1 122 ? 53.594 -5.123 -30.784 1.00 59.17 100 LEU B N 1
ATOM 2881 C CA . LEU B 1 122 ? 52.379 -4.329 -30.619 1.00 53.37 100 LEU B CA 1
ATOM 2882 C C . LEU B 1 122 ? 51.105 -5.013 -31.091 1.00 45.90 100 LEU B C 1
ATOM 2883 O O . LEU B 1 122 ? 51.017 -5.444 -32.234 1.00 44.15 100 LEU B O 1
ATOM 2888 N N . LEU B 1 123 ? 50.110 -5.081 -30.210 1.00 51.72 101 LEU B N 1
ATOM 2889 C CA . LEU B 1 123 ? 48.772 -5.570 -30.559 1.00 51.70 101 LEU B CA 1
ATOM 2890 C C . LEU B 1 123 ? 47.785 -4.408 -30.558 1.00 58.24 101 LEU B C 1
ATOM 2891 O O . LEU B 1 123 ? 47.661 -3.681 -29.570 1.00 54.57 101 LEU B O 1
ATOM 2896 N N . LEU B 1 124 ? 47.068 -4.251 -31.664 1.00 60.47 102 LEU B N 1
ATOM 2897 C CA . LEU B 1 124 ? 46.071 -3.206 -31.773 1.00 57.16 102 LEU B CA 1
ATOM 2898 C C . LEU B 1 124 ? 44.690 -3.796 -31.977 1.00 58.69 102 LEU B C 1
ATOM 2899 O O . LEU B 1 124 ? 44.497 -4.723 -32.766 1.00 64.14 102 LEU B O 1
ATOM 2904 N N . THR B 1 125 ? 43.724 -3.248 -31.262 1.00 55.91 103 THR B N 1
ATOM 2905 C CA . THR B 1 125 ? 42.335 -3.523 -31.556 1.00 51.97 103 THR B CA 1
ATOM 2906 C C . THR B 1 125 ? 41.763 -2.266 -32.184 1.00 46.00 103 THR B C 1
ATOM 2907 O O . THR B 1 125 ? 42.001 -1.161 -31.701 1.00 44.54 103 THR B O 1
ATOM 2911 N N . ILE B 1 126 ? 41.042 -2.428 -33.282 1.00 44.79 104 ILE B N 1
ATOM 2912 C CA . ILE B 1 126 ? 40.446 -1.281 -33.944 1.00 56.30 104 ILE B CA 1
ATOM 2913 C C . ILE B 1 126 ? 39.015 -1.590 -34.422 1.00 61.70 104 ILE B C 1
ATOM 2914 O O . ILE B 1 126 ? 38.793 -2.552 -35.170 1.00 63.47 104 ILE B O 1
ATOM 2919 N N . HIS B 1 127 ? 38.046 -0.790 -33.974 1.00 56.88 105 HIS B N 1
ATOM 2920 C CA . HIS B 1 127 ? 36.645 -1.093 -34.255 1.00 54.87 105 HIS B CA 1
ATOM 2921 C C . HIS B 1 127 ? 35.704 0.111 -34.232 1.00 53.88 105 HIS B C 1
ATOM 2922 O O . HIS B 1 127 ? 35.955 1.084 -33.525 1.00 57.67 105 HIS B O 1
ATOM 2929 N N . SER B 1 128 ? 34.609 0.009 -34.991 1.00 49.57 106 SER B N 1
ATOM 2930 C CA . SER B 1 128 ? 33.571 1.041 -35.072 1.00 48.83 106 SER B CA 1
ATOM 2931 C C . SER B 1 128 ? 32.563 1.029 -33.921 1.00 56.29 106 SER B C 1
ATOM 2932 O O . SER B 1 128 ? 32.093 2.079 -33.471 1.00 65.02 106 SER B O 1
ATOM 2935 N N . ASP B 1 129 ? 32.207 -0.164 -33.466 1.00 48.40 107 ASP B N 1
ATOM 2936 C CA . ASP B 1 129 ? 31.218 -0.311 -32.415 1.00 46.98 107 ASP B CA 1
ATOM 2937 C C . ASP B 1 129 ? 31.994 -0.735 -31.189 1.00 49.69 107 ASP B C 1
ATOM 2938 O O . ASP B 1 129 ? 33.030 -1.380 -31.314 1.00 47.64 107 ASP B O 1
ATOM 2943 N N . LYS B 1 130 ? 31.541 -0.373 -29.996 1.00 53.74 108 LYS B N 1
ATOM 2944 C CA . LYS B 1 130 ? 32.249 -0.895 -28.846 1.00 61.12 108 LYS B CA 1
ATOM 2945 C C . LYS B 1 130 ? 32.078 -2.409 -28.793 1.00 63.36 108 LYS B C 1
ATOM 2946 O O . LYS B 1 130 ? 30.986 -2.934 -28.995 1.00 64.01 108 LYS B O 1
ATOM 2952 N N . ILE B 1 131 ? 33.181 -3.103 -28.547 1.00 65.29 109 ILE B N 1
ATOM 2953 C CA . ILE B 1 131 ? 33.153 -4.535 -28.348 1.00 59.71 109 ILE B CA 1
ATOM 2954 C C . ILE B 1 131 ? 33.250 -4.766 -26.850 1.00 59.70 109 ILE B C 1
ATOM 2955 O O . ILE B 1 131 ? 34.292 -4.526 -26.240 1.00 64.58 109 ILE B O 1
ATOM 2960 N N . LYS B 1 132 ? 32.153 -5.224 -26.258 1.00 53.82 110 LYS B N 1
ATOM 2961 C CA . LYS B 1 132 ? 32.065 -5.308 -24.811 1.00 55.06 110 LYS B CA 1
ATOM 2962 C C . LYS B 1 132 ? 33.239 -6.108 -24.290 1.00 59.35 110 LYS B C 1
ATOM 2963 O O . LYS B 1 132 ? 33.778 -5.811 -23.225 1.00 60.12 110 LYS B O 1
ATOM 2969 N N . ALA B 1 133 ? 33.650 -7.111 -25.057 1.00 61.91 111 ALA B N 1
ATOM 2970 C CA . ALA B 1 133 ? 34.764 -7.947 -24.644 1.00 64.55 111 ALA B CA 1
ATOM 2971 C C . ALA B 1 133 ? 35.993 -7.085 -24.351 1.00 70.17 111 ALA B C 1
ATOM 2972 O O . ALA B 1 133 ? 36.727 -7.332 -23.390 1.00 78.91 111 ALA B O 1
ATOM 2974 N N . ILE B 1 134 ? 36.209 -6.061 -25.168 1.00 64.38 112 ILE B N 1
ATOM 2975 C CA . ILE B 1 134 ? 37.371 -5.199 -24.986 1.00 61.67 112 ILE B CA 1
ATOM 2976 C C . ILE B 1 134 ? 37.247 -4.364 -23.729 1.00 66.42 112 ILE B C 1
ATOM 2977 O O . ILE B 1 134 ? 38.144 -4.357 -22.892 1.00 71.87 112 ILE B O 1
ATOM 2982 N N . GLY B 1 135 ? 36.123 -3.673 -23.593 1.00 71.21 113 GLY B N 1
ATOM 2983 C CA . GLY B 1 135 ? 35.894 -2.823 -22.439 1.00 71.76 113 GLY B CA 1
ATOM 2984 C C . GLY B 1 135 ? 36.005 -3.564 -21.123 1.00 71.13 113 GLY B C 1
ATOM 2985 O O . GLY B 1 135 ? 36.319 -2.971 -20.094 1.00 71.46 113 GLY B O 1
ATOM 2986 N N . ARG B 1 136 ? 35.730 -4.864 -21.153 1.00 74.09 114 ARG B N 1
ATOM 2987 C CA . ARG B 1 136 ? 35.857 -5.691 -19.963 1.00 76.26 114 ARG B CA 1
ATOM 2988 C C . ARG B 1 136 ? 37.307 -5.793 -19.545 1.00 77.44 114 ARG B C 1
ATOM 2989 O O . ARG B 1 136 ? 37.653 -5.458 -18.411 1.00 82.73 114 ARG B O 1
ATOM 2997 N N . LEU B 1 137 ? 38.153 -6.245 -20.468 1.00 72.00 115 LEU B N 1
ATOM 2998 C CA . LEU B 1 137 ? 39.584 -6.314 -20.210 1.00 66.24 115 LEU B CA 1
ATOM 2999 C C . LEU B 1 137 ? 40.038 -4.945 -19.743 1.00 68.16 115 LEU B C 1
ATOM 3000 O O . LEU B 1 137 ? 40.629 -4.811 -18.677 1.00 72.09 115 LEU B O 1
ATOM 3005 N N . HIS B 1 138 ? 39.704 -3.921 -20.518 1.00 67.70 116 HIS B N 1
ATOM 3006 C CA . HIS B 1 138 ? 40.073 -2.555 -20.173 1.00 76.86 116 HIS B CA 1
ATOM 3007 C C . HIS B 1 138 ? 39.689 -2.210 -18.738 1.00 89.13 116 HIS B C 1
ATOM 3008 O O . HIS B 1 138 ? 40.530 -1.792 -17.933 1.00 93.85 116 HIS B O 1
ATOM 3015 N N . LYS B 1 139 ? 38.410 -2.395 -18.428 1.00 92.16 117 LYS B N 1
ATOM 3016 C CA . LYS B 1 139 ? 37.885 -2.112 -17.103 1.00 93.66 117 LYS B CA 1
ATOM 3017 C C . LYS B 1 139 ? 38.601 -3.004 -16.111 1.00 94.35 117 LYS B C 1
ATOM 3018 O O . LYS B 1 139 ? 39.097 -2.542 -15.081 1.00 101.65 117 LYS B O 1
ATOM 3024 N N . LEU B 1 140 ? 38.647 -4.291 -16.433 1.00 86.68 118 LEU B N 1
ATOM 3025 C CA . LEU B 1 140 ? 39.393 -5.247 -15.638 1.00 85.66 118 LEU B CA 1
ATOM 3026 C C . LEU B 1 140 ? 40.838 -4.795 -15.577 1.00 88.77 118 LEU B C 1
ATOM 3027 O O . LEU B 1 140 ? 41.389 -4.577 -14.500 1.00 93.76 118 LEU B O 1
ATOM 3032 N N . ILE B 1 141 ? 41.440 -4.635 -16.747 1.00 87.68 119 ILE B N 1
ATOM 3033 C CA . ILE B 1 141 ? 42.852 -4.308 -16.840 1.00 90.65 119 ILE B CA 1
ATOM 3034 C C . ILE B 1 141 ? 43.230 -3.112 -15.980 1.00 92.24 119 ILE B C 1
ATOM 3035 O O . ILE B 1 141 ? 44.281 -3.109 -15.342 1.00 97.25 119 ILE B O 1
ATOM 3040 N N . SER B 1 142 ? 42.376 -2.099 -15.949 1.00 89.44 120 SER B N 1
ATOM 3041 C CA . SER B 1 142 ? 42.642 -0.954 -15.089 1.00 92.66 120 SER B CA 1
ATOM 3042 C C . SER B 1 142 ? 42.341 -1.275 -13.626 1.00 101.31 120 SER B C 1
ATOM 3043 O O . SER B 1 142 ? 42.876 -0.631 -12.725 1.00 104.67 120 SER B O 1
ATOM 3046 N N . THR B 1 143 ? 41.477 -2.262 -13.392 1.00 104.02 121 THR B N 1
ATOM 3047 C CA . THR B 1 143 ? 41.152 -2.689 -12.031 1.00 107.15 121 THR B CA 1
ATOM 3048 C C . THR B 1 143 ? 42.100 -3.790 -11.548 1.00 111.14 121 THR B C 1
ATOM 3049 O O . THR B 1 143 ? 42.107 -4.144 -10.366 1.00 111.63 121 THR B O 1
ATOM 3053 N N . LYS B 1 144 ? 42.899 -4.322 -12.471 1.00 113.44 122 LYS B N 1
ATOM 3054 C CA . LYS B 1 144 ? 43.765 -5.465 -12.193 1.00 116.76 122 LYS B CA 1
ATOM 3055 C C . LYS B 1 144 ? 45.134 -5.050 -11.671 1.00 120.71 122 LYS B C 1
ATOM 3056 O O . LYS B 1 144 ? 45.720 -4.076 -12.141 1.00 121.94 122 LYS B O 1
ATOM 3062 N N . LYS B 1 145 ? 45.648 -5.813 -10.710 1.00 123.45 123 LYS B N 1
ATOM 3063 C CA . LYS B 1 145 ? 46.923 -5.499 -10.072 1.00 125.75 123 LYS B CA 1
ATOM 3064 C C . LYS B 1 145 ? 48.104 -5.629 -11.043 1.00 129.12 123 LYS B C 1
ATOM 3065 O O . LYS B 1 145 ? 47.918 -5.992 -12.208 1.00 124.14 123 LYS B O 1
ATOM 3071 N N . PRO B 1 146 ? 49.324 -5.316 -10.567 1.00 135.14 124 PRO B N 1
ATOM 3072 C CA . PRO B 1 146 ? 50.545 -5.495 -11.363 1.00 138.40 124 PRO B CA 1
ATOM 3073 C C . PRO B 1 146 ? 50.864 -6.971 -11.600 1.00 143.81 124 PRO B C 1
ATOM 3074 O O . PRO B 1 146 ? 51.667 -7.294 -12.476 1.00 145.57 124 PRO B O 1
ATOM 3078 N N . ARG B 1 147 ? 50.239 -7.848 -10.821 1.00 146.48 125 ARG B N 1
ATOM 3079 C CA . ARG B 1 147 ? 50.661 -9.247 -10.721 1.00 147.66 125 ARG B CA 1
ATOM 3080 C C . ARG B 1 147 ? 50.437 -10.138 -11.956 1.00 144.54 125 ARG B C 1
ATOM 3081 O O . ARG B 1 147 ? 51.360 -10.828 -12.396 1.00 149.96 125 ARG B O 1
ATOM 3089 N N . ILE B 1 148 ? 49.230 -10.127 -12.516 1.00 133.13 126 ILE B N 1
ATOM 3090 C CA . ILE B 1 148 ? 48.891 -11.058 -13.593 1.00 121.66 126 ILE B CA 1
ATOM 3091 C C . ILE B 1 148 ? 49.921 -11.019 -14.729 1.00 119.19 126 ILE B C 1
ATOM 3092 O O . ILE B 1 148 ? 50.299 -9.944 -15.195 1.00 119.82 126 ILE B O 1
ATOM 3097 N N . VAL B 1 149 ? 50.385 -12.193 -15.160 1.00 115.50 127 VAL B N 1
ATOM 3098 C CA . VAL B 1 149 ? 51.495 -12.261 -16.109 1.00 110.95 127 VAL B CA 1
ATOM 3099 C C . VAL B 1 149 ? 51.045 -12.381 -17.562 1.00 104.87 127 VAL B C 1
ATOM 3100 O O . VAL B 1 149 ? 50.552 -13.422 -17.993 1.00 102.07 127 VAL B O 1
ATOM 3104 N N . PHE B 1 150 ? 51.238 -11.303 -18.312 1.00 101.59 128 PHE B N 1
ATOM 3105 C CA . PHE B 1 150 ? 51.051 -11.300 -19.758 1.00 93.54 128 PHE B CA 1
ATOM 3106 C C . PHE B 1 150 ? 52.364 -11.451 -20.518 1.00 95.11 128 PHE B C 1
ATOM 3107 O O . PHE B 1 150 ? 52.391 -11.386 -21.742 1.00 91.48 128 PHE B O 1
ATOM 3115 N N . GLU B 1 151 ? 53.457 -11.628 -19.783 1.00 101.81 129 GLU B N 1
ATOM 3116 C CA . GLU B 1 151 ? 54.776 -11.733 -20.394 1.00 105.78 129 GLU B CA 1
ATOM 3117 C C . GLU B 1 151 ? 54.800 -12.909 -21.364 1.00 104.76 129 GLU B C 1
ATOM 3118 O O . GLU B 1 151 ? 55.723 -13.050 -22.170 1.00 106.95 129 GLU B O 1
ATOM 3124 N N . ARG B 1 152 ? 53.778 -13.754 -21.264 1.00 98.87 130 ARG B N 1
ATOM 3125 C CA . ARG B 1 152 ? 53.561 -14.857 -22.193 1.00 93.22 130 ARG B CA 1
ATOM 3126 C C . ARG B 1 152 ? 53.007 -14.319 -23.506 1.00 81.77 130 ARG B C 1
ATOM 3127 O O . ARG B 1 152 ? 52.897 -15.026 -24.508 1.00 79.11 130 ARG B O 1
ATOM 3135 N N . GLY B 1 153 ? 52.708 -13.034 -23.498 1.00 80.05 131 GLY B N 1
ATOM 3136 C CA . GLY B 1 153 ? 51.711 -12.486 -24.388 1.00 77.81 131 GLY B CA 1
ATOM 3137 C C . GLY B 1 153 ? 51.885 -12.387 -25.883 1.00 74.92 131 GLY B C 1
ATOM 3138 O O . GLY B 1 153 ? 52.862 -12.819 -26.487 1.00 76.95 131 GLY B O 1
ATOM 3139 N N . ILE B 1 154 ? 50.843 -11.801 -26.449 1.00 77.29 132 ILE B N 1
ATOM 3140 C CA . ILE B 1 154 ? 50.660 -11.474 -27.851 1.00 80.01 132 ILE B CA 1
ATOM 3141 C C . ILE B 1 154 ? 50.671 -12.661 -28.796 1.00 82.94 132 ILE B C 1
ATOM 3142 O O . ILE B 1 154 ? 50.770 -12.481 -30.009 1.00 90.79 132 ILE B O 1
ATOM 3147 N N . GLY B 1 155 ? 50.523 -13.876 -28.285 1.00 74.73 133 GLY B N 1
ATOM 3148 C CA . GLY B 1 155 ? 49.551 -14.782 -28.847 1.00 60.97 133 GLY B CA 1
ATOM 3149 C C . GLY B 1 155 ? 48.523 -14.838 -27.751 1.00 52.45 133 GLY B C 1
ATOM 3150 O O . GLY B 1 155 ? 47.375 -15.227 -27.930 1.00 51.84 133 GLY B O 1
ATOM 3151 N N . PHE B 1 156 ? 48.983 -14.418 -26.581 1.00 52.94 134 PHE B N 1
ATOM 3152 C CA . PHE B 1 156 ? 48.254 -14.640 -25.356 1.00 56.29 134 PHE B CA 1
ATOM 3153 C C . PHE B 1 156 ? 47.178 -13.593 -25.265 1.00 52.60 134 PHE B C 1
ATOM 3154 O O . PHE B 1 156 ? 45.998 -13.888 -25.036 1.00 44.28 134 PHE B O 1
ATOM 3162 N N . LEU B 1 157 ? 47.612 -12.357 -25.483 1.00 54.99 135 LEU B N 1
ATOM 3163 C CA . LEU B 1 157 ? 46.731 -11.210 -25.427 1.00 53.81 135 LEU B CA 1
ATOM 3164 C C . LEU B 1 157 ? 45.645 -11.427 -26.459 1.00 54.26 135 LEU B C 1
ATOM 3165 O O . LEU B 1 157 ? 44.451 -11.459 -26.143 1.00 56.38 135 LEU B O 1
ATOM 3170 N N . LEU B 1 158 ? 46.072 -11.617 -27.699 1.00 48.99 136 LEU B N 1
ATOM 3171 C CA . LEU B 1 158 ? 45.131 -11.883 -28.752 1.00 47.24 136 LEU B CA 1
ATOM 3172 C C . LEU B 1 158 ? 44.215 -12.970 -28.245 1.00 47.68 136 LEU B C 1
ATOM 3173 O O . LEU B 1 158 ? 43.001 -12.887 -28.385 1.00 57.50 136 LEU B O 1
ATOM 3178 N N . TYR B 1 159 ? 44.797 -13.983 -27.627 1.00 43.13 137 TYR B N 1
ATOM 3179 C CA . TYR B 1 159 ? 44.011 -15.135 -27.244 1.00 43.95 137 TYR B CA 1
ATOM 3180 C C . TYR B 1 159 ? 42.865 -14.739 -26.342 1.00 42.12 137 TYR B C 1
ATOM 3181 O O . TYR B 1 159 ? 41.720 -15.139 -26.560 1.00 42.25 137 TYR B O 1
ATOM 3190 N N . HIS B 1 160 ? 43.173 -13.948 -25.324 1.00 39.18 138 HIS B N 1
ATOM 3191 C CA . HIS B 1 160 ? 42.153 -13.527 -24.378 1.00 43.43 138 HIS B CA 1
ATOM 3192 C C . HIS B 1 160 ? 41.094 -12.685 -25.049 1.00 49.49 138 HIS B C 1
ATOM 3193 O O . HIS B 1 160 ? 39.919 -12.739 -24.697 1.00 52.63 138 HIS B O 1
ATOM 3200 N N . ILE B 1 161 ? 41.518 -11.899 -26.023 1.00 47.14 139 ILE B N 1
ATOM 3201 C CA . ILE B 1 161 ? 40.596 -11.045 -26.733 1.00 44.53 139 ILE B CA 1
ATOM 3202 C C . ILE B 1 161 ? 39.551 -11.890 -27.456 1.00 46.96 139 ILE B C 1
ATOM 3203 O O . ILE B 1 161 ? 38.362 -11.559 -27.472 1.00 50.23 139 ILE B O 1
ATOM 3208 N N . LEU B 1 162 ? 39.982 -12.999 -28.040 1.00 42.92 140 LEU B N 1
ATOM 3209 C CA . LEU B 1 162 ? 39.035 -13.870 -28.717 1.00 38.14 140 LEU B CA 1
ATOM 3210 C C . LEU B 1 162 ? 38.257 -14.655 -27.678 1.00 36.34 140 LEU B C 1
ATOM 3211 O O . LEU B 1 162 ? 37.034 -14.767 -27.730 1.00 34.91 140 LEU B O 1
ATOM 3216 N N . ASN B 1 163 ? 38.986 -15.186 -26.717 1.00 36.17 141 ASN B N 1
ATOM 3217 C CA . ASN B 1 163 ? 38.369 -15.881 -25.614 1.00 38.87 141 ASN B CA 1
ATOM 3218 C C . ASN B 1 163 ? 37.230 -15.055 -25.019 1.00 38.73 141 ASN B C 1
ATOM 3219 O O . ASN B 1 163 ? 36.144 -15.569 -24.747 1.00 40.23 141 ASN B O 1
ATOM 3224 N N . GLU B 1 164 ? 37.477 -13.767 -24.812 1.00 36.79 142 GLU B N 1
ATOM 3225 C CA . GLU B 1 164 ? 36.459 -12.890 -24.249 1.00 32.99 142 GLU B CA 1
ATOM 3226 C C . GLU B 1 164 ? 35.292 -12.697 -25.197 1.00 36.80 142 GLU B C 1
ATOM 3227 O O . GLU B 1 164 ? 34.146 -12.938 -24.830 1.00 43.88 142 GLU B O 1
ATOM 3233 N N . ILE B 1 165 ? 35.574 -12.274 -26.423 1.00 43.09 143 ILE B N 1
ATOM 3234 C CA . ILE B 1 165 ? 34.502 -12.088 -27.386 1.00 42.03 143 ILE B CA 1
ATOM 3235 C C . ILE B 1 165 ? 33.641 -13.322 -27.391 1.00 40.09 143 ILE B C 1
ATOM 3236 O O . ILE B 1 165 ? 32.416 -13.236 -27.343 1.00 44.93 143 ILE B O 1
ATOM 3241 N N . THR B 1 166 ? 34.301 -14.473 -27.432 1.00 39.14 144 THR B N 1
ATOM 3242 C CA . THR B 1 166 ? 33.617 -15.750 -27.355 1.00 41.22 144 THR B CA 1
ATOM 3243 C C . THR B 1 166 ? 32.681 -15.763 -26.158 1.00 45.54 144 THR B C 1
ATOM 3244 O O . THR B 1 166 ? 31.481 -16.022 -26.297 1.00 49.52 144 THR B O 1
ATOM 3248 N N . ARG B 1 167 ? 33.227 -15.453 -24.988 1.00 39.55 145 ARG B N 1
ATOM 3249 C CA . ARG B 1 167 ? 32.424 -15.397 -23.782 1.00 37.63 145 ARG B CA 1
ATOM 3250 C C . ARG B 1 167 ? 31.216 -14.523 -23.989 1.00 39.73 145 ARG B C 1
ATOM 3251 O O . ARG B 1 167 ? 30.140 -14.833 -23.486 1.00 45.42 145 ARG B O 1
ATOM 3259 N N . SER B 1 168 ? 31.386 -13.431 -24.732 1.00 43.91 146 SER B N 1
ATOM 3260 C CA . SER B 1 168 ? 30.247 -12.595 -25.117 1.00 41.32 146 SER B CA 1
ATOM 3261 C C . SER B 1 168 ? 29.231 -13.452 -25.838 1.00 39.69 146 SER B C 1
ATOM 3262 O O . SER B 1 168 ? 28.068 -13.508 -25.464 1.00 41.26 146 SER B O 1
ATOM 3265 N N . TYR B 1 169 ? 29.666 -14.137 -26.876 1.00 38.13 147 TYR B N 1
ATOM 3266 C CA . TYR B 1 169 ? 28.727 -14.976 -27.599 1.00 43.15 147 TYR B CA 1
ATOM 3267 C C . TYR B 1 169 ? 28.103 -15.982 -26.652 1.00 43.50 147 TYR B C 1
ATOM 3268 O O . TYR B 1 169 ? 26.886 -16.076 -26.540 1.00 47.36 147 TYR B O 1
ATOM 3277 N N . SER B 1 170 ? 28.957 -16.730 -25.967 1.00 43.68 148 SER B N 1
ATOM 3278 C CA . SER B 1 170 ? 28.520 -17.770 -25.053 1.00 43.88 148 SER B CA 1
ATOM 3279 C C . SER B 1 170 ? 27.450 -17.213 -24.152 1.00 47.04 148 SER B C 1
ATOM 3280 O O . SER B 1 170 ? 26.466 -17.883 -23.835 1.00 45.57 148 SER B O 1
ATOM 3283 N N . ARG B 1 171 ? 27.656 -15.973 -23.726 1.00 51.01 149 ARG B N 1
ATOM 3284 C CA . ARG B 1 171 ? 26.757 -15.352 -22.766 1.00 47.31 149 ARG B CA 1
ATOM 3285 C C . ARG B 1 171 ? 25.397 -15.071 -23.400 1.00 45.65 149 ARG B C 1
ATOM 3286 O O . ARG B 1 171 ? 24.357 -15.472 -22.876 1.00 53.24 149 ARG B O 1
ATOM 3294 N N . ILE B 1 172 ? 25.409 -14.390 -24.537 1.00 41.56 150 ILE B N 1
ATOM 3295 C CA . ILE B 1 172 ? 24.177 -14.074 -25.256 1.00 46.30 150 ILE B CA 1
ATOM 3296 C C . ILE B 1 172 ? 23.357 -15.328 -25.573 1.00 37.64 150 ILE B C 1
ATOM 3297 O O . ILE B 1 172 ? 22.134 -15.335 -25.440 1.00 34.97 150 ILE B O 1
ATOM 3302 N N . LEU B 1 173 ? 24.042 -16.381 -26.001 1.00 35.74 151 LEU B N 1
ATOM 3303 C CA . LEU B 1 173 ? 23.395 -17.665 -26.244 1.00 39.07 151 LEU B CA 1
ATOM 3304 C C . LEU B 1 173 ? 22.746 -18.218 -24.973 1.00 36.88 151 LEU B C 1
ATOM 3305 O O . LEU B 1 173 ? 21.649 -18.783 -25.016 1.00 40.62 151 LEU B O 1
ATOM 3310 N N . MET B 1 174 ? 23.416 -18.038 -23.839 1.00 34.32 152 MET B N 1
ATOM 3311 C CA . MET B 1 174 ? 22.875 -18.487 -22.563 1.00 40.13 152 MET B CA 1
ATOM 3312 C C . MET B 1 174 ? 21.559 -17.765 -22.199 1.00 50.47 152 MET B C 1
ATOM 3313 O O . MET B 1 174 ? 20.619 -18.391 -21.693 1.00 53.11 152 MET B O 1
ATOM 3318 N N . ASN B 1 175 ? 21.495 -16.453 -22.446 1.00 52.09 153 ASN B N 1
ATOM 3319 C CA . ASN B 1 175 ? 20.276 -15.672 -22.192 1.00 47.00 153 ASN B CA 1
ATOM 3320 C C . ASN B 1 175 ? 19.243 -15.928 -23.255 1.00 44.51 153 ASN B C 1
ATOM 3321 O O . ASN B 1 175 ? 18.054 -15.715 -23.042 1.00 44.66 153 ASN B O 1
ATOM 3326 N N . LEU B 1 176 ? 19.712 -16.304 -24.435 1.00 40.28 154 LEU B N 1
ATOM 3327 C CA . LEU B 1 176 ? 18.804 -16.564 -25.519 1.00 43.35 154 LEU B CA 1
ATOM 3328 C C . LEU B 1 176 ? 18.074 -17.849 -25.184 1.00 45.68 154 LEU B C 1
ATOM 3329 O O . LEU B 1 176 ? 16.849 -17.896 -25.254 1.00 47.84 154 LEU B O 1
ATOM 3334 N N . GLU B 1 177 ? 18.813 -18.885 -24.790 1.00 46.51 155 GLU B N 1
ATOM 3335 C CA . GLU B 1 177 ? 18.154 -20.110 -24.347 1.00 53.33 155 GLU B CA 1
ATOM 3336 C C . GLU B 1 177 ? 17.196 -19.790 -23.208 1.00 55.50 155 GLU B C 1
ATOM 3337 O O . GLU B 1 177 ? 16.193 -20.474 -23.002 1.00 59.12 155 GLU B O 1
ATOM 3343 N N . ASP B 1 178 ? 17.514 -18.741 -22.464 1.00 58.40 156 ASP B N 1
ATOM 3344 C CA . ASP B 1 178 ? 16.604 -18.246 -21.443 1.00 64.30 156 ASP B CA 1
ATOM 3345 C C . ASP B 1 178 ? 15.334 -17.740 -22.108 1.00 59.01 156 ASP B C 1
ATOM 3346 O O . ASP B 1 178 ? 14.234 -18.094 -21.696 1.00 52.94 156 ASP B O 1
ATOM 3351 N N . GLU B 1 179 ? 15.499 -16.904 -23.135 1.00 67.95 157 GLU B N 1
ATOM 3352 C CA . GLU B 1 179 ? 14.372 -16.320 -23.863 1.00 71.85 157 GLU B CA 1
ATOM 3353 C C . GLU B 1 179 ? 13.500 -17.405 -24.493 1.00 69.88 157 GLU B C 1
ATOM 3354 O O . GLU B 1 179 ? 12.268 -17.339 -24.442 1.00 72.25 157 GLU B O 1
ATOM 3360 N N . LEU B 1 180 ? 14.146 -18.404 -25.087 1.00 62.19 158 LEU B N 1
ATOM 3361 C CA . LEU B 1 180 ? 13.420 -19.493 -25.716 1.00 57.92 158 LEU B CA 1
ATOM 3362 C C . LEU B 1 180 ? 12.476 -20.164 -24.724 1.00 60.42 158 LEU B C 1
ATOM 3363 O O . LEU B 1 180 ? 11.360 -20.545 -25.083 1.00 64.83 158 LEU B O 1
ATOM 3368 N N . GLU B 1 181 ? 12.914 -20.285 -23.473 1.00 59.51 159 GLU B N 1
ATOM 3369 C CA . GLU B 1 181 ? 12.105 -20.948 -22.463 1.00 54.03 159 GLU B CA 1
ATOM 3370 C C . GLU B 1 181 ? 10.855 -20.153 -22.133 1.00 52.42 159 GLU B C 1
ATOM 3371 O O . GLU B 1 181 ? 9.766 -20.712 -22.065 1.00 60.51 159 GLU B O 1
ATOM 3377 N N . GLU B 1 182 ? 10.995 -18.850 -21.926 1.00 57.43 160 GLU B N 1
ATOM 3378 C CA . GLU B 1 182 ? 9.817 -18.035 -21.625 1.00 73.88 160 GLU B CA 1
ATOM 3379 C C . GLU B 1 182 ? 8.851 -18.112 -22.801 1.00 71.89 160 GLU B C 1
ATOM 3380 O O . GLU B 1 182 ? 7.658 -18.369 -22.631 1.00 68.66 160 GLU B O 1
ATOM 3386 N N . LEU B 1 183 ? 9.403 -17.913 -23.994 1.00 71.76 161 LEU B N 1
ATOM 3387 C CA . LEU B 1 183 ? 8.649 -17.900 -25.238 1.00 65.15 161 LEU B CA 1
ATOM 3388 C C . LEU B 1 183 ? 7.817 -19.163 -25.405 1.00 69.80 161 LEU B C 1
ATOM 3389 O O . LEU B 1 183 ? 6.683 -19.104 -25.873 1.00 78.03 161 LEU B O 1
ATOM 3394 N N . GLU B 1 184 ? 8.380 -20.301 -25.014 1.00 70.46 16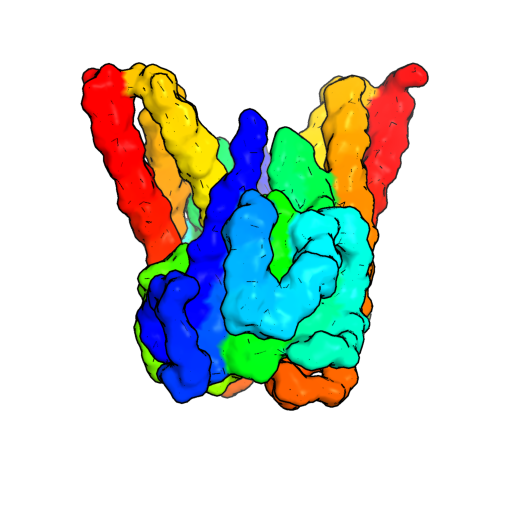2 GLU B N 1
ATOM 3395 C CA . GLU B 1 184 ? 7.691 -21.584 -25.144 1.00 76.27 162 GLU B CA 1
ATOM 3396 C C . GLU B 1 184 ? 6.364 -21.639 -24.377 1.00 74.17 162 GLU B C 1
ATOM 3397 O O . GLU B 1 184 ? 5.364 -22.169 -24.877 1.00 75.83 162 GLU B O 1
ATOM 3403 N N . ASP B 1 185 ? 6.347 -21.081 -23.173 1.00 67.74 163 ASP B N 1
ATOM 3404 C CA . ASP B 1 185 ? 5.103 -20.988 -22.417 1.00 70.45 163 ASP B CA 1
ATOM 3405 C C . ASP B 1 185 ? 4.223 -19.833 -22.917 1.00 66.83 163 ASP B C 1
ATOM 3406 O O . ASP B 1 185 ? 2.999 -19.869 -22.786 1.00 61.35 163 ASP B O 1
ATOM 3411 N N . LYS B 1 186 ? 4.854 -18.813 -23.492 1.00 66.57 164 LYS B N 1
ATOM 3412 C CA . LYS B 1 186 ? 4.124 -17.699 -24.080 1.00 71.19 164 LYS B CA 1
ATOM 3413 C C . LYS B 1 186 ? 3.406 -18.174 -25.341 1.00 83.58 164 LYS B C 1
ATOM 3414 O O . LYS B 1 186 ? 2.581 -17.459 -25.906 1.00 92.90 164 LYS B O 1
ATOM 3420 N N . LEU B 1 187 ? 3.721 -19.389 -25.779 1.00 85.87 165 LEU B N 1
ATOM 3421 C CA . LEU B 1 187 ? 3.046 -19.978 -26.929 1.00 93.37 165 LEU B CA 1
ATOM 3422 C C . LEU B 1 187 ? 1.632 -20.436 -26.581 1.00 101.81 165 LEU B C 1
ATOM 3423 O O . LEU B 1 187 ? 0.778 -20.603 -27.459 1.00 98.23 165 LEU B O 1
ATOM 3428 N N . LEU B 1 188 ? 1.394 -20.635 -25.290 1.00 112.64 166 LEU B N 1
ATOM 3429 C CA . LEU B 1 188 ? 0.075 -21.024 -24.808 1.00 121.41 166 LEU B CA 1
ATOM 3430 C C . LEU B 1 188 ? -0.968 -19.970 -25.172 1.00 126.15 166 LEU B C 1
ATOM 3431 O O . LEU B 1 188 ? -2.165 -20.254 -25.193 1.00 129.85 166 LEU B O 1
ATOM 3436 N N . ALA B 1 189 ? -0.506 -18.752 -25.447 1.00 126.14 167 ALA B N 1
ATOM 3437 C CA . ALA B 1 189 ? -1.375 -17.697 -25.961 1.00 127.73 167 ALA B CA 1
ATOM 3438 C C . ALA B 1 189 ? -1.660 -17.912 -27.445 1.00 125.96 167 ALA B C 1
ATOM 3439 O O . ALA B 1 189 ? -2.805 -17.818 -27.889 1.00 127.32 167 ALA B O 1
ATOM 3441 N N . GLY B 1 190 ? -0.610 -18.185 -28.212 1.00 121.55 168 GLY B N 1
ATOM 3442 C CA . GLY B 1 190 ? -0.766 -18.509 -29.616 1.00 121.54 168 GLY B CA 1
ATOM 3443 C C . GLY B 1 190 ? -1.162 -17.304 -30.444 1.00 122.93 168 GLY B C 1
ATOM 3444 O O . GLY B 1 190 ? -1.410 -16.228 -29.899 1.00 124.34 168 GLY B O 1
ATOM 3445 N N . TYR B 1 191 ? -1.140 -17.470 -31.765 1.00 121.75 169 TYR B N 1
ATOM 3446 C CA . TYR B 1 191 ? -1.759 -16.544 -32.716 1.00 120.97 169 TYR B CA 1
ATOM 3447 C C . TYR B 1 191 ? -1.226 -15.137 -32.542 1.00 116.21 169 TYR B C 1
ATOM 3448 O O . TYR B 1 191 ? -1.826 -14.184 -33.038 1.00 117.81 169 TYR B O 1
ATOM 3457 N N . ASP B 1 192 ? -0.063 -14.999 -31.920 1.00 106.49 170 ASP B N 1
ATOM 3458 C CA . ASP B 1 192 ? 0.268 -13.711 -31.324 1.00 94.95 170 ASP B CA 1
ATOM 3459 C C . ASP B 1 192 ? 1.171 -12.860 -32.195 1.00 91.58 170 ASP B C 1
ATOM 3460 O O . ASP B 1 192 ? 2.149 -13.348 -32.760 1.00 94.31 170 ASP B O 1
ATOM 3465 N N . ARG B 1 193 ? 0.825 -11.584 -32.310 1.00 87.23 171 ARG B N 1
ATOM 3466 C CA . ARG B 1 193 ? 1.613 -10.671 -33.115 1.00 83.25 171 ARG B CA 1
ATOM 3467 C C . ARG B 1 193 ? 3.009 -10.576 -32.534 1.00 77.01 171 ARG B C 1
ATOM 3468 O O . ARG B 1 193 ? 4.004 -10.683 -33.247 1.00 69.63 171 ARG B O 1
ATOM 3476 N N . GLU B 1 194 ? 3.069 -10.401 -31.223 1.00 81.48 172 GLU B N 1
ATOM 3477 C CA . GLU B 1 194 ? 4.327 -10.163 -30.535 1.00 88.71 172 GLU B CA 1
ATOM 3478 C C . GLU B 1 194 ? 5.294 -11.340 -30.639 1.00 87.52 172 GLU B C 1
ATOM 3479 O O . GLU B 1 194 ? 6.510 -11.150 -30.726 1.00 84.41 172 GLU B O 1
ATOM 3485 N N . VAL B 1 195 ? 4.749 -12.551 -30.631 1.00 87.07 173 VAL B N 1
ATOM 3486 C CA . VAL B 1 195 ? 5.577 -13.751 -30.619 1.00 83.45 173 VAL B CA 1
ATOM 3487 C C . VAL B 1 195 ? 6.388 -13.899 -31.903 1.00 75.09 173 VAL B C 1
ATOM 3488 O O . VAL B 1 195 ? 7.612 -13.999 -31.865 1.00 75.15 173 VAL B O 1
ATOM 3492 N N . MET B 1 196 ? 5.702 -13.897 -33.039 1.00 70.16 174 MET B N 1
ATOM 3493 C CA . MET B 1 196 ? 6.369 -13.991 -34.329 1.00 65.60 174 MET B CA 1
ATOM 3494 C C . MET B 1 196 ? 7.479 -12.955 -34.434 1.00 60.53 174 MET B C 1
ATOM 3495 O O . MET B 1 196 ? 8.581 -13.252 -34.886 1.00 59.17 174 MET B O 1
ATOM 3500 N N . GLU B 1 197 ? 7.175 -11.739 -33.993 1.00 62.23 175 GLU B N 1
ATOM 3501 C CA . GLU B 1 197 ? 8.092 -10.612 -34.081 1.00 62.86 175 GLU B CA 1
ATOM 3502 C C . GLU B 1 197 ? 9.328 -10.788 -33.203 1.00 53.90 175 GLU B C 1
ATOM 3503 O O . GLU B 1 197 ? 10.435 -10.412 -33.596 1.00 42.95 175 GLU B O 1
ATOM 3509 N N . LYS B 1 198 ? 9.141 -11.348 -32.012 1.00 51.85 176 LYS B N 1
ATOM 3510 C CA . LYS B 1 198 ? 10.280 -11.639 -31.160 1.00 55.02 176 LYS B CA 1
ATOM 3511 C C . LYS B 1 198 ? 10.989 -12.899 -31.611 1.00 60.00 176 LYS B C 1
ATOM 3512 O O . LYS B 1 198 ? 12.210 -12.969 -31.554 1.00 66.54 176 LYS B O 1
ATOM 3518 N N . ILE B 1 199 ? 10.235 -13.894 -32.068 1.00 59.57 177 ILE B N 1
ATOM 3519 C CA . ILE B 1 199 ? 10.853 -15.108 -32.596 1.00 60.01 177 ILE B CA 1
ATOM 3520 C C . ILE B 1 199 ? 11.877 -14.726 -33.642 1.00 56.75 177 ILE B C 1
ATOM 3521 O O . ILE B 1 199 ? 13.043 -15.101 -33.559 1.00 53.38 177 ILE B O 1
ATOM 3526 N N . LEU B 1 200 ? 11.428 -13.963 -34.627 1.00 57.00 178 LEU B N 1
ATOM 3527 C CA . LEU B 1 200 ? 12.279 -13.600 -35.746 1.00 50.76 178 LEU B CA 1
ATOM 3528 C C . LEU B 1 200 ? 13.458 -12.775 -35.275 1.00 46.87 178 LEU B C 1
ATOM 3529 O O . LEU B 1 200 ? 14.598 -13.047 -35.645 1.00 44.15 178 LEU B O 1
ATOM 3534 N N . GLY B 1 201 ? 13.184 -11.779 -34.441 1.00 45.06 179 GLY B N 1
ATOM 3535 C CA . GLY B 1 201 ? 14.241 -10.947 -33.915 1.00 45.42 179 GLY B CA 1
ATOM 3536 C C . GLY B 1 201 ? 15.332 -11.854 -33.404 1.00 53.94 179 GLY B C 1
ATOM 3537 O O . GLY B 1 201 ? 16.514 -11.591 -33.638 1.00 57.79 179 GLY B O 1
ATOM 3538 N N . LEU B 1 202 ? 14.923 -12.940 -32.740 1.00 54.28 180 LEU B N 1
ATOM 3539 C CA . LEU B 1 202 ? 15.846 -13.940 -32.191 1.00 47.15 180 LEU B CA 1
ATOM 3540 C C . LEU B 1 202 ? 16.488 -14.760 -33.295 1.00 40.95 180 LEU B C 1
ATOM 3541 O O . LEU B 1 202 ? 17.670 -15.092 -33.227 1.00 36.22 180 LEU B O 1
ATOM 3546 N N . ARG B 1 203 ? 15.699 -15.093 -34.307 1.00 43.09 181 ARG B N 1
ATOM 3547 C CA . ARG B 1 203 ? 16.226 -15.729 -35.505 1.00 46.44 181 ARG B CA 1
ATOM 3548 C C . ARG B 1 203 ? 17.325 -14.860 -36.077 1.00 44.29 181 ARG B C 1
ATOM 3549 O O . ARG B 1 203 ? 18.342 -15.365 -36.537 1.00 42.31 181 ARG B O 1
ATOM 3557 N N . LYS B 1 204 ? 17.114 -13.549 -36.041 1.00 39.32 182 LYS B N 1
ATOM 3558 C CA . LYS B 1 204 ? 18.047 -12.620 -36.657 1.00 41.40 182 LYS B CA 1
ATOM 3559 C C . LYS B 1 204 ? 19.392 -12.695 -35.963 1.00 51.38 182 LYS B C 1
ATOM 3560 O O . LYS B 1 204 ? 20.417 -12.888 -36.603 1.00 59.63 182 LYS B O 1
ATOM 3566 N N . THR B 1 205 ? 19.384 -12.532 -34.647 1.00 55.91 183 THR B N 1
ATOM 3567 C CA . THR B 1 205 ? 20.606 -12.650 -33.865 1.00 52.37 183 THR B CA 1
ATOM 3568 C C . THR B 1 205 ? 21.260 -14.010 -34.151 1.00 50.24 183 THR B C 1
ATOM 3569 O O . THR B 1 205 ? 22.462 -14.096 -34.421 1.00 47.97 183 THR B O 1
ATOM 3573 N N . LEU B 1 206 ? 20.454 -15.068 -34.121 1.00 49.29 184 LEU B N 1
ATOM 3574 C CA . LEU B 1 206 ? 20.964 -16.423 -34.297 1.00 48.66 184 LEU B CA 1
ATOM 3575 C C . LEU B 1 206 ? 21.629 -16.572 -35.663 1.00 47.32 184 LEU B C 1
ATOM 3576 O O . LEU B 1 206 ? 22.583 -17.337 -35.819 1.00 50.50 184 LEU B O 1
ATOM 3581 N N . VAL B 1 207 ? 21.127 -15.831 -36.648 1.00 42.70 185 VAL B N 1
ATOM 3582 C CA . VAL B 1 207 ? 21.718 -15.831 -37.981 1.00 42.83 185 VAL B CA 1
ATOM 3583 C C . VAL B 1 207 ? 23.062 -15.136 -37.955 1.00 42.65 185 VAL B C 1
ATOM 3584 O O . VAL B 1 207 ? 24.063 -15.684 -38.403 1.00 43.52 185 VAL B O 1
ATOM 3588 N N . TYR B 1 208 ? 23.081 -13.917 -37.427 1.00 50.11 186 TYR B N 1
ATOM 3589 C CA . TYR B 1 208 ? 24.329 -13.176 -37.283 1.00 58.14 186 TYR B CA 1
ATOM 3590 C C . TYR B 1 208 ? 25.409 -14.034 -36.604 1.00 62.06 186 TYR B C 1
ATOM 3591 O O . TYR B 1 208 ? 26.524 -14.155 -37.126 1.00 61.01 186 TYR B O 1
ATOM 3600 N N . PHE B 1 209 ? 25.069 -14.641 -35.461 1.00 59.61 187 PHE B N 1
ATOM 3601 C CA . PHE B 1 209 ? 26.029 -15.435 -34.693 1.00 58.18 187 PHE B CA 1
ATOM 3602 C C . PHE B 1 209 ? 26.553 -16.601 -35.497 1.00 56.49 187 PHE B C 1
ATOM 3603 O O . PHE B 1 209 ? 27.750 -16.724 -35.756 1.00 64.03 187 PHE B O 1
ATOM 3611 N N . HIS B 1 210 ? 25.628 -17.456 -35.900 1.00 53.06 188 HIS B N 1
ATOM 3612 C CA . HIS B 1 210 ? 25.972 -18.695 -36.557 1.00 51.31 188 HIS B CA 1
ATOM 3613 C C . HIS B 1 210 ? 26.912 -18.367 -37.701 1.00 47.02 188 HIS B C 1
ATOM 3614 O O . HIS B 1 210 ? 27.913 -19.047 -37.912 1.00 50.54 188 HIS B O 1
ATOM 3621 N N . LYS B 1 211 ? 26.596 -17.300 -38.425 1.00 39.93 189 LYS B N 1
ATOM 3622 C CA . LYS B 1 211 ? 27.424 -16.885 -39.549 1.00 44.59 189 LYS B CA 1
ATOM 3623 C C . LYS B 1 211 ? 28.779 -16.395 -39.050 1.00 44.22 189 LYS B C 1
ATOM 3624 O O . LYS B 1 211 ? 29.807 -16.644 -39.679 1.00 48.91 189 LYS B O 1
ATOM 3630 N N . SER B 1 212 ? 28.769 -15.690 -37.924 1.00 37.99 190 SER B N 1
ATOM 3631 C CA . SER B 1 212 ? 29.989 -15.124 -37.358 1.00 46.51 190 SER B CA 1
ATOM 3632 C C . SER B 1 212 ? 30.880 -16.109 -36.601 1.00 52.73 190 SER B C 1
ATOM 3633 O O . SER B 1 212 ? 32.091 -16.129 -36.814 1.00 59.32 190 SER B O 1
ATOM 3636 N N . LEU B 1 213 ? 30.300 -16.922 -35.722 1.00 48.66 191 LEU B N 1
ATOM 3637 C CA . LEU B 1 213 ? 31.101 -17.888 -34.967 1.00 44.94 191 LEU B CA 1
ATOM 3638 C C . LEU B 1 213 ? 31.727 -18.892 -35.929 1.00 44.88 191 LEU B C 1
ATOM 3639 O O . LEU B 1 213 ? 32.702 -19.565 -35.603 1.00 42.40 191 LEU B O 1
ATOM 3644 N N . ILE B 1 214 ? 31.124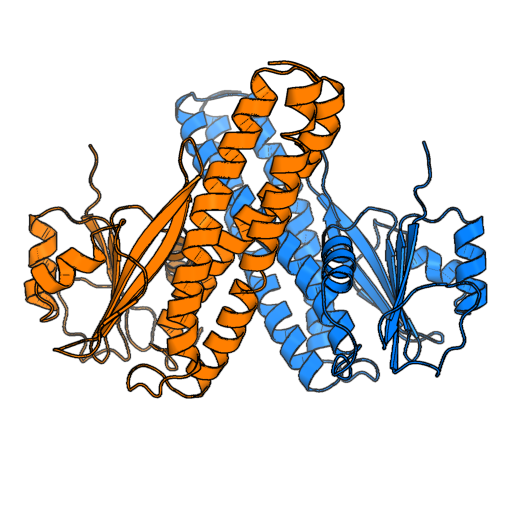 -19.021 -37.105 1.00 47.23 192 ILE B N 1
ATOM 3645 C CA . ILE B 1 214 ? 31.613 -19.947 -38.118 1.00 42.81 192 ILE B CA 1
ATOM 3646 C C . ILE B 1 214 ? 32.780 -19.316 -38.855 1.00 44.88 192 ILE B C 1
ATOM 3647 O O . ILE B 1 214 ? 33.781 -19.973 -39.157 1.00 42.26 192 ILE B O 1
ATOM 3652 N N . ALA B 1 215 ? 32.635 -18.021 -39.124 1.00 43.09 193 ALA B N 1
ATOM 3653 C CA . ALA B 1 215 ? 33.698 -17.205 -39.690 1.00 34.27 193 ALA B CA 1
ATOM 3654 C C . ALA B 1 215 ? 34.856 -17.112 -38.700 1.00 37.34 193 ALA B C 1
ATOM 3655 O O . ALA B 1 215 ? 36.008 -17.350 -39.060 1.00 45.30 193 ALA B O 1
ATOM 3657 N N . ASN B 1 216 ? 34.532 -16.750 -37.459 1.00 29.81 194 ASN B N 1
ATOM 3658 C CA . ASN B 1 216 ? 35.477 -16.767 -36.357 1.00 31.75 194 ASN B CA 1
ATOM 3659 C C . ASN B 1 216 ? 36.050 -18.171 -36.149 1.00 40.74 194 ASN B C 1
ATOM 3660 O O . ASN B 1 216 ? 37.242 -18.335 -35.874 1.00 43.50 194 ASN B O 1
ATOM 3665 N N . ARG B 1 217 ? 35.198 -19.188 -36.271 1.00 44.23 195 ARG B N 1
ATOM 3666 C CA . ARG B 1 217 ? 35.680 -20.561 -36.194 1.00 48.57 195 ARG B CA 1
ATOM 3667 C C . ARG B 1 217 ? 36.738 -20.762 -37.265 1.00 51.32 195 ARG B C 1
ATOM 3668 O O . ARG B 1 217 ? 37.721 -21.470 -37.061 1.00 55.07 195 ARG B O 1
ATOM 3676 N N . ASP B 1 218 ? 36.532 -20.129 -38.410 1.00 45.49 196 ASP B N 1
ATOM 3677 C CA . ASP B 1 218 ? 37.456 -20.287 -39.515 1.00 50.89 196 ASP B CA 1
ATOM 3678 C C . ASP B 1 218 ? 38.738 -19.489 -39.317 1.00 48.96 196 ASP B C 1
ATOM 3679 O O . ASP B 1 218 ? 39.767 -19.806 -39.897 1.00 52.28 196 ASP B O 1
ATOM 3684 N N . VAL B 1 219 ? 38.672 -18.458 -38.486 1.00 45.19 197 VAL B N 1
ATOM 3685 C CA . VAL B 1 219 ? 39.870 -17.738 -38.088 1.00 44.44 197 VAL B CA 1
ATOM 3686 C C . VAL B 1 219 ? 40.607 -18.536 -37.005 1.00 54.45 197 VAL B C 1
ATOM 3687 O O . VAL B 1 219 ? 41.830 -18.657 -37.034 1.00 57.45 197 VAL B O 1
ATOM 3691 N N . LEU B 1 220 ? 39.841 -19.087 -36.062 1.00 57.11 198 LEU B N 1
ATOM 3692 C CA . LEU B 1 220 ? 40.359 -19.986 -35.031 1.00 48.58 198 LEU B CA 1
ATOM 3693 C C . LEU B 1 220 ? 41.012 -21.211 -35.646 1.00 44.25 198 LEU B C 1
ATOM 3694 O O . LEU B 1 220 ? 42.024 -21.702 -35.140 1.00 36.68 198 LEU B O 1
ATOM 3699 N N . VAL B 1 221 ? 40.421 -21.718 -36.725 1.00 50.05 199 VAL B N 1
ATOM 3700 C CA . VAL B 1 221 ? 40.946 -22.916 -37.373 1.00 50.60 199 VAL B CA 1
ATOM 3701 C C . VAL B 1 221 ? 42.417 -22.703 -37.685 1.00 54.23 199 VAL B C 1
ATOM 3702 O O . VAL B 1 221 ? 43.266 -23.529 -37.347 1.00 56.63 199 VAL B O 1
ATOM 3706 N N . LEU B 1 222 ? 42.716 -21.570 -38.309 1.00 55.96 200 LEU B N 1
ATOM 3707 C CA . LEU B 1 222 ? 44.079 -21.269 -38.710 1.00 56.72 200 LEU B CA 1
ATOM 3708 C C . LEU B 1 222 ? 44.968 -21.049 -37.482 1.00 57.35 200 LEU B C 1
ATOM 3709 O O . LEU B 1 222 ? 46.118 -21.475 -37.454 1.00 59.17 200 LEU B O 1
ATOM 3714 N N . LEU B 1 223 ? 44.420 -20.402 -36.461 1.00 55.65 201 LEU B N 1
ATOM 3715 C CA . LEU B 1 223 ? 45.209 -19.962 -35.310 1.00 55.11 201 LEU B CA 1
ATOM 3716 C C . LEU B 1 223 ? 45.634 -21.080 -34.371 1.00 59.61 201 LEU B C 1
ATOM 3717 O O . LEU B 1 223 ? 46.629 -20.941 -33.658 1.00 58.27 201 LEU B O 1
ATOM 3722 N N . LYS B 1 224 ? 44.862 -22.165 -34.342 1.00 62.44 202 LYS B N 1
ATOM 3723 C CA . LYS B 1 224 ? 45.193 -23.308 -33.495 1.00 62.13 202 LYS B CA 1
ATOM 3724 C C . LYS B 1 224 ? 46.184 -24.223 -34.207 1.00 62.82 202 LYS B C 1
ATOM 3725 O O . LYS B 1 224 ? 46.748 -25.139 -33.611 1.00 61.82 202 LYS B O 1
ATOM 3731 N N . ARG B 1 225 ? 46.395 -23.961 -35.490 1.00 61.59 203 ARG B N 1
ATOM 3732 C CA . ARG B 1 225 ? 47.201 -24.839 -36.318 1.00 66.77 203 ARG B CA 1
ATOM 3733 C C . ARG B 1 225 ? 48.446 -24.143 -36.841 1.00 72.52 203 ARG B C 1
ATOM 3734 O O . ARG B 1 225 ? 49.569 -24.522 -36.500 1.00 81.29 203 ARG B O 1
ATOM 3742 N N . LYS B 1 226 ? 48.239 -23.129 -37.675 1.00 67.26 204 LYS B N 1
ATOM 3743 C CA . LYS B 1 226 ? 49.329 -22.506 -38.407 1.00 63.72 204 LYS B CA 1
ATOM 3744 C C . LYS B 1 226 ? 50.456 -22.083 -37.468 1.00 65.74 204 LYS B C 1
ATOM 3745 O O . LYS B 1 226 ? 50.218 -21.421 -36.455 1.00 67.69 204 LYS B O 1
ATOM 3751 N N . TYR B 1 227 ? 51.679 -22.483 -37.811 1.00 66.34 205 TYR B N 1
ATOM 3752 C CA . TYR B 1 227 ? 52.863 -22.041 -37.089 1.00 67.22 205 TYR B CA 1
ATOM 3753 C C . TYR B 1 227 ? 53.065 -20.566 -37.410 1.00 69.33 205 TYR B C 1
ATOM 3754 O O . TYR B 1 227 ? 53.168 -20.194 -38.574 1.00 71.87 205 TYR B O 1
ATOM 3763 N N . LEU B 1 228 ? 53.123 -19.721 -36.388 1.00 67.66 206 LEU B N 1
ATOM 3764 C CA . LEU B 1 228 ? 53.182 -18.285 -36.629 1.00 67.50 206 LEU B CA 1
ATOM 3765 C C . LEU B 1 228 ? 54.142 -17.589 -35.682 1.00 70.75 206 LEU B C 1
ATOM 3766 O O . LEU B 1 228 ? 54.313 -18.014 -34.533 1.00 74.03 206 LEU B O 1
ATOM 3771 N N . PRO B 1 229 ? 54.791 -16.520 -36.168 1.00 63.39 207 PRO B N 1
ATOM 3772 C CA . PRO B 1 229 ? 55.689 -15.763 -35.295 1.00 61.20 207 PRO B CA 1
ATOM 3773 C C . PRO B 1 229 ? 54.892 -15.298 -34.092 1.00 64.10 207 PRO B C 1
ATOM 3774 O O . PRO B 1 229 ? 55.317 -15.404 -32.939 1.00 64.54 207 PRO B O 1
ATOM 3778 N N . ILE B 1 230 ? 53.699 -14.807 -34.394 1.00 66.37 208 ILE B N 1
ATOM 3779 C CA . ILE B 1 230 ? 52.782 -14.293 -33.398 1.00 63.10 208 ILE B CA 1
ATOM 3780 C C . ILE B 1 230 ? 52.320 -15.376 -32.425 1.00 61.96 208 ILE B C 1
ATOM 3781 O O . ILE B 1 230 ? 52.141 -15.106 -31.231 1.00 62.48 208 ILE B O 1
ATOM 3786 N N . THR B 1 231 ? 52.147 -16.601 -32.922 1.00 58.49 209 THR B N 1
ATOM 3787 C CA . THR B 1 231 ? 51.712 -17.703 -32.055 1.00 59.02 209 THR B CA 1
ATOM 3788 C C . THR B 1 231 ? 52.849 -18.611 -31.573 1.00 64.53 209 THR B C 1
ATOM 3789 O O . THR B 1 231 ? 53.730 -19.008 -32.343 1.00 74.74 209 THR B O 1
ATOM 3793 N N . THR B 1 232 ? 52.820 -18.934 -30.285 1.00 58.42 210 THR B N 1
ATOM 3794 C CA . THR B 1 232 ? 53.671 -19.979 -29.749 1.00 66.11 210 THR B CA 1
ATOM 3795 C C . THR B 1 232 ? 52.826 -21.246 -29.686 1.00 73.82 210 THR B C 1
ATOM 3796 O O . THR B 1 232 ? 51.634 -21.212 -30.002 1.00 75.52 210 THR B O 1
ATOM 3800 N N . LYS B 1 233 ? 53.425 -22.356 -29.261 1.00 84.01 211 LYS B N 1
ATOM 3801 C CA . LYS B 1 233 ? 52.680 -23.606 -29.120 1.00 81.71 211 LYS B CA 1
ATOM 3802 C C . LYS B 1 233 ? 51.636 -23.485 -28.007 1.00 74.98 211 LYS B C 1
ATOM 3803 O O . LYS B 1 233 ? 50.523 -24.000 -28.118 1.00 71.91 211 LYS B O 1
ATOM 3809 N N . GLU B 1 234 ? 52.008 -22.798 -26.934 1.00 71.27 212 GLU B N 1
ATOM 3810 C CA . GLU B 1 234 ? 51.142 -22.674 -25.776 1.00 69.95 212 GLU B CA 1
ATOM 3811 C C . GLU B 1 234 ? 49.899 -21.870 -26.139 1.00 66.70 212 GLU B C 1
ATOM 3812 O O . GLU B 1 234 ? 48.799 -22.200 -25.703 1.00 61.82 212 GLU B O 1
ATOM 3818 N N . ASP B 1 235 ? 50.086 -20.824 -26.946 1.00 67.32 213 ASP B N 1
ATOM 3819 C CA . ASP B 1 235 ? 48.976 -20.026 -27.470 1.00 67.70 213 ASP B CA 1
ATOM 3820 C C . ASP B 1 235 ? 48.180 -20.856 -28.470 1.00 69.25 213 ASP B C 1
ATOM 3821 O O . ASP B 1 235 ? 46.940 -20.823 -28.475 1.00 68.18 213 ASP B O 1
ATOM 3826 N N . ARG B 1 236 ? 48.904 -21.590 -29.317 1.00 65.73 214 ARG B N 1
ATOM 3827 C CA . ARG B 1 236 ? 48.292 -22.489 -30.295 1.00 61.79 214 ARG B CA 1
ATOM 3828 C C . ARG B 1 236 ? 47.430 -23.538 -29.603 1.00 63.36 214 ARG B C 1
ATOM 3829 O O . ARG B 1 236 ? 46.421 -23.991 -30.157 1.00 59.11 214 ARG B O 1
ATOM 3837 N N . GLU B 1 237 ? 47.844 -23.922 -28.394 1.00 67.95 215 GLU B N 1
ATOM 3838 C CA . GLU B 1 237 ? 47.068 -24.818 -27.538 1.00 70.99 215 GLU B CA 1
ATOM 3839 C C . GLU B 1 237 ? 45.705 -24.206 -27.242 1.00 60.00 215 GLU B C 1
ATOM 3840 O O . GLU B 1 237 ? 44.667 -24.843 -27.412 1.00 58.60 215 GLU B O 1
ATOM 3846 N N . ASN B 1 238 ? 45.730 -22.958 -26.793 1.00 57.85 216 ASN B N 1
ATOM 3847 C CA . ASN B 1 238 ? 44.528 -22.214 -26.448 1.00 53.72 216 ASN B CA 1
ATOM 3848 C C . ASN B 1 238 ? 43.474 -22.185 -27.551 1.00 51.79 216 ASN B C 1
ATOM 3849 O O . ASN B 1 238 ? 42.305 -22.490 -27.317 1.00 53.38 216 ASN B O 1
ATOM 3854 N N . PHE B 1 239 ? 43.887 -21.816 -28.754 1.00 52.80 217 PHE B N 1
ATOM 3855 C CA . PHE B 1 239 ? 42.930 -21.644 -29.838 1.00 56.70 217 PHE B CA 1
ATOM 3856 C C . PHE B 1 239 ? 42.165 -22.911 -30.201 1.00 67.77 217 PHE B C 1
ATOM 3857 O O . PHE B 1 239 ? 41.079 -22.831 -30.778 1.00 72.83 217 PHE B O 1
ATOM 3865 N N . GLU B 1 240 ? 42.720 -24.071 -29.855 1.00 72.85 218 GLU B N 1
ATOM 3866 C CA . GLU B 1 240 ? 42.022 -25.336 -30.066 1.00 75.03 218 GLU B CA 1
ATOM 3867 C C . GLU B 1 240 ? 40.863 -25.417 -29.078 1.00 69.42 218 GLU B C 1
ATOM 3868 O O . GLU B 1 240 ? 39.750 -25.794 -29.443 1.00 71.12 218 GLU B O 1
ATOM 3874 N N . ASP B 1 241 ? 41.132 -25.032 -27.832 1.00 64.71 219 ASP B N 1
ATOM 3875 C CA . ASP B 1 241 ? 40.092 -24.865 -26.824 1.00 57.47 219 ASP B CA 1
ATOM 3876 C C . ASP B 1 241 ? 39.055 -23.896 -27.353 1.00 53.89 219 ASP B C 1
ATOM 3877 O O . ASP B 1 241 ? 37.863 -24.217 -27.433 1.00 58.85 219 ASP B O 1
ATOM 3882 N N . LEU B 1 242 ? 39.524 -22.704 -27.710 1.00 41.60 220 LEU B N 1
ATOM 3883 C CA . LEU B 1 242 ? 38.651 -21.668 -28.230 1.00 42.22 220 LEU B CA 1
ATOM 3884 C C . LEU B 1 242 ? 37.934 -22.098 -29.524 1.00 42.22 220 LEU B C 1
ATOM 3885 O O . LEU B 1 242 ? 36.760 -21.784 -29.733 1.00 45.67 220 LEU B O 1
ATOM 3890 N N . TYR B 1 243 ? 38.644 -22.815 -30.387 1.00 39.24 221 TYR B N 1
ATOM 3891 C CA . TYR B 1 243 ? 38.026 -23.457 -31.540 1.00 44.36 221 TYR B CA 1
ATOM 3892 C C . TYR B 1 243 ? 36.858 -24.362 -31.137 1.00 46.64 221 TYR B C 1
ATOM 3893 O O . TYR B 1 243 ? 35.768 -24.264 -31.707 1.00 49.13 221 TYR B O 1
ATOM 3902 N N . TYR B 1 244 ? 37.088 -25.251 -30.171 1.00 40.42 222 TYR B N 1
ATOM 3903 C CA . TYR B 1 244 ? 36.068 -26.220 -29.775 1.00 38.44 222 TYR B CA 1
ATOM 3904 C C . TYR B 1 244 ? 34.968 -25.568 -28.947 1.00 44.46 222 TYR B C 1
ATOM 3905 O O . TYR B 1 244 ? 33.825 -26.032 -28.935 1.00 47.00 222 TYR B O 1
ATOM 3914 N N . ASP B 1 245 ? 35.306 -24.479 -28.263 1.00 41.57 223 ASP B N 1
ATOM 3915 C CA . ASP B 1 245 ? 34.294 -23.737 -27.528 1.00 37.21 223 ASP B CA 1
ATOM 3916 C C 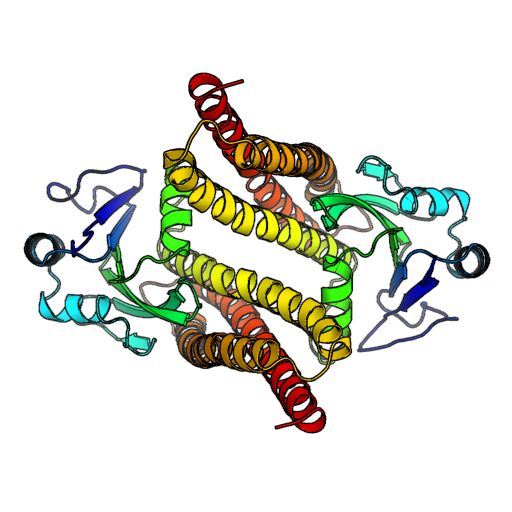. ASP B 1 245 ? 33.377 -23.109 -28.534 1.00 39.01 223 ASP B C 1
ATOM 3917 O O . ASP B 1 245 ? 32.158 -23.267 -28.477 1.00 45.39 223 ASP B O 1
ATOM 3922 N N . THR B 1 246 ? 33.982 -22.403 -29.474 1.00 34.17 224 THR B N 1
ATOM 3923 C CA . THR B 1 246 ? 33.243 -21.826 -30.574 1.00 39.46 224 THR B CA 1
ATOM 3924 C C . THR B 1 246 ? 32.353 -22.888 -31.235 1.00 47.16 224 THR B C 1
ATOM 3925 O O . THR B 1 246 ? 31.144 -22.676 -31.405 1.00 47.93 224 THR B O 1
ATOM 3929 N N . LEU B 1 247 ? 32.934 -24.042 -31.560 1.00 46.91 225 LEU B N 1
ATOM 3930 C CA . LEU B 1 247 ? 32.145 -25.168 -32.053 1.00 47.01 225 LEU B CA 1
ATOM 3931 C C . LEU B 1 247 ? 30.938 -25.438 -31.158 1.00 51.58 225 LEU B C 1
ATOM 3932 O O . LEU B 1 247 ? 29.855 -25.738 -31.661 1.00 56.33 225 LEU B O 1
ATOM 3937 N N . GLN B 1 248 ? 31.125 -25.343 -29.840 1.00 49.88 226 GLN B N 1
ATOM 3938 C CA A GLN B 1 248 ? 30.022 -25.466 -28.876 0.50 51.26 226 GLN B CA 1
ATOM 3939 C CA B GLN B 1 248 ? 30.012 -25.512 -28.920 0.50 50.74 226 GLN B CA 1
ATOM 3940 C C . GLN B 1 248 ? 28.941 -24.468 -29.222 1.00 47.78 226 GLN B C 1
ATOM 3941 O O . GLN B 1 248 ? 27.749 -24.785 -29.262 1.00 45.83 226 GLN B O 1
ATOM 3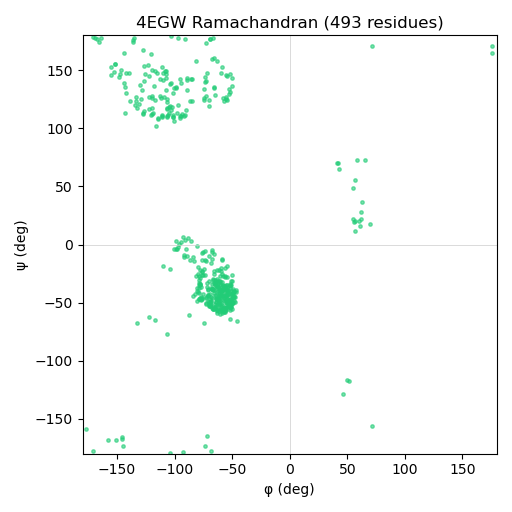952 N N . LEU B 1 249 ? 29.388 -23.240 -29.456 1.00 42.33 227 LEU B N 1
ATOM 3953 C CA . LEU B 1 249 ? 28.516 -22.113 -29.714 1.00 36.63 227 LEU B CA 1
ATOM 3954 C C . LEU B 1 249 ? 27.837 -22.209 -31.079 1.00 40.32 227 LEU B C 1
ATOM 3955 O O . LEU B 1 249 ? 26.703 -21.743 -31.254 1.00 47.09 227 LEU B O 1
ATOM 3960 N N . ILE B 1 250 ? 28.520 -22.815 -32.045 1.00 36.42 228 ILE B N 1
ATOM 3961 C CA . ILE B 1 250 ? 27.940 -23.008 -33.364 1.00 42.76 228 ILE B CA 1
ATOM 3962 C C . ILE B 1 250 ? 26.805 -24.034 -33.338 1.00 53.04 228 ILE B C 1
ATOM 3963 O O . ILE B 1 250 ? 25.732 -23.798 -33.900 1.00 57.45 228 ILE B O 1
ATOM 3968 N N . ASP B 1 251 ? 27.043 -25.172 -32.693 1.00 54.80 229 ASP B N 1
ATOM 3969 C CA . ASP B 1 251 ? 26.001 -26.180 -32.521 1.00 57.56 229 ASP B CA 1
ATOM 3970 C C . ASP B 1 251 ? 24.773 -25.597 -31.841 1.00 54.74 229 ASP B C 1
ATOM 3971 O O . ASP B 1 251 ? 23.639 -25.843 -32.270 1.00 57.47 229 ASP B O 1
ATOM 3976 N N . MET B 1 252 ? 25.003 -24.825 -30.781 1.00 46.29 230 MET B N 1
ATOM 3977 C CA . MET B 1 252 ? 23.918 -24.189 -30.046 1.00 49.98 230 MET B CA 1
ATOM 3978 C C . MET B 1 252 ? 23.187 -23.186 -30.918 1.00 52.29 230 MET B C 1
ATOM 3979 O O . MET B 1 252 ? 21.958 -23.152 -30.942 1.00 58.67 230 MET B O 1
ATOM 3984 N N . SER B 1 253 ? 23.937 -22.347 -31.621 1.00 47.66 231 SER B N 1
ATOM 3985 C CA . SER B 1 253 ? 23.295 -21.364 -32.466 1.00 41.71 231 SER B CA 1
ATOM 3986 C C . SER B 1 253 ? 22.298 -22.095 -33.315 1.00 43.64 231 SER B C 1
ATOM 3987 O O . SER B 1 253 ? 21.139 -21.715 -33.384 1.00 50.41 231 SER B O 1
ATOM 3990 N N . ALA B 1 254 ? 22.754 -23.182 -33.923 1.00 41.04 232 ALA B N 1
ATOM 3991 C CA . ALA B 1 254 ? 21.918 -23.988 -34.801 1.00 38.04 232 ALA B CA 1
ATOM 3992 C C . ALA B 1 254 ? 20.768 -24.660 -34.044 1.00 44.74 232 ALA B C 1
ATOM 3993 O O . ALA B 1 254 ? 19.627 -24.719 -34.529 1.00 41.34 232 ALA B O 1
ATOM 3995 N N . THR B 1 255 ? 21.059 -25.185 -32.860 1.00 44.06 233 THR B N 1
ATOM 3996 C CA . THR B 1 255 ? 20.003 -25.846 -32.108 1.00 48.07 233 THR B CA 1
ATOM 3997 C C . THR B 1 255 ? 18.898 -24.849 -31.724 1.00 47.39 233 THR B C 1
ATOM 3998 O O . THR B 1 255 ? 17.705 -25.136 -31.873 1.00 47.62 233 THR B O 1
ATOM 4002 N N . TYR B 1 256 ? 19.295 -23.672 -31.251 1.00 42.93 234 TYR B N 1
ATOM 4003 C CA . TYR B 1 256 ? 18.322 -22.638 -30.934 1.00 46.13 234 TYR B CA 1
ATOM 4004 C C . TYR B 1 256 ? 17.562 -22.253 -32.201 1.00 54.28 234 TYR B C 1
ATOM 4005 O O . TYR B 1 256 ? 16.350 -21.994 -32.174 1.00 52.25 234 TYR B O 1
ATOM 4014 N N . ARG B 1 257 ? 18.276 -22.235 -33.321 1.00 55.23 235 ARG B N 1
ATOM 4015 C CA . ARG B 1 257 ? 17.624 -22.006 -34.594 1.00 54.55 235 ARG B CA 1
ATOM 4016 C C . ARG B 1 257 ? 16.515 -23.028 -34.805 1.00 55.13 235 ARG B C 1
ATOM 4017 O O . ARG B 1 257 ? 15.361 -22.647 -34.998 1.00 58.88 235 ARG B O 1
ATOM 4025 N N . GLU B 1 258 ? 16.858 -24.317 -34.747 1.00 52.27 236 GLU B N 1
ATOM 4026 C CA . GLU B 1 258 ? 15.861 -25.380 -34.905 1.00 51.48 236 GLU B CA 1
ATOM 4027 C C . GLU B 1 258 ? 14.672 -25.111 -33.994 1.00 49.56 236 GLU B C 1
ATOM 4028 O O . GLU B 1 258 ? 13.517 -25.305 -34.384 1.00 47.80 236 GLU B O 1
ATOM 4034 N N . VAL B 1 259 ? 14.961 -24.683 -32.767 1.00 46.03 237 VAL B N 1
ATOM 4035 C CA . VAL B 1 259 ? 13.906 -24.380 -31.815 1.00 48.25 237 VAL B CA 1
ATOM 4036 C C . VAL B 1 259 ? 13.012 -23.274 -32.349 1.00 55.44 237 VAL B C 1
ATOM 4037 O O . VAL B 1 259 ? 11.781 -23.383 -32.343 1.00 59.51 237 VAL B O 1
ATOM 4041 N N . LEU B 1 260 ? 13.646 -22.208 -32.818 1.00 58.29 238 LEU B N 1
ATOM 4042 C CA . LEU B 1 260 ? 12.931 -21.048 -33.334 1.00 60.84 238 LEU B CA 1
ATOM 4043 C C . LEU B 1 260 ? 11.940 -21.374 -34.461 1.00 55.67 238 LEU B C 1
ATOM 4044 O O . LEU B 1 260 ? 10.786 -20.934 -34.427 1.00 54.21 238 LEU B O 1
ATOM 4049 N N . THR B 1 261 ? 12.380 -22.148 -35.449 1.00 52.15 239 THR B N 1
ATOM 4050 C CA . THR B 1 261 ? 11.507 -22.499 -36.569 1.00 53.34 239 THR B CA 1
ATOM 4051 C C . THR B 1 261 ? 10.324 -23.346 -36.122 1.00 53.56 239 THR B C 1
ATOM 4052 O O . THR B 1 261 ? 9.227 -23.239 -36.667 1.00 53.97 239 THR B O 1
ATOM 4056 N N . SER B 1 262 ? 10.557 -24.197 -35.131 1.00 53.63 240 SER B N 1
ATOM 4057 C CA . SER B 1 262 ? 9.506 -25.056 -34.618 1.00 56.66 240 SER B CA 1
ATOM 4058 C C . SER B 1 262 ? 8.428 -24.180 -34.001 1.00 58.90 240 SER B C 1
ATOM 4059 O O . SER B 1 262 ? 7.249 -24.325 -34.305 1.00 64.04 240 SER B O 1
ATOM 4062 N N . MET B 1 263 ? 8.850 -23.255 -33.147 1.00 57.15 241 MET B N 1
ATOM 4063 C CA . MET B 1 263 ? 7.937 -22.302 -32.530 1.00 60.93 241 MET B CA 1
ATOM 4064 C C . MET B 1 263 ? 7.332 -21.414 -33.593 1.00 64.19 241 MET B C 1
ATOM 4065 O O . MET B 1 263 ? 6.197 -20.955 -33.463 1.00 69.09 241 MET B O 1
ATOM 4070 N N . MET B 1 264 ? 8.114 -21.156 -34.634 1.00 60.97 242 MET B N 1
ATOM 4071 C CA A MET B 1 264 ? 7.597 -20.417 -35.774 0.50 58.22 242 MET B CA 1
ATOM 4072 C CA B MET B 1 264 ? 7.650 -20.451 -35.818 0.50 58.40 242 MET B CA 1
ATOM 4073 C C . MET B 1 264 ? 6.487 -21.231 -36.396 1.00 55.24 242 MET B C 1
ATOM 4074 O O . MET B 1 264 ? 5.515 -20.662 -36.892 1.00 52.49 242 MET B O 1
ATOM 4083 N N . ASP B 1 265 ? 6.625 -22.555 -36.338 1.00 57.17 243 ASP B N 1
ATOM 4084 C CA . ASP B 1 265 ? 5.619 -23.466 -36.868 1.00 64.32 243 ASP B CA 1
ATOM 4085 C C . ASP B 1 265 ? 4.322 -23.346 -36.083 1.00 68.87 243 ASP B C 1
ATOM 4086 O O . ASP B 1 265 ? 3.232 -23.505 -36.638 1.00 71.49 243 ASP B O 1
ATOM 4091 N N . ILE B 1 266 ? 4.434 -23.070 -34.789 1.00 66.84 244 ILE B N 1
ATOM 4092 C CA . ILE B 1 266 ? 3.241 -22.967 -33.959 1.00 69.86 244 ILE B CA 1
ATOM 4093 C C . ILE B 1 266 ? 2.415 -21.701 -34.204 1.00 71.14 244 ILE B C 1
ATOM 4094 O O . ILE B 1 266 ? 1.215 -21.793 -34.446 1.00 72.61 244 ILE B O 1
ATOM 4099 N N . THR B 1 267 ? 3.051 -20.531 -34.170 1.00 73.28 245 THR B N 1
ATOM 4100 C CA . THR B 1 267 ? 2.330 -19.274 -34.392 1.00 80.81 245 THR B CA 1
ATOM 4101 C C . THR B 1 267 ? 1.819 -19.143 -35.829 1.00 79.74 245 THR B C 1
ATOM 4102 O O . THR B 1 267 ? 1.028 -18.253 -36.137 1.00 85.16 245 THR B O 1
ATOM 4106 N N . LEU B 1 268 ? 2.302 -20.010 -36.710 1.00 69.82 246 LEU B N 1
ATOM 4107 C CA . LEU B 1 268 ? 1.744 -20.112 -38.046 1.00 62.49 246 LEU B CA 1
ATOM 4108 C C . LEU B 1 268 ? 0.448 -20.913 -38.001 1.00 65.36 246 LEU B C 1
ATOM 4109 O O . LEU B 1 268 ? -0.569 -20.504 -38.554 1.00 67.61 246 LEU B O 1
ATOM 4114 N N . SER B 1 269 ? 0.482 -22.050 -37.318 1.00 70.21 247 SER B N 1
ATOM 4115 C CA . SER B 1 269 ? -0.703 -22.886 -37.162 1.00 79.50 247 SER B CA 1
ATOM 4116 C C . SER B 1 269 ? -1.785 -22.167 -36.350 1.00 89.92 247 SER B C 1
ATOM 4117 O O . SER B 1 269 ? -2.981 -22.386 -36.557 1.00 95.46 247 SER B O 1
ATOM 4120 N N . LEU B 1 270 ? -1.352 -21.308 -35.430 1.00 90.88 248 LEU B N 1
ATOM 4121 C CA . LEU B 1 270 ? -2.264 -20.521 -34.606 1.00 93.21 248 LEU B CA 1
ATOM 4122 C C . LEU B 1 270 ? -2.863 -19.346 -35.374 1.00 101.53 248 LEU B C 1
ATOM 4123 O O . LEU B 1 270 ? -4.017 -18.990 -35.133 1.00 106.18 248 LEU B O 1
ATOM 4128 N N . GLU B 1 271 ? -2.068 -18.728 -36.258 1.00 102.00 249 GLU B N 1
ATOM 4129 C CA . GLU B 1 271 ? -2.577 -17.748 -37.236 1.00 105.47 249 GLU B CA 1
ATOM 4130 C C . GLU B 1 271 ? -1.526 -17.038 -38.115 1.00 105.22 249 GLU B C 1
ATOM 4131 O O . GLU B 1 271 ? -0.328 -17.067 -37.823 1.00 104.98 249 GLU B O 1
ATOM 4137 N N . ASN B 1 272 ? -2.013 -16.404 -39.186 1.00 104.14 250 ASN B N 1
ATOM 4138 C CA . ASN B 1 272 ? -1.228 -15.568 -40.107 1.00 98.82 250 ASN B CA 1
ATOM 4139 C C . ASN B 1 272 ? -1.941 -15.422 -41.454 1.00 102.52 250 ASN B C 1
ATOM 4140 O O . ASN B 1 272 ? -1.643 -14.525 -42.246 1.00 102.88 250 ASN B O 1
#

Organism: Methanocaldococcus jannaschii (strain ATCC 43067 / DSM 2661 / JAL-1 / JCM 10045 / NBRC 100440) (NCBI:txid243232)

Solvent-accessible surface area: 24507 Å² total; per-residue (Å²): 241,148,52,78,12,52,36,19,53,29,12,8,74,42,142,87,135,34,58,124,44,60,64,160,100,60,89,12,5,9,1,4,0,40,30,13,94,95,123,52,4,122,102,3,8,143,56,3,44,4,61,51,76,23,0,97,35,0,30,60,67,152,37,101,6,61,35,68,124,74,99,89,9,15,1,1,0,0,22,0,1,31,68,88,182,30,41,12,8,1,0,0,0,0,1,2,38,128,32,6,0,1,0,0,0,19,37,78,0,53,0,0,17,35,14,38,118,71,25,93,85,71,115,68,119,117,97,52,93,109,13,22,5,36,5,0,27,54,0,0,34,30,0,6,71,0,0,14,6,15,0,7,35,5,17,62,79,10,116,140,6,86,88,72,26,148,80,14,67,28,124,117,0,16,97,97,0,82,15,14,71,107,2,3,73,94,1,62,148,4,0,49,18,1,57,70,2,0,30,62,0,52,150,119,164,30,109,21,5,76,123,70,1,22,89,30,0,66,79,0,45,118,48,1,55,62,2,13,82,33,1,36,43,15,133,99,47,0,54,57,9,33,88,79,0,80,90,60,120,134,225,172,60,74,24,50,31,33,27,24,24,21,103,61,118,30,131,42,53,145,18,72,44,146,104,44,110,31,1,9,4,3,1,37,36,17,83,116,129,36,15,131,102,13,19,158,51,6,50,0,52,37,84,32,0,101,37,0,28,56,61,147,33,92,11,66,35,76,108,77,136,81,13,5,2,0,0,1,25,0,1,26,83,103,192,38,53,18,13,1,1,0,0,0,0,1,23,130,33,1,0,0,0,0,0,23,31,66,1,47,1,0,16,25,15,32,104,62,30,67,76,38,126,54,190,92,81,58,89,85,9,17,1,35,18,1,29,42,0,0,31,22,0,8,68,4,1,6,19,13,2,20,40,7,32,53,78,7,93,138,9,72,82,88,26,160,59,1,140,25,162,118,0,31,78,80,0,82,14,8,60,96,3,0,73,82,0,39,133,3,2,45,17,1,65,64,1,0,41,67,0,36,170,126,161,29,111,14,9,52,104,82,0,27,106,22,0,72,82,2,36,110,53,1,48,81,4,14,80,70,0,34,63,17,78,115,39,0,51,58,9,31,88,73,5,90,83,71,117,147

Secondary structure (DSSP, 8-state):
-----EEEEEETTT---TTS--TTSSS-EEEEEES--HHHHHHHHHHHT--HHHHHHHT-TTPPPEEE--SSSEEEEEEEEE-SSS-EEEEEEEEEETTEEEEEESS--HHHHHHHHHHHHS--SSS-TTTTTHHHHHHHHHHHHHHHHHHHHHHHHHHHHHHHTTT---HHHHHHHHHHHHHHHHHHHHHHHHHHHHHHHHHS--SS--HHHHHHHHHHHHHHHHHHHHHHHHHHHHHHHHHHHHHH--/-----EEE---SSS----SS---SSSS-EEEEEES--HHHHHHHHHHHS--HHHHHHHT-TTPPPEEE--SSSEEEEEEEEE-SSS-EEEEEEEEEETTEEEEEESS--HHHHHHHHHHHHS-S-S--TT-SSHHHHHHHHHHHHHHHHHHHHHHHHHHHHHHHTTT-S-HHHHHHHHHHHHHHHHHHHHHHHHHHHHHHHTTS--SS--HHHHHHHHHHHHHHHHHHHHHHHHHHHHHHHHHHHHHH--

Radius of gyration: 24.55 Å; Cα contacts (8 Å, |Δi|>4): 809; chains: 2; bounding box: 63×66×52 Å

Foldseek 3Di:
DDQPWDWDKAFAQGDDDPPDDDPVVGQAMEIETERHDVVSLVSVCVRVVPPSVVQVLFAAFVDQFAWDDDPQWTKTWAWFWADDPAIFITIGIWIGHNRYTYIYYHGDHPQVVVVVVCSVVPDGPPDCSVDQLAVVLSSLVSRLVNLVVVLVVVVVVLVVLVVVCVVPQPVPSLVVLVRSLNHLVRLLSRLVSNLVNLVCSLDDDDPRHDPVSNVSSVVVSVVSVVSNVSSVVVNVSSVVVNVRSPVRHD/DDFPQDKWKAFAQHQDTDDQDDRVVGLAMEIETERHDPVVQVVVCVRPVQDSVNVVQQAAFPHQFDWDDDPQWIWGWAWFWADDPFIFITTWIWIGGPRYIYTYYHGDRVLVVVCVVCVNVDDSPDDCSVHQLNVVLSSLVSSLVRLVVVLVVLVVVLVVLVVVCVVALDPVSLVVLVSSVRRLVRLLSRLVSNLVRLVCQLDPDDPSDDPVSNVSSVVVSVSSVVSNVSSVVVNVSSVVSVVGNVVRHD

GO terms:
  GO:0042802 identical protein binding (F, IPI)

CATH classification: 3.30.460.20 (+1 more: 1.20.58.340)

Nearest PDB structures (foldseek):
  4egw-assembly1_B  TM=9.833E-01  e=1.341E-39  Methanocaldococcus jannaschii DSM 2661
  4ev6-assembly1_E  TM=9.346E-01  e=6.973E-34  Methanocaldococcus jannaschii DSM 2661
  5jtg-assembly1_D  TM=8.266E-01  e=1.574E-13  Thermotoga maritima MSB8
  5jrw-assembly1_C  TM=8.285E-01  e=4.668E-13  Thermotoga maritima MSB8
  2iub-assembly2_G  TM=8.266E-01  e=8.273E-13  Thermotoga maritima

B-factor: mean 68.06, std 23.0, range [24.04, 246.27]

InterPro domains:
  IPR002523 Mg2+ transporter protein, CorA-like/Zinc transport protein ZntB [PF01544] (28-313)
  IPR004488 Magnesium/cobalt transport protein CorA [TIGR00383] (2-317)
  IPR045861 CorA, cytoplasmic domain [SSF143865] (2-248)
  IPR045863 CorA, transmembrane region [SSF144083] (252-314)